Protein 9IAB (pdb70)

Sequence (532 aa):
SAPKIWEFASYNLLSLFSPGLEHLHCDMKRGFTKARRREPQVAELLQKDNIHQRIGILAQRGIYEFYQTSLIADGKDAIAQTAEILQLSQEVDSVRIIKVLQILENYHHNQFLASKKIIKLSRGDEGFPEPILIQQGNNTFKLYAAMDCVLQEEDGTLHIVDFKTGKSDFDRRQAYIYLLAASYIYPQQKAVASFYNLETCQQSERIIASSSSILKKSFQVEELSSLSQRHQKDLYRYRRNFDDFNRIFPPNPGVSCRYCAFNSICKFAMSAPKIWEFASYNLLSLFSPALEHLHCDMKRGFTKARRRREPQVAELLQKDNIHQRIGILAQRRGIYEFYQTSLIADGKDAIAQTAEILQLSQEVDSVRIKVLLQILENYHHNQFLASKKIIKLSRGDEGFPEPILIQQGNNTFKLYAAMDCVLQEEDGTLHIVDFKTGKSDFDRRQAYIYLLAASYIYPQQKAVASFYNLEETCQQSERIIASSSSILKKSFQVEELSSLSQRHQKDLYRYRRNFDDFNRIFPPNPGVSCRYCAFNSICKFAM

Nearest PDB structures (foldseek):
  6ppu-assembly1_A  TM=6.526E-01  e=4.571E-06  Mycolicibacterium smegmatis
  6ppr-assembly1_A  TM=6.084E-01  e=1.724E-05  Mycolicibacterium smegmatis
  4ic1-assembly1_D  TM=3.544E-01  e=9.680E-06  Saccharolobus solfataricus P2
  4ic1-assembly1_K  TM=3.548E-01  e=3.868E-05  Saccharolobus solfataricus P2
  6dkn-assembly2_B  TM=3.589E-01  e=1.107E-02  Arabidopsis thaliana

Solvent-accessible surface area: 30272 Å² total; per-residue (Å²): 170,98,116,134,46,160,48,44,0,15,49,85,0,27,34,34,32,48,53,82,115,106,115,27,41,20,29,5,50,2,0,10,31,37,17,53,116,211,50,105,67,0,40,104,34,70,151,140,98,85,58,66,102,64,12,25,62,0,1,15,47,0,0,54,25,1,22,70,38,39,102,152,92,80,83,137,90,19,21,56,44,1,18,133,83,4,118,3,94,147,35,104,90,64,8,76,104,84,0,49,88,1,0,71,20,6,84,132,77,66,48,0,59,105,94,127,46,68,91,21,16,67,27,88,101,68,188,40,151,38,22,85,3,108,29,61,162,13,44,0,41,0,55,12,60,7,30,0,0,12,42,39,177,120,29,20,2,26,1,9,5,20,38,28,32,207,48,106,43,37,99,59,19,1,24,1,13,7,5,0,2,54,89,84,28,74,180,75,169,26,3,1,12,1,34,4,5,39,68,43,116,138,12,90,130,6,127,24,58,93,78,68,21,106,25,17,14,12,28,2,6,17,15,0,74,110,2,33,120,1,14,147,72,14,146,173,72,129,135,36,15,75,163,6,0,59,42,68,58,27,98,2,17,97,85,24,52,3,75,83,45,26,189,78,39,166,169,92,112,140,42,164,47,46,0,15,48,88,1,25,32,35,26,51,28,66,73,126,124,61,39,19,29,5,42,0,0,9,32,51,17,54,134,209,51,108,67,0,37,108,17,67,154,156,83,62,69,117,111,85,5,27,83,0,1,17,61,0,0,45,40,3,30,66,22,42,111,119,90,104,79,136,87,19,25,57,52,0,19,137,76,3,118,4,98,151,36,104,92,42,5,85,99,73,0,72,89,1,0,66,18,7,87,123,70,68,42,0,69,101,92,127,45,68,84,22,6,112,17,97,72,67,191,41,151,42,19,86,2,112,51,60,164,14,40,0,42,0,59,19,47,12,54,0,0,7,38,47,176,120,27,20,2,27,2,12,20,31,37,28,27,201,65,126,42,15,94,64,19,1,62,2,18,7,5,1,2,55,87,92,29,74,186,82,163,27,3,2,12,1,32,5,4,40,71,40,116,138,11,89,130,8,126,21,60,80,73,96,19,140,63,16,20,77,110,2,6,67,16,0,91,112,3,33,129,1,12,130,82,13,138,181,60,132,117,36,15,48,114,6,0,30,7,64,24,27,66,3,13,95,70,23,52,3,61,93,48,26,183,23,39,135

Foldseek 3Di:
DDDDAQFAFEPVLVCQVPHVPVQQRFLLLVCLVPQVCPPVVSVVLVPDDDLQNVLVLLLLLLLVQLQVCPQDPPPDDSLVVSCVVSVLVPPDVVSSVQSSLLNVLCVVVVVCNVFAWPDADNSPDDWDDWDWDDDPPGIYTYTADFRTWTADPVREIEGEAEAEDDDDDDCLNVLSVVLVCCVVVPPHHYWYKYAYSRVRDIDDTHHDDPVRSSVSVVVRRVSSVLVVVLNVVCVVPVVCSCVSGPGDEDPNLVPRSCLVPDPPHD/DDDDAQFAFEPVLVCQVPNLCPLQHFLLLVCLVPQVCPPVVSVVLVPDDDLQVVLVLLLLLLLVQLVVVVVVPPVDDSLVVSCVVSVLVPDDVVSSVQSSLLNVLCVVVVVPPVWAWPAADNSPDDWDDWDWDDDPPHIYTYTADQRTWTADPVREIEGEAEAEDDDDDRCLNVLSVQLVCCVVVPPHHYWYKYAYSRPRDIDDTHHDDPVRSSVSVVVRRVSSVLVVVLNVVCVVPVVCSCVSGPGDEDPNQVPGSCLVPDPRHD

Structure (mmCIF, N/CA/C/O backbone):
data_9IAB
#
_entry.id   9IAB
#
_cell.length_a   44.910
_cell.length_b   44.950
_cell.length_c   74.060
_cell.angle_alpha   100.170
_cell.angle_beta   92.220
_cell.angle_gamma   105.870
#
_symmetry.space_group_name_H-M   'P 1'
#
loop_
_entity.id
_entity.type
_entity.pdbx_description
1 polymer 'PD-(D/E)XK endonuclease-like domain-containing protein'
2 non-polymer 'IRON/SULFUR CLUSTER'
3 non-polymer '2-(N-MORPHOLINO)-ETHANESULFONIC ACID'
4 non-polymer 'SULFATE ION'
5 water water
#
loop_
_atom_site.group_PDB
_atom_site.id
_atom_site.type_symbol
_atom_site.label_atom_id
_atom_site.label_alt_id
_atom_site.label_comp_id
_atom_site.label_asym_id
_atom_site.label_entity_id
_atom_site.label_seq_id
_atom_site.pdbx_PDB_ins_code
_atom_site.Cartn_x
_atom_site.Cartn_y
_atom_site.Cartn_z
_atom_site.occupancy
_atom_site.B_iso_or_equiv
_atom_site.auth_seq_id
_atom_site.auth_comp_id
_atom_site.auth_asym_id
_atom_site.auth_atom_id
_atom_site.pdbx_PDB_model_num
ATOM 1 N N . SER A 1 1 ? -28.53900 12.81400 -98.81400 1.000 76.64000 0 SER A N 1
ATOM 2 C CA . SER A 1 1 ? -28.33900 13.68100 -97.61800 1.000 70.25000 0 SER A CA 1
ATOM 3 C C . SER A 1 1 ? -27.93900 12.84700 -96.40300 1.000 70.84000 0 SER A C 1
ATOM 4 O O . SER A 1 1 ? -28.66400 12.80100 -95.40700 1.000 74.58000 0 SER A O 1
ATOM 14 N N . ALA A 1 2 ? -26.78200 12.19400 -96.48600 1.000 70.15315 1 ALA A N 1
ATOM 15 C CA . ALA A 1 2 ? -26.29800 11.36100 -95.39000 1.000 80.73600 1 ALA A CA 1
ATOM 16 C C . ALA A 1 2 ? -25.37300 12.16700 -94.48500 1.000 76.02754 1 ALA A C 1
ATOM 17 O O . ALA A 1 2 ? -24.33800 12.65800 -94.95900 1.000 72.59028 1 ALA A O 1
ATOM 24 N N . PRO A 1 3 ? -25.68700 12.32500 -93.19500 1.000 78.02251 2 PRO A N 1
ATOM 25 C CA . PRO A 1 3 ? -24.78800 13.08300 -92.31100 1.000 70.38475 2 PRO A CA 1
ATOM 26 C C . PRO A 1 3 ? -23.44300 12.38800 -92.17800 1.000 65.46574 2 PRO A C 1
ATOM 27 O O . PRO A 1 3 ? -23.35900 11.15800 -92.16000 1.000 63.48919 2 PRO A O 1
ATOM 38 N N . LYS A 1 4 ? -22.38100 13.18300 -92.09400 1.000 61.02837 3 LYS A N 1
ATOM 39 C CA . LYS A 1 4 ? -21.06700 12.60200 -91.87300 1.000 61.17312 3 LYS A CA 1
ATOM 40 C C . LYS A 1 4 ? -21.04200 11.93000 -90.50600 1.000 57.27266 3 LYS A C 1
ATOM 41 O O . LYS A 1 4 ? -21.61100 12.44100 -89.53700 1.000 59.73348 3 LYS A O 1
ATOM 60 N N . ILE A 1 5 ? -20.41700 10.75800 -90.44400 1.000 43.57891 4 ILE A N 1
ATOM 61 C CA . ILE A 1 5 ? -20.23200 10.02500 -89.19600 1.000 40.75752 4 ILE A CA 1
ATOM 62 C C . ILE A 1 5 ? -18.79700 10.25200 -88.75800 1.000 33.72773 4 ILE A C 1
ATOM 63 O O . ILE A 1 5 ? -17.85600 9.84300 -89.44400 1.000 36.66755 4 ILE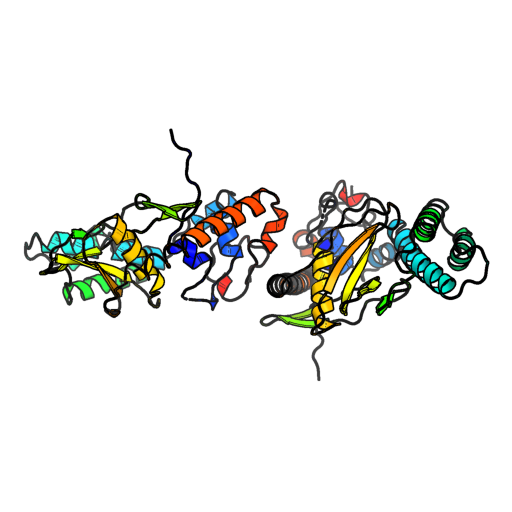 A O 1
ATOM 79 N N . TRP A 1 6 ? -18.62500 10.92600 -87.62400 1.000 33.71194 5 TRP A N 1
ATOM 80 C CA . TRP A 1 6 ? -17.29800 11.17200 -87.09100 1.000 36.78073 5 TRP A CA 1
ATOM 81 C C . TRP A 1 6 ? -16.82900 10.04200 -86.18300 1.000 25.61623 5 TRP A C 1
ATOM 82 O O . TRP A 1 6 ? -15.62900 9.72900 -86.16200 1.000 27.55857 5 TRP A O 1
ATOM 103 N N . GLU A 1 7 ? -17.74700 9.36400 -85.49400 1.000 25.42673 6 GLU A N 1
ATOM 104 C CA . GLU A 1 7 ? -17.34800 8.30800 -84.56000 1.000 24.59505 6 GLU A CA 1
ATOM 105 C C . GLU A 1 7 ? -16.65900 7.16900 -85.29700 1.000 21.07358 6 GLU A C 1
ATOM 106 O O . GLU A 1 7 ? -17.17300 6.67400 -86.30400 1.000 23.25805 6 GLU A O 1
ATOM 118 N N . PHE A 1 8 ? -15.50800 6.73300 -84.78700 1.000 23.36596 7 PHE A N 1
ATOM 119 C CA . PHE A 1 8 ? -14.81500 5.60600 -85.39300 1.000 21.34466 7 PHE A CA 1
ATOM 120 C C . PHE A 1 8 ? -14.07000 4.82600 -84.31700 1.000 22.45269 7 PHE A C 1
ATOM 121 O O . PHE A 1 8 ? -13.78900 5.33200 -83.22800 1.000 20.51035 7 PHE A O 1
ATOM 138 N N . ALA A 1 9 ? -13.76100 3.58600 -84.65800 1.000 19.86817 8 ALA A N 1
ATOM 139 C CA . ALA A 1 9 ? -12.97500 2.70400 -83.81200 1.000 18.92859 8 ALA A CA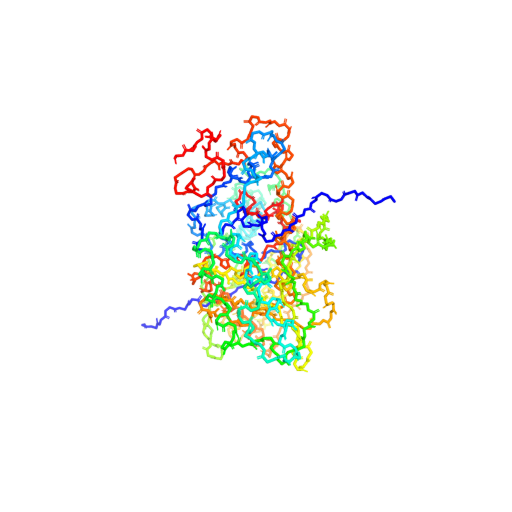 1
ATOM 140 C C . ALA A 1 9 ? -12.05900 1.85700 -84.67700 1.000 21.34203 8 ALA A C 1
ATOM 141 O O . ALA A 1 9 ? -12.31900 1.61700 -85.85900 1.000 21.09463 8 ALA A O 1
ATOM 148 N N . SER A 1 10 ? -10.99600 1.38000 -84.05200 1.000 19.69710 9 SER A N 1
ATOM 149 C CA . SER A 1 10 ? -10.01500 0.53300 -84.70600 1.000 22.22372 9 SER A CA 1
ATOM 150 C C . SER A 1 10 ? -9.14900 -0.06900 -83.61800 1.000 24.43451 9 SER A C 1
ATOM 151 O O . SER A 1 10 ? -9.09800 0.44300 -82.49600 1.000 23.93708 9 SER A O 1
ATOM 159 N N . TYR A 1 11 ? -8.40200 -1.11100 -83.98300 1.000 29.41668 10 TYR A N 1
ATOM 160 C CA . TYR A 1 11 ? -7.43500 -1.62100 -83.02500 1.000 29.05085 10 TYR A CA 1
ATOM 161 C C . TYR A 1 11 ? -6.43500 -0.53600 -82.65700 1.000 27.69543 10 TYR A C 1
ATOM 162 O O . TYR A 1 11 ? -6.15400 -0.32800 -81.47700 1.000 26.69267 10 TYR A O 1
ATOM 180 N N . ASN A 1 12 ? -5.92200 0.20000 -83.64500 1.000 27.56646 11 ASN A N 1
ATOM 181 C CA . ASN A 1 12 ? -4.93100 1.22600 -83.34400 1.000 30.93792 11 ASN A CA 1
ATOM 182 C C . ASN A 1 12 ? -5.47800 2.22500 -82.32600 1.000 27.34802 11 ASN A C 1
ATOM 183 O O . ASN A 1 12 ? -4.80600 2.57700 -81.33800 1.000 27.07167 11 ASN A O 1
ATOM 194 N N . LEU A 1 13 ? -6.70400 2.70000 -82.54100 1.000 23.10803 12 LEU A N 1
ATOM 195 C CA . LEU A 1 13 ? -7.26700 3.65200 -81.58300 1.000 21.29203 12 LEU A CA 1
ATOM 196 C C . LEU A 1 13 ? -7.39800 3.02200 -80.19400 1.000 21.47363 12 LEU A C 1
ATOM 197 O O . LEU A 1 13 ? -6.99000 3.61200 -79.16500 1.000 22.32110 12 LEU A O 1
ATOM 213 N N . LEU A 1 14 ? -7.95800 1.81500 -80.14500 1.000 22.38689 13 LEU A N 1
ATOM 214 C CA . LEU A 1 14 ? -8.09300 1.12300 -78.86700 1.000 21.98158 13 LEU A CA 1
ATOM 215 C C . LEU A 1 14 ? -6.75000 1.04800 -78.14000 1.000 24.09236 13 LEU A C 1
ATOM 216 O O . LEU A 1 14 ? -6.65700 1.34700 -76.94500 1.000 24.83456 13 LEU A O 1
ATOM 232 N N . SER A 1 15 ? -5.68700 0.69800 -78.86100 1.000 24.36608 14 SER A N 1
ATOM 233 C CA . SER A 1 15 ? -4.38100 0.52000 -78.22800 1.000 24.15290 14 SER A CA 1
ATOM 234 C C . SER A 1 15 ? -3.82600 1.82000 -77.65400 1.000 25.19513 14 SER A C 1
ATOM 235 O O . SER A 1 15 ? -2.96800 1.78400 -76.75800 1.000 28.62712 14 SER A O 1
ATOM 243 N N . LEU A 1 16 ? -4.21600 2.96600 -78.23300 1.000 24.70296 15 LEU A N 1
ATOM 244 C CA . LEU A 1 16 ? -3.81400 4.26900 -77.68700 1.000 23.91076 15 LEU A CA 1
ATOM 245 C C . LEU A 1 16 ? -4.53100 4.63700 -76.38800 1.000 22.21319 15 LEU A C 1
ATOM 246 O O . LEU A 1 16 ? -4.10100 5.58200 -75.69600 1.000 25.02142 15 LEU A O 1
ATOM 262 N N . PHE A 1 17 ? -5.64400 3.96000 -76.08900 1.000 24.35292 16 PHE A N 1
ATOM 263 C CA . PHE A 1 17 ? -6.32500 4.08800 -74.78900 1.000 23.86602 16 PHE A CA 1
ATOM 264 C C . PHE A 1 17 ? -5.92900 3.01300 -73.77000 1.000 31.25901 16 PHE A C 1
ATOM 265 O O . PHE A 1 17 ? -5.71300 3.29200 -72.57900 1.000 28.98769 16 PHE A O 1
ATOM 282 N N . SER A 1 18 ? -5.95700 1.76300 -74.20000 1.000 27.31906 17 SER A N 1
ATOM 283 C CA . SER A 1 18 ? -5.74500 0.59500 -73.32300 1.000 26.52686 17 SER A CA 1
ATOM 284 C C . SER A 1 18 ? -4.60400 -0.20600 -73.93700 1.000 29.37721 17 SER A C 1
ATOM 285 O O . SER A 1 18 ? -4.80200 -0.70300 -75.01100 1.000 30.97477 17 SER A O 1
ATOM 293 N N . PRO A 1 19 ? -3.38800 -0.20900 -73.37100 1.000 34.05671 18 PRO A N 1
ATOM 294 C CA . PRO A 1 19 ? -2.26900 -0.88800 -74.01200 1.000 39.55737 18 PRO A CA 1
ATOM 295 C C . PRO A 1 19 ? -2.37800 -2.41500 -73.96600 1.000 45.74759 18 PRO A C 1
ATOM 296 O O . PRO A 1 19 ? -3.09200 -2.91400 -73.14100 1.000 42.64195 18 PRO A O 1
ATOM 307 N N . GLY A 1 22 ? 1.28800 -6.55900 -72.63800 1.000 67.89761 21 GLY A N 1
ATOM 308 C CA . GLY A 1 22 ? 2.73500 -6.56400 -72.58700 1.000 68.06079 21 GLY A CA 1
ATOM 309 C C . GLY A 1 22 ? 3.39400 -5.21800 -72.81800 1.000 68.89773 21 GLY A C 1
ATOM 310 O O . GLY A 1 22 ? 4.59500 -5.08200 -72.56700 1.000 72.52449 21 GLY A O 1
ATOM 314 N N . LEU A 1 23 ? 2.65000 -4.20800 -73.26300 1.000 64.97095 22 LEU A N 1
ATOM 315 C CA . LEU A 1 23 ? 3.24200 -2.92200 -73.61000 1.000 72.10865 22 LEU A CA 1
ATOM 316 C C . LEU A 1 23 ? 2.65000 -1.81100 -72.74900 1.000 72.34815 22 LEU A C 1
ATOM 317 O O . LEU A 1 23 ? 2.56200 -0.65700 -73.17100 1.000 69.32147 22 LEU A O 1
ATOM 333 N N . GLU A 1 24 ? 2.23500 -2.15200 -71.53000 1.000 66.32901 23 GLU A N 1
ATOM 334 C CA . GLU A 1 24 ? 1.55500 -1.18300 -70.68100 1.000 65.88158 23 GLU A CA 1
ATOM 335 C C . GLU A 1 24 ? 2.51000 -0.14400 -70.10900 1.000 59.12288 23 GLU A C 1
ATOM 336 O O . GLU A 1 24 ? 2.06400 0.93100 -69.69500 1.000 55.05397 23 GLU A O 1
ATOM 348 N N . HIS A 1 25 ? 3.81600 -0.43300 -70.08300 1.000 66.15267 24 HIS A N 1
ATOM 349 C CA . HIS A 1 25 ? 4.75400 0.43900 -69.38400 1.000 63.02071 24 HIS A CA 1
ATOM 350 C C . HIS A 1 25 ? 4.98800 1.74700 -70.12800 1.000 58.99918 24 HIS A C 1
ATOM 351 O O . HIS A 1 25 ? 5.38100 2.73300 -69.49700 1.000 58.44648 24 HIS A O 1
ATOM 365 N N . LEU A 1 26 ? 4.72900 1.78700 -71.43700 1.000 50.29024 25 LEU A N 1
ATOM 366 C CA . LEU A 1 26 ? 4.93700 2.97300 -72.25600 1.000 57.73061 25 LEU A CA 1
ATOM 367 C C . LEU A 1 26 ? 3.63700 3.69700 -72.57400 1.000 45.82392 25 LEU A C 1
ATOM 368 O O . LEU A 1 26 ? 3.63900 4.63500 -73.38700 1.000 48.40054 25 LEU A O 1
ATOM 372 N N . HIS A 1 27 ? 2.52700 3.27900 -71.97400 1.000 42.04188 26 HIS A N 1
ATOM 373 C CA . HIS A 1 27 ? 1.26000 3.93100 -72.26500 1.000 37.78611 26 HIS A CA 1
ATOM 374 C C . HIS A 1 27 ? 1.30700 5.36500 -71.76100 1.000 36.97549 26 HIS A C 1
ATOM 375 O O . HIS A 1 27 ? 1.72500 5.63000 -70.63100 1.000 39.36788 26 HIS A O 1
ATOM 389 N N . CYS A 1 28 ? 0.85000 6.29100 -72.59300 1.000 33.29347 27 CYS A N 1
ATOM 390 C CA . CYS A 1 28 ? 0.74200 7.68600 -72.18200 1.000 33.33294 27 CYS A CA 1
ATOM 391 C C . CYS A 1 28 ? -0.46400 8.28700 -72.87500 1.000 28.87451 27 CYS A C 1
ATOM 392 O O . CYS A 1 28 ? -0.50700 8.31600 -74.10600 1.000 27.69016 27 CYS A O 1
ATOM 399 N N . ASP A 1 29 ? -1.43500 8.78600 -72.10700 1.000 28.12969 28 ASP A N 1
ATOM 400 C CA . ASP A 1 29 ? -2.59700 9.40000 -72.75700 1.000 25.75572 28 ASP A CA 1
ATOM 401 C C . ASP A 1 29 ? -2.23800 10.70300 -73.45500 1.000 24.22659 28 ASP A C 1
ATOM 402 O O . ASP A 1 29 ? -2.89400 11.07800 -74.44400 1.000 22.93696 28 ASP A O 1
ATOM 411 N N . MET A 1 30 ? -1.27000 11.44800 -72.92400 1.000 25.06880 29 MET A N 1
ATOM 412 C CA . MET A 1 30 ? -0.86000 12.67900 -73.58800 1.000 24.07394 29 MET A CA 1
ATOM 413 C C . MET A 1 30 ? -0.31400 12.38600 -74.98000 1.000 25.23987 29 MET A C 1
ATOM 414 O O . MET A 1 30 ? -0.48100 13.19400 -75.89900 1.000 25.26619 29 MET A O 1
ATOM 428 N N . LYS A 1 31 ? 0.32800 11.22700 -75.16100 1.000 28.14285 30 LYS A N 1
ATOM 429 C CA . LYS A 1 31 ? 0.78700 10.85700 -76.49900 1.000 25.87152 30 LYS A CA 1
ATOM 430 C C . LYS A 1 31 ? -0.38000 10.81200 -77.47700 1.000 28.29287 30 LYS A C 1
ATOM 431 O O . LYS A 1 31 ? -0.26800 11.28200 -78.61400 1.000 27.39539 30 LYS A O 1
ATOM 450 N N . ARG A 1 32 ? -1.51100 10.25300 -77.03300 1.000 23.88707 31 ARG A N 1
ATOM 451 C CA . ARG A 1 32 ? -2.71500 10.20700 -77.86300 1.000 23.60283 31 ARG A CA 1
ATOM 452 C C . ARG A 1 32 ? -3.26900 11.59900 -78.09900 1.000 22.68693 31 ARG A C 1
ATOM 453 O O . ARG A 1 32 ? -3.81300 11.88600 -79.17800 1.000 22.66588 31 ARG A O 1
ATOM 474 N N . GLY A 1 33 ? -3.18300 12.46300 -77.09300 1.000 21.62628 32 GLY A N 1
ATOM 475 C CA . GLY A 1 33 ? -3.59800 13.84600 -77.28800 1.000 20.89987 32 GLY A CA 1
ATOM 476 C C . GLY A 1 33 ? -2.85400 14.52900 -78.42100 1.000 22.84221 32 GLY A C 1
ATOM 477 O O . GLY A 1 33 ? -3.45100 15.20300 -79.25800 1.000 21.15254 32 GLY A O 1
ATOM 481 N N . PHE A 1 34 ? -1.53300 14.36600 -78.46300 1.000 23.12646 33 PHE A N 1
ATOM 482 C CA . PHE A 1 34 ? -0.77300 14.92800 -79.57800 1.000 21.76840 33 PHE A CA 1
ATOM 483 C C . PHE A 1 34 ? -1.13000 14.24300 -80.89500 1.000 24.12395 33 PHE A C 1
ATOM 484 O O . PHE A 1 34 ? -1.28800 14.90500 -81.93100 1.000 25.34778 33 PHE A O 1
ATOM 501 N N . THR A 1 35 ? -1.23600 12.91100 -80.87700 1.000 24.01867 34 THR A N 1
ATOM 502 C CA . THR A 1 35 ? -1.38300 12.14600 -82.11000 1.000 25.80309 34 THR A CA 1
ATOM 503 C C . THR A 1 35 ? -2.70400 12.44000 -82.79800 1.000 24.25817 34 THR A C 1
ATOM 504 O O . THR A 1 35 ? -2.77400 12.48100 -84.03700 1.000 27.38223 34 THR A O 1
ATOM 515 N N . LYS A 1 36 ? -3.76000 12.63800 -82.00900 1.000 25.49516 35 LYS A N 1
ATOM 516 C CA . LYS A 1 36 ? -5.11100 12.77900 -82.52800 1.000 24.14237 35 LYS A CA 1
ATOM 517 C C . LYS A 1 36 ? -5.67200 14.18500 -82.38300 1.000 23.06329 35 LYS A C 1
ATOM 518 O O . LYS A 1 36 ? -6.23700 14.71700 -83.34000 1.000 28.87715 35 LYS A O 1
ATOM 537 N N . ALA A 1 37 ? -5.54900 14.80200 -81.21300 1.000 21.16833 36 ALA A N 1
ATOM 538 C CA . ALA A 1 37 ? -6.18400 16.09600 -81.00000 1.000 24.48978 36 ALA A CA 1
ATOM 539 C C . ALA A 1 37 ? -5.33500 17.26400 -81.49400 1.000 28.18759 36 ALA A C 1
ATOM 540 O O . ALA A 1 37 ? -5.89000 18.29500 -81.89300 1.000 32.07753 36 ALA A O 1
ATOM 547 N N . ARG A 1 38 ? -4.00800 17.14400 -81.50000 1.000 23.84233 37 ARG A N 1
ATOM 548 C CA . ARG A 1 38 ? -3.17500 18.28200 -81.86700 1.000 25.56622 37 ARG A CA 1
ATOM 549 C C . ARG A 1 38 ? -2.39100 18.02800 -83.14400 1.000 22.52902 37 ARG A C 1
ATOM 550 O O . ARG A 1 38 ? -1.48300 18.79600 -83.46300 1.000 26.74794 37 ARG A O 1
ATOM 571 N N . ARG A 1 39 ? -2.78500 17.02300 -83.92800 1.000 24.84508 38 ARG A N 1
ATOM 572 C CA . ARG A 1 39 ? -1.95100 16.57600 -85.04300 1.000 26.33210 38 ARG A CA 1
ATOM 573 C C . ARG A 1 39 ? -1.78400 17.63100 -86.13600 1.000 26.87954 38 ARG A C 1
ATOM 574 O O . ARG A 1 39 ? -0.81300 17.56800 -86.89700 1.000 31.09583 38 ARG A O 1
ATOM 595 N N . ARG A 1 40 ? -2.72100 18.58100 -86.27100 1.000 25.54780 39 ARG A N 1
ATOM 596 C CA . ARG A 1 40 ? -2.59600 19.60400 -87.30400 1.000 27.55857 39 ARG A CA 1
ATOM 597 C C . ARG A 1 40 ? -1.69100 20.76500 -86.89300 1.000 27.89019 39 ARG A C 1
ATOM 598 O O . ARG A 1 40 ? -1.26000 21.53200 -87.76700 1.000 30.13519 39 ARG A O 1
ATOM 619 N N . GLU A 1 41 ? -1.38100 20.90500 -85.60400 1.000 26.19525 40 GLU A N 1
ATOM 620 C CA . GLU A 1 41 ? -0.49400 21.98000 -85.18200 1.000 29.01664 40 GLU A CA 1
ATOM 621 C C . GLU A 1 41 ? 0.86100 21.79100 -85.84900 1.000 31.99857 40 GLU A C 1
ATOM 622 O O . GLU A 1 41 ? 1.41700 20.68500 -85.80400 1.000 31.32218 40 GLU A O 1
ATOM 634 N N . PRO A 1 42 ? 1.42500 22.82400 -86.47500 1.000 31.57747 41 PRO A N 1
ATOM 635 C CA . PRO A 1 42 ? 2.63400 22.60300 -87.29600 1.000 34.50151 41 PRO A CA 1
ATOM 636 C C . PRO A 1 42 ? 3.75700 21.86600 -86.57200 1.000 35.87009 41 PRO A C 1
ATOM 637 O O . PRO A 1 42 ? 4.40600 20.98700 -87.16000 1.000 36.38857 41 PRO A O 1
ATOM 648 N N . GLN A 1 43 ? 4.02900 22.23600 -85.32200 1.000 34.70679 42 GLN A N 1
ATOM 649 C CA . GLN A 1 43 ? 5.12600 21.63300 -84.57000 1.000 38.49146 42 GLN A CA 1
ATOM 650 C C . GLN A 1 43 ? 4.85800 20.17600 -84.21200 1.000 37.87559 42 GLN A C 1
ATOM 651 O O . GLN A 1 43 ? 5.81000 19.44100 -83.91600 1.000 41.43918 42 GLN A O 1
ATOM 665 N N . VAL A 1 44 ? 3.59400 19.76500 -84.19300 1.000 30.40365 43 VAL A N 1
ATOM 666 C CA . VAL A 1 44 ? 3.21000 18.36800 -83.99500 1.000 29.86674 43 VAL A CA 1
ATOM 667 C C . VAL A 1 44 ? 3.20700 17.61200 -85.31600 1.000 37.24657 43 VAL A C 1
ATOM 668 O O . VAL A 1 44 ? 3.71600 16.48700 -85.42200 1.000 32.10122 43 VAL A O 1
ATOM 681 N N . ALA A 1 45 ? 2.64400 18.21900 -86.35400 1.000 31.39061 44 ALA A N 1
ATOM 682 C CA . ALA A 1 45 ? 2.56000 17.58400 -87.68400 1.000 33.56718 44 ALA A CA 1
ATOM 683 C C . ALA A 1 45 ? 3.96400 17.20800 -88.16700 1.000 37.56503 44 ALA A C 1
ATOM 684 O O . ALA A 1 45 ? 4.10600 16.12900 -88.73800 1.000 42.73933 44 ALA A O 1
ATOM 691 N N . GLU A 1 46 ? 4.95500 18.05000 -87.89800 1.000 38.03351 45 GLU A N 1
ATOM 692 C CA . GLU A 1 46 ? 6.32700 17.83200 -88.43500 1.000 41.72342 45 GLU A CA 1
ATOM 693 C C . GLU A 1 46 ? 7.00000 16.66600 -87.70700 1.000 45.37386 45 GLU A C 1
ATOM 694 O O . GLU A 1 46 ? 7.88900 16.05800 -88.29900 1.000 50.45079 45 GLU A O 1
ATOM 706 N N . LEU A 1 47 ? 6.57000 16.34000 -86.49300 1.000 39.35209 46 LEU A N 1
ATOM 707 C CA . LEU A 1 47 ? 7.14500 15.21500 -85.71200 1.000 44.45533 46 LEU A CA 1
ATOM 708 C C . LEU A 1 47 ? 6.42800 13.92200 -86.09500 1.000 47.38726 46 LEU A C 1
ATOM 709 O O . LEU A 1 47 ? 6.99500 12.85500 -85.86100 1.000 49.83492 46 LEU A O 1
ATOM 725 N N . LEU A 1 48 ? 5.23400 14.01800 -86.67600 1.000 44.80800 47 LEU A N 1
ATOM 726 C CA . LEU A 1 48 ? 4.42900 12.83900 -87.08000 1.000 45.21595 47 LEU A CA 1
ATOM 727 C C . LEU A 1 48 ? 4.84200 12.39900 -88.48200 1.000 53.88541 47 LEU A C 1
ATOM 728 O O . LEU A 1 48 ? 4.56000 11.24700 -88.82100 1.000 60.20722 47 LEU A O 1
ATOM 744 N N . GLN A 1 49 ? 5.50100 13.27200 -89.24500 1.000 54.21966 48 GLN A N 1
ATOM 745 C CA . GLN A 1 49 ? 5.87100 12.98200 -90.65800 1.000 61.78636 48 GLN A CA 1
ATOM 746 C C . GLN A 1 49 ? 7.20100 12.22400 -90.71400 1.000 70.90587 48 GLN A C 1
ATOM 747 O O . GLN A 1 49 ? 7.75800 12.14600 -91.81600 1.000 74.31154 48 GLN A O 1
ATOM 761 N N . LYS A 1 50 ? 7.68600 11.68400 -89.59500 1.000 81.47556 49 LYS A N 1
ATOM 762 C CA . LYS A 1 50 ? 8.92400 10.85700 -89.53800 1.000 84.44170 49 LYS A CA 1
ATOM 763 C C . LYS A 1 50 ? 8.49400 9.39800 -89.33900 1.000 88.57378 49 LYS A C 1
ATOM 764 O O . LYS A 1 50 ? 7.58900 9.20100 -88.51300 1.000 94.49817 49 LYS A O 1
ATOM 783 N N . ASP A 1 51 ? 9.08200 8.41500 -90.04600 1.000 82.27829 50 ASP A N 1
ATOM 784 C CA . ASP A 1 51 ? 8.63600 6.98500 -90.00100 1.000 84.81017 50 ASP A CA 1
ATOM 785 C C . ASP A 1 51 ? 9.52800 6.13200 -89.09300 1.000 82.27565 50 ASP A C 1
ATOM 786 O O . ASP A 1 51 ? 10.71200 6.47600 -88.99400 1.000 81.54399 50 ASP A O 1
ATOM 795 N N . ASN A 1 52 ? 9.02300 5.03600 -88.50100 1.000 83.38368 51 ASN A N 1
ATOM 796 C CA . ASN A 1 52 ? 9.78600 4.27500 -87.52100 1.000 79.52532 51 ASN A CA 1
ATOM 797 C C . ASN A 1 52 ? 10.40800 3.02400 -88.13200 1.000 79.14633 51 ASN A C 1
ATOM 798 O O . ASN A 1 52 ? 9.88700 2.45300 -89.09400 1.000 78.52520 51 ASN A O 1
ATOM 809 N N . ILE A 1 53 ? 11.52600 2.58700 -87.54100 1.000 62.74173 52 ILE A N 1
ATOM 810 C CA . ILE A 1 53 ? 12.21100 1.38700 -88.01800 1.000 57.24371 52 ILE A CA 1
ATOM 811 C C . ILE A 1 53 ? 11.31800 0.15000 -87.91900 1.000 65.26309 52 ILE A C 1
ATOM 812 O O . ILE A 1 53 ? 11.28700 -0.67600 -88.84100 1.000 54.09596 52 ILE A O 1
ATOM 816 N N . HIS A 1 54 ? 10.60600 -0.02400 -86.79800 1.000 76.86974 53 HIS A N 1
ATOM 817 C CA . HIS A 1 54 ? 9.72200 -1.18500 -86.67000 1.000 76.71972 53 HIS A CA 1
ATOM 818 C C . HIS A 1 54 ? 8.59400 -1.11000 -87.68400 1.000 73.93518 53 HIS A C 1
ATOM 819 O O . HIS A 1 54 ? 8.23700 -2.11800 -88.31100 1.000 58.71493 53 HIS A O 1
ATOM 823 N N . GLN A 1 55 ? 8.05200 0.09200 -87.88700 1.000 62.47591 54 GLN A N 1
ATOM 824 C CA . GLN A 1 55 ? 7.10100 0.28500 -88.97100 1.000 59.27290 54 GLN A CA 1
ATOM 825 C C . GLN A 1 55 ? 7.73100 -0.05500 -90.30700 1.000 45.92656 54 GLN A C 1
ATOM 826 O O . GLN A 1 55 ? 7.09200 -0.68300 -91.15900 1.000 45.15015 54 GLN A O 1
ATOM 840 N N . ARG A 1 56 ? 8.98400 0.36000 -90.50700 1.000 48.06892 55 ARG A N 1
ATOM 841 C CA . ARG A 1 56 ? 9.67600 0.05800 -91.75200 1.000 45.04224 55 ARG A CA 1
ATOM 842 C C . ARG A 1 56 ? 9.81300 -1.44700 -91.94800 1.000 38.12826 55 ARG A C 1
ATOM 843 O O . ARG A 1 56 ? 9.46800 -1.97800 -93.01000 1.000 37.52029 55 ARG A O 1
ATOM 864 N N . ILE A 1 57 ? 10.34700 -2.14700 -90.94200 1.000 37.96245 56 ILE A N 1
ATOM 865 C CA . ILE A 1 57 ? 10.50300 -3.59400 -91.06300 1.000 35.20948 56 ILE A CA 1
ATOM 866 C C . ILE A 1 57 ? 9.14800 -4.23400 -91.34500 1.000 32.35914 56 ILE A C 1
ATOM 867 O O . ILE A 1 57 ? 9.04200 -5.11200 -92.20000 1.000 30.49839 56 ILE A O 1
ATOM 883 N N . GLY A 1 58 ? 8.08400 -3.74900 -90.69700 1.000 36.32541 57 GLY A N 1
ATOM 884 C CA . GLY A 1 58 ? 6.75600 -4.32600 -90.91000 1.000 35.98589 57 GLY A CA 1
ATOM 885 C C . GLY A 1 58 ? 6.21100 -4.11100 -92.31300 1.000 33.03291 57 GLY A C 1
ATOM 886 O O . GLY A 1 58 ? 5.65800 -5.03300 -92.92900 1.000 30.97740 57 GLY A O 1
ATOM 890 N N . ILE A 1 59 ? 6.30700 -2.87200 -92.81400 1.000 32.48547 58 ILE A N 1
ATOM 891 C CA . ILE A 1 59 ? 5.86800 -2.56800 -94.17400 1.000 33.50402 58 ILE A CA 1
ATOM 892 C C . ILE A 1 59 ? 6.63700 -3.41400 -95.18100 1.000 26.81111 58 ILE A C 1
ATOM 893 O O . ILE A 1 59 ? 6.05700 -4.04300 -96.08100 1.000 27.75070 58 ILE A O 1
ATOM 909 N N . LEU A 1 60 ? 7.96400 -3.43500 -95.05500 1.000 29.86674 59 LEU A N 1
ATOM 910 C CA . LEU A 1 60 ? 8.74800 -4.20600 -96.00200 1.000 24.31344 59 LEU A CA 1
ATOM 911 C C . LEU A 1 60 ? 8.49200 -5.69300 -95.84300 1.000 22.45269 59 LEU A C 1
ATOM 912 O O . LEU A 1 60 ? 8.52900 -6.42300 -96.82600 1.000 26.96639 59 LEU A O 1
ATOM 928 N N . ALA A 1 61 ? 8.21300 -6.16500 -94.62700 1.000 24.83719 60 ALA A N 1
ATOM 929 C CA . ALA A 1 61 ? 7.97400 -7.59200 -94.44100 1.000 26.52686 60 ALA A CA 1
ATOM 930 C C . ALA A 1 61 ? 6.70600 -8.01900 -95.15900 1.000 23.08698 60 ALA A C 1
ATOM 931 O O . ALA A 1 61 ? 6.68600 -9.05300 -95.84200 1.000 23.45808 60 ALA A O 1
ATOM 938 N N . GLN A 1 62 ? 5.64000 -7.23000 -95.01400 1.000 25.22408 61 GLN A N 1
ATOM 939 C CA . GLN A 1 62 ? 4.39200 -7.52900 -95.71100 1.000 22.97381 61 GLN A CA 1
ATOM 940 C C . GLN A 1 62 ? 4.59200 -7.49900 -97.22300 1.000 24.55821 61 GLN A C 1
ATOM 941 O O . GLN A 1 62 ? 4.16700 -8.42000 -97.93900 1.000 24.88983 61 GLN A O 1
ATOM 955 N N . ARG A 1 63 ? 5.26200 -6.45000 -97.72900 1.000 24.23185 62 ARG A N 1
ATOM 956 C CA . ARG A 1 63 ? 5.56000 -6.37500 -99.15900 1.000 25.41621 62 ARG A CA 1
ATOM 957 C C . ARG A 1 63 ? 6.39500 -7.56200 -99.61100 1.000 24.01604 62 ARG A C 1
ATOM 958 O O . ARG A 1 63 ? 6.19200 -8.10000 -100.70800 1.000 24.37398 62 ARG A O 1
ATOM 979 N N . GLY A 1 64 ? 7.34100 -7.97600 -98.76800 1.000 24.28712 63 GLY A N 1
ATOM 980 C CA . GLY A 1 64 ? 8.23300 -9.07000 -99.10500 1.000 21.34203 63 GLY A CA 1
ATOM 981 C C . GLY A 1 64 ? 7.51300 -10.39200 -99.21000 1.000 19.91555 63 GLY A C 1
ATOM 982 O O . GLY A 1 64 ? 7.76700 -11.17000 -100.12800 1.000 21.96316 63 GLY A O 1
ATOM 986 N N . ILE A 1 65 ? 6.61500 -10.67100 -98.27200 1.000 19.97871 64 ILE A N 1
ATOM 987 C CA . ILE A 1 65 ? 5.81100 -11.88000 -98.39000 1.000 20.35244 64 ILE A CA 1
ATOM 988 C C . ILE A 1 65 ? 4.95800 -11.81800 -99.65400 1.000 19.23125 64 ILE A C 1
ATOM 989 O O . ILE A 1 65 ? 4.87100 -12.79500 -100.40800 1.000 20.61037 64 ILE A O 1
ATOM 1005 N N . TYR A 1 66 ? 4.32100 -10.67400 -99.91700 1.000 21.34730 65 TYR A N 1
ATOM 1006 C CA . TYR A 1 66 ? 3.49600 -10.56600 -101.11300 1.000 22.77642 65 TYR A CA 1
ATOM 1007 C C . TYR A 1 66 ? 4.31500 -10.83200 -102.37600 1.000 21.65523 65 TYR A C 1
ATOM 1008 O O . TYR A 1 66 ? 3.88600 -11.57300 -103.26400 1.000 24.13974 65 TYR A O 1
ATOM 1026 N N . GLU A 1 67 ? 5.49000 -10.22000 -102.47700 1.000 22.15792 66 GLU A N 1
ATOM 1027 C CA . GLU A 1 67 ? 6.28200 -10.38200 -103.69400 1.000 23.59230 66 GLU A CA 1
ATOM 1028 C C . GLU A 1 67 ? 6.86300 -11.78700 -103.81100 1.000 21.24202 66 GLU A C 1
ATOM 1029 O O . GLU A 1 67 ? 6.91200 -12.35100 -104.92100 1.000 26.27947 66 GLU A O 1
ATOM 1041 N N . PHE A 1 68 ? 7.32700 -12.36500 -102.69000 1.000 23.97393 67 PHE A N 1
ATOM 1042 C CA . PHE A 1 68 ? 7.82500 -13.73500 -102.72400 1.000 23.42386 67 PHE A CA 1
ATOM 1043 C C . PHE A 1 68 ? 6.73400 -14.67700 -103.22100 1.000 24.18185 67 PHE A C 1
ATOM 1044 O O . PHE A 1 68 ? 6.93900 -15.46900 -104.14300 1.000 23.46334 67 PHE A O 1
ATOM 1061 N N . TYR A 1 69 ? 5.54100 -14.57900 -102.63800 1.000 22.12371 68 TYR A N 1
ATOM 1062 C CA . TYR A 1 69 ? 4.42700 -15.41700 -103.05500 1.000 21.36572 68 TYR A CA 1
ATOM 1063 C C . TYR A 1 69 ? 4.11100 -15.26100 -104.53600 1.000 26.59003 68 TYR A C 1
ATOM 1064 O O . TYR A 1 69 ? 3.83600 -16.25000 -105.23200 1.000 25.87415 68 TYR A O 1
ATOM 1082 N N . GLN A 1 70 ? 4.03700 -14.01100 -104.99900 1.000 23.12119 69 GLN A N 1
ATOM 1083 C CA . GLN A 1 70 ? 3.66900 -13.75000 -106.39000 1.000 28.75345 69 GLN A CA 1
ATOM 1084 C C . GLN A 1 70 ? 4.65100 -14.40900 -107.34300 1.000 28.61922 69 GLN A C 1
ATOM 1085 O O . GLN A 1 70 ? 4.25200 -15.06400 -108.31600 1.000 29.77725 69 GLN A O 1
ATOM 1099 N N . THR A 1 71 ? 5.94200 -14.24800 -107.07500 1.000 29.60092 70 THR A N 1
ATOM 1100 C CA . THR A 1 71 ? 6.92100 -14.80000 -108.00300 1.000 37.09918 70 THR A CA 1
ATOM 1101 C C . THR A 1 71 ? 6.97000 -16.32600 -107.93800 1.000 33.86722 70 THR A C 1
ATOM 1102 O O . THR A 1 71 ? 7.35600 -16.97300 -108.91400 1.000 34.59889 70 THR A O 1
ATOM 1113 N N . SER A 1 72 ? 6.58600 -16.91600 -106.80900 1.000 29.02716 71 SER A N 1
ATOM 1114 C CA . SER A 1 72 ? 6.58000 -18.36500 -106.62900 1.000 29.12718 71 SER A CA 1
ATOM 1115 C C . SER A 1 72 ? 5.42300 -19.09600 -107.30200 1.000 35.54110 71 SER A C 1
ATOM 1116 O O . SER A 1 72 ? 5.43100 -20.33400 -107.33900 1.000 32.64339 71 SER A O 1
ATOM 1124 N N . LEU A 1 73 ? 4.41700 -18.39200 -107.81000 1.000 32.23018 72 LEU A N 1
ATOM 1125 C CA . LEU A 1 73 ? 3.24400 -19.08200 -108.33700 1.000 33.39085 72 LEU A CA 1
ATOM 1126 C C . LEU A 1 73 ? 3.59500 -19.94200 -109.54100 1.000 36.09380 72 LEU A C 1
ATOM 1127 O O . LEU A 1 73 ? 3.16200 -21.09900 -109.64400 1.000 35.53058 72 LEU A O 1
ATOM 1143 N N . ILE A 1 74 ? 4.35600 -19.38700 -110.47100 1.000 32.01963 73 ILE A N 1
ATOM 1144 C CA . ILE A 1 74 ? 4.89700 -20.12900 -111.59900 1.000 32.12227 73 ILE A CA 1
ATOM 1145 C C . ILE A 1 74 ? 6.40900 -19.99100 -111.49400 1.000 36.85179 73 ILE A C 1
ATOM 1146 O O . ILE A 1 74 ? 6.96400 -18.91800 -111.76400 1.000 38.11246 73 ILE A O 1
ATOM 1162 N N . ALA A 1 75 ? 7.07600 -21.06500 -111.06700 1.000 44.92907 74 ALA A N 1
ATOM 1163 C CA . ALA A 1 75 ? 8.50900 -21.00300 -110.80200 1.000 45.25279 74 ALA A CA 1
ATOM 1164 C C . ALA A 1 75 ? 9.25900 -20.60000 -112.06400 1.000 32.40389 74 ALA A C 1
ATOM 1165 O O . ALA A 1 75 ? 8.94600 -21.06500 -113.15900 1.000 35.75955 74 ALA A O 1
ATOM 1172 N N . ASP A 1 76 ? 10.22400 -19.69100 -111.90500 1.000 36.58860 75 ASP A N 1
ATOM 1173 C CA . ASP A 1 76 ? 11.05000 -19.23900 -113.01300 1.000 35.66480 75 ASP A CA 1
ATOM 1174 C C . ASP A 1 76 ? 12.49900 -19.70200 -112.89000 1.000 34.19621 75 ASP A C 1
ATOM 1175 O O . ASP A 1 76 ? 13.33400 -19.31200 -113.70500 1.000 37.88612 75 ASP A O 1
ATOM 1184 N N . GLY A 1 77 ? 12.82200 -20.51800 -111.89100 1.000 33.97249 76 GLY A N 1
ATOM 1185 C CA . GLY A 1 77 ? 14.17200 -21.02400 -111.77200 1.000 33.49349 76 GLY A CA 1
ATOM 1186 C C . GLY A 1 77 ? 15.15200 -20.08100 -111.10300 1.000 34.90682 76 GLY A C 1
ATOM 1187 O O . GLY A 1 77 ? 16.31800 -20.44800 -110.92600 1.000 37.16498 76 GLY A O 1
ATOM 1191 N N . LYS A 1 78 ? 14.74100 -18.87100 -110.76700 1.000 30.84844 77 LYS A N 1
ATOM 1192 C CA . LYS A 1 78 ? 15.63300 -17.89100 -110.16300 1.000 34.73574 77 LYS A CA 1
ATOM 1193 C C . LYS A 1 78 ? 15.57800 -17.94700 -108.63900 1.000 30.05887 77 LYS A C 1
ATOM 1194 O O . LYS A 1 78 ? 14.70400 -18.57800 -108.04500 1.000 34.36728 77 LYS A O 1
ATOM 1213 N N . ASP A 1 79 ? 16.53200 -17.26500 -107.99800 1.000 35.62796 78 ASP A N 1
ATOM 1214 C CA . ASP A 1 79 ? 16.59600 -17.14900 -106.53600 1.000 32.33546 78 ASP A CA 1
ATOM 1215 C C . ASP A 1 79 ? 15.52300 -16.17300 -106.05600 1.000 31.00372 78 ASP A C 1
ATOM 1216 O O . ASP A 1 79 ? 15.67700 -14.95600 -106.16800 1.000 30.16151 78 ASP A O 1
ATOM 1225 N N . ALA A 1 80 ? 14.43200 -16.70800 -105.49700 1.000 29.27456 79 ALA A N 1
ATOM 1226 C CA . ALA A 1 80 ? 13.30400 -15.87700 -105.08700 1.000 27.98757 79 ALA A CA 1
ATOM 1227 C C . ALA A 1 80 ? 13.66700 -14.91900 -103.95700 1.000 25.45305 79 ALA A C 1
ATOM 1228 O O . ALA A 1 80 ? 13.09600 -13.82100 -103.87700 1.000 25.58728 79 ALA A O 1
ATOM 1235 N N . ILE A 1 81 ? 14.57600 -15.31200 -103.05700 1.000 25.61623 80 ILE A N 1
ATOM 1236 C CA . ILE A 1 81 ? 14.97100 -14.39400 -101.99400 1.000 27.19537 80 ILE A CA 1
ATOM 1237 C C . ILE A 1 81 ? 15.70500 -13.20100 -102.59200 1.000 24.34502 80 ILE A C 1
ATOM 1238 O O . ILE A 1 81 ? 15.33300 -12.04600 -102.35100 1.000 26.42948 80 ILE A O 1
ATOM 1254 N N . ALA A 1 82 ? 16.68800 -13.45800 -103.45600 1.000 27.17168 81 ALA A N 1
ATOM 1255 C CA . ALA A 1 82 ? 17.43000 -12.35100 -104.05500 1.000 29.22982 81 ALA A CA 1
ATOM 1256 C C . ALA A 1 82 ? 16.52500 -11.49200 -104.93500 1.000 27.15326 81 ALA A C 1
ATOM 1257 O O . ALA A 1 82 ? 16.65200 -10.26200 -104.94500 1.000 28.93242 81 ALA A O 1
ATOM 1264 N N . GLN A 1 83 ? 15.60700 -12.12100 -105.68300 1.000 29.70093 82 GLN A N 1
ATOM 1265 C CA . GLN A 1 83 ? 14.65700 -11.37200 -106.51500 1.000 26.42159 82 GLN A CA 1
ATOM 1266 C C . GLN A 1 83 ? 13.79100 -10.43900 -105.68000 1.000 25.24250 82 GLN A C 1
ATOM 1267 O O . GLN A 1 83 ? 13.54100 -9.28200 -106.06300 1.000 26.70583 82 GLN A O 1
ATOM 1281 N N . THR A 1 84 ? 13.25900 -10.95800 -104.57300 1.000 23.69758 83 THR A N 1
ATOM 1282 C CA . THR A 1 84 ? 12.40400 -10.15300 -103.70800 1.000 23.80549 83 THR A CA 1
ATOM 1283 C C . THR A 1 84 ? 13.19800 -9.02500 -103.05100 1.000 23.20805 83 THR A C 1
ATOM 1284 O O . THR A 1 84 ? 12.72400 -7.88400 -102.97700 1.000 24.32397 83 THR A O 1
ATOM 1295 N N . ALA A 1 85 ? 14.41900 -9.31700 -102.58700 1.000 24.36345 84 ALA A N 1
ATOM 1296 C CA . ALA A 1 85 ? 15.25500 -8.26900 -102.00200 1.000 24.35818 84 ALA A CA 1
ATOM 1297 C C . ALA A 1 85 ? 15.52600 -7.16400 -103.01000 1.000 25.38725 84 ALA A C 1
ATOM 1298 O O . ALA A 1 85 ? 15.62500 -5.98400 -102.64800 1.000 26.69531 84 ALA A O 1
ATOM 1305 N N . GLU A 1 86 ? 15.69000 -7.52900 -104.28200 1.000 25.48200 85 GLU A N 1
ATOM 1306 C CA . GLU A 1 86 ? 15.89900 -6.51700 -105.31100 1.000 29.26404 85 GLU A CA 1
ATOM 1307 C C . GLU A 1 86 ? 14.64500 -5.67900 -105.51900 1.000 29.87727 85 GLU A C 1
ATOM 1308 O O . GLU A 1 86 ? 14.73100 -4.45200 -105.67000 1.000 30.74842 85 GLU A O 1
ATOM 1320 N N . ILE A 1 87 ? 13.47100 -6.32000 -105.53100 1.000 27.63752 86 ILE A N 1
ATOM 1321 C CA . ILE A 1 87 ? 12.23100 -5.56100 -105.68800 1.000 28.89557 86 ILE A CA 1
ATOM 1322 C C . ILE A 1 87 ? 12.06500 -4.56100 -104.55200 1.000 24.65296 86 ILE A C 1
ATOM 1323 O O . ILE A 1 87 ? 11.69000 -3.40200 -104.77300 1.000 30.06150 86 ILE A O 1
ATOM 1339 N N . LE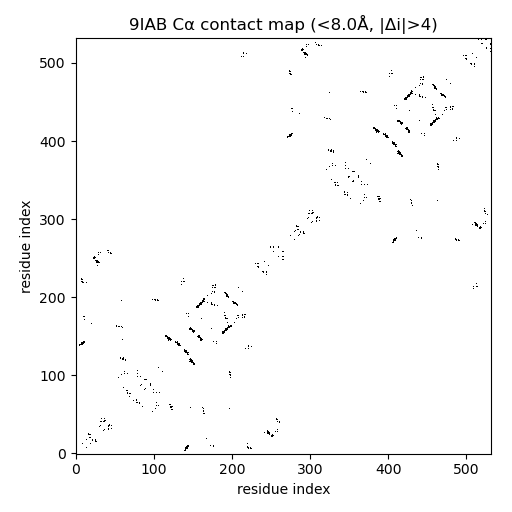U A 1 88 ? 12.33800 -4.99600 -103.32300 1.000 26.36106 87 LEU A N 1
ATOM 1340 C CA . LEU A 1 88 ? 12.21500 -4.16200 -102.13500 1.000 28.59027 87 LEU A CA 1
ATOM 1341 C C . LEU A 1 88 ? 13.33800 -3.14100 -102.00100 1.000 28.42709 87 LEU A C 1
ATOM 1342 O O . LEU A 1 88 ? 13.30700 -2.32900 -101.06700 1.000 28.84820 87 LEU A O 1
ATOM 1358 N N . GLN A 1 89 ? 14.36100 -3.20400 -102.85000 1.000 26.44791 88 GLN A N 1
ATOM 1359 C CA . GLN A 1 89 ? 15.49500 -2.28400 -102.78600 1.000 29.46932 88 GLN A CA 1
ATOM 1360 C C . GLN A 1 89 ? 16.12100 -2.25900 -101.39500 1.000 25.75309 88 GLN A C 1
ATOM 1361 O O . GLN A 1 89 ? 16.49600 -1.20700 -100.87600 1.000 27.57699 88 GLN A O 1
ATOM 1375 N N . LEU A 1 90 ? 16.30500 -3.44700 -100.82600 1.000 24.84508 89 LEU A N 1
ATOM 1376 C CA . LEU A 1 90 ? 16.85500 -3.54600 -99.48000 1.000 25.02932 89 LEU A CA 1
ATOM 1377 C C . LEU A 1 90 ? 18.24700 -2.93900 -99.35800 1.000 25.10038 89 LEU A C 1
ATOM 1378 O O . LEU A 1 90 ? 18.61300 -2.49400 -98.26800 1.000 25.47148 89 LEU A O 1
ATOM 1394 N N . SER A 1 91 ? 19.01500 -2.86200 -100.44400 1.000 26.53213 90 SER A N 1
ATOM 1395 C CA . SER A 1 91 ? 20.34400 -2.25500 -100.36300 1.000 29.39037 90 SER A CA 1
ATOM 1396 C C . SER A 1 91 ? 20.28100 -0.78000 -99.97000 1.000 31.15637 90 SER A C 1
ATOM 1397 O O . SER A 1 91 ? 21.27800 -0.22700 -99.48900 1.000 35.14369 90 SER A O 1
ATOM 1405 N N . GLN A 1 92 ? 19.13700 -0.12900 -100.18800 1.000 30.03255 91 GLN A N 1
ATOM 1406 C CA . GLN A 1 92 ? 18.94500 1.28000 -99.89000 1.000 33.41190 91 GLN A CA 1
ATOM 1407 C C . GLN A 1 92 ? 18.45200 1.50700 -98.47000 1.000 29.85358 91 GLN A C 1
ATOM 1408 O O . GLN A 1 92 ? 18.40100 2.66400 -98.02600 1.000 36.58333 91 GLN A O 1
ATOM 1422 N N . GLU A 1 93 ? 18.10900 0.43700 -97.76100 1.000 28.16127 92 GLU A N 1
ATOM 1423 C CA . GLU A 1 93 ? 17.65200 0.49500 -96.37900 1.000 25.96890 92 GLU A CA 1
ATOM 1424 C C . GLU A 1 93 ? 18.85300 0.48500 -95.43100 1.000 27.80070 92 GLU A C 1
ATOM 1425 O O . GLU A 1 93 ? 19.98000 0.14600 -95.80700 1.000 28.49026 92 GLU A O 1
ATOM 1437 N N . VAL A 1 94 ? 18.60200 0.92300 -94.19800 1.000 27.98493 93 VAL A N 1
ATOM 1438 C CA . VAL A 1 94 ? 19.57300 0.72800 -93.12900 1.000 28.03494 93 VAL A CA 1
ATOM 1439 C C . VAL A 1 94 ? 19.87900 -0.76200 -93.04400 1.000 26.22156 93 VAL A C 1
ATOM 1440 O O . VAL A 1 94 ? 18.99600 -1.60000 -93.24800 1.000 24.63980 93 VAL A O 1
ATOM 1453 N N . ASP A 1 95 ? 21.13900 -1.11300 -92.75900 1.000 24.81877 94 ASP A N 1
ATOM 1454 C CA . ASP A 1 95 ? 21.53100 -2.52600 -92.82100 1.000 25.66624 94 ASP A CA 1
ATOM 1455 C C . ASP A 1 95 ? 20.78900 -3.39800 -91.80600 1.000 20.78407 94 ASP A C 1
ATOM 1456 O O . ASP A 1 95 ? 20.50300 -4.57200 -92.09100 1.000 24.14763 94 ASP A O 1
ATOM 1465 N N . SER A 1 96 ? 20.46300 -2.84800 -90.63100 1.000 24.96615 95 SER A N 1
ATOM 1466 C CA . SER A 1 96 ? 19.65400 -3.55100 -89.63200 1.000 24.33450 95 SER A CA 1
ATOM 1467 C C . SER A 1 96 ? 18.31600 -3.98300 -90.21500 1.000 27.96388 95 SER A C 1
ATOM 1468 O O . SER A 1 96 ? 17.84900 -5.12500 -90.01900 1.000 30.07729 95 SER A O 1
ATOM 1476 N N . VAL A 1 97 ? 17.69700 -3.06900 -90.96100 1.000 23.16330 96 VAL A N 1
ATOM 1477 C CA . VAL A 1 97 ? 16.42900 -3.36000 -91.60800 1.000 24.83719 96 VAL A CA 1
ATOM 1478 C C . VAL A 1 97 ? 16.61000 -4.44100 -92.66000 1.000 23.88971 96 VAL A C 1
ATOM 1479 O O . VAL A 1 97 ? 15.86900 -5.43400 -92.68500 1.000 23.40807 96 VAL A O 1
ATOM 1492 N N . ARG A 1 98 ? 17.61600 -4.28000 -93.52400 1.000 21.33414 97 ARG A N 1
ATOM 1493 C CA . ARG A 1 98 ? 17.87600 -5.27800 -94.54700 1.000 20.88935 97 ARG A CA 1
ATOM 1494 C C . ARG A 1 98 ? 18.01600 -6.66800 -93.95300 1.000 21.96842 97 ARG A C 1
ATOM 1495 O O . ARG A 1 98 ? 17.40400 -7.61400 -94.44500 1.000 20.71038 97 ARG A O 1
ATOM 1516 N N . ILE A 1 99 ? 18.85800 -6.83700 -92.92800 1.000 21.23412 98 ILE A N 1
ATOM 1517 C CA A ILE A 1 99 ? 19.09000 -8.21300 -92.51100 0.670 22.55007 98 ILE A CA 1
ATOM 1518 C CA B ILE A 1 99 ? 19.12500 -8.17700 -92.40900 0.330 22.58692 98 ILE A CA 1
ATOM 1519 C C . ILE A 1 99 ? 17.85000 -8.80400 -91.85500 1.000 21.64996 98 ILE A C 1
ATOM 1520 O O . ILE A 1 99 ? 17.62000 -10.02000 -91.97100 1.000 19.82869 98 ILE A O 1
ATOM 1551 N N . LYS A 1 100 ? 17.00900 -7.98800 -91.20000 1.000 21.09463 99 LYS A N 1
ATOM 1552 C CA . LYS A 1 100 ? 15.77000 -8.53200 -90.64000 1.000 21.78156 99 LYS A CA 1
ATOM 1553 C C . LYS A 1 100 ? 14.79300 -8.95600 -91.73900 1.000 21.62628 99 LYS A C 1
ATOM 1554 O O . LYS A 1 100 ? 14.17500 -10.03400 -91.65500 1.000 19.97345 99 LYS A O 1
ATOM 1573 N N . VAL A 1 101 ? 14.66100 -8.13900 -92.79400 1.000 19.15230 100 VAL A N 1
ATOM 1574 C CA . VAL A 1 101 ? 13.78600 -8.54900 -93.89700 1.000 19.38653 100 VAL A CA 1
ATOM 1575 C C . VAL A 1 101 ? 14.35000 -9.79100 -94.58600 1.000 19.15493 100 VAL A C 1
ATOM 1576 O O . VAL A 1 101 ? 13.59700 -10.70100 -94.94800 1.000 20.47088 100 VAL A O 1
ATOM 1589 N N . LEU A 1 102 ? 15.67900 -9.88000 -94.75700 1.000 20.86566 101 LEU A N 1
ATOM 1590 C CA . LEU A 1 102 ? 16.24800 -11.08400 -95.35800 1.000 17.96531 101 LEU A CA 1
ATOM 1591 C C . LEU A 1 102 ? 15.99400 -12.31800 -94.49700 1.000 18.47064 101 LEU A C 1
ATOM 1592 O O . LEU A 1 102 ? 15.74700 -13.40400 -95.02700 1.000 20.41824 101 LEU A O 1
ATOM 1608 N N . GLN A 1 103 ? 16.04700 -12.17500 -93.17100 1.000 19.08124 102 GLN A N 1
ATOM 1609 C CA . GLN A 1 103 ? 15.69900 -13.29700 -92.31000 1.000 20.02609 102 GLN A CA 1
ATOM 1610 C C . GLN A 1 103 ? 14.25400 -13.71600 -92.52900 1.000 20.06030 102 GLN A C 1
ATOM 1611 O O . GLN A 1 103 ? 13.93900 -14.90800 -92.54500 1.000 21.07621 102 GLN A O 1
ATOM 1625 N N . ILE A 1 104 ? 13.35900 -12.73300 -92.67600 1.000 18.99965 103 ILE A N 1
ATOM 1626 C CA . ILE A 1 104 ? 11.94300 -13.02400 -92.90100 1.000 19.37338 103 ILE A CA 1
ATOM 1627 C C . ILE A 1 104 ? 11.75800 -13.77400 -94.20900 1.000 17.65212 103 ILE A C 1
ATOM 1628 O O . ILE A 1 104 ? 10.96200 -14.72400 -94.29900 1.000 19.12071 103 ILE A O 1
ATOM 1644 N N . LEU A 1 105 ? 12.50100 -13.36500 -95.24400 1.000 18.35483 104 LEU A N 1
ATOM 1645 C CA . LEU A 1 105 ? 12.41300 -14.04000 -96.54200 1.000 19.00754 104 LEU A CA 1
ATOM 1646 C C . LEU A 1 105 ? 12.99100 -15.44400 -96.47700 1.000 19.69710 104 LEU A C 1
ATOM 1647 O O . LEU A 1 105 ? 12.44000 -16.36500 -97.08200 1.000 21.40257 104 LEU A O 1
ATOM 1663 N N . GLU A 1 106 ? 14.10600 -15.63400 -95.75800 1.000 21.26308 105 GLU A N 1
ATOM 1664 C CA . GLU A 1 106 ? 14.65300 -16.97400 -95.56300 1.000 21.76050 105 GLU A CA 1
ATOM 1665 C C . GLU A 1 106 ? 13.65700 -17.87700 -94.84700 1.000 24.26607 105 GLU A C 1
ATOM 1666 O O . GLU A 1 106 ? 13.46600 -19.04000 -95.22700 1.000 23.69495 105 GLU A O 1
ATOM 1678 N N . ASN A 1 107 ? 13.01600 -17.35200 -93.79200 1.000 19.92344 106 ASN A N 1
ATOM 1679 C CA . ASN A 1 107 ? 12.01100 -18.13200 -93.08100 1.000 22.10002 106 ASN A CA 1
ATOM 1680 C C . ASN A 1 107 ? 10.87100 -18.53600 -94.01300 1.000 21.65260 106 ASN A C 1
ATOM 1681 O O . ASN A 1 107 ? 10.36300 -19.66500 -93.93200 1.000 26.02680 106 ASN A O 1
ATOM 1692 N N . TYR A 1 108 ? 10.40500 -17.59500 -94.85000 1.000 20.85776 107 TYR A N 1
ATOM 1693 C CA . TYR A 1 108 ? 9.28800 -17.89200 -95.75200 1.000 23.91603 107 TYR A CA 1
ATOM 1694 C C . TYR A 1 108 ? 9.70800 -18.94200 -96.78200 1.000 26.46107 107 TYR A C 1
ATOM 1695 O O . TYR A 1 108 ? 8.98200 -19.91500 -97.03600 1.000 25.22408 107 TYR A O 1
ATOM 1713 N N . HIS A 1 109 ? 10.90600 -18.78200 -97.34100 1.000 23.08961 108 HIS A N 1
ATOM 1714 C CA . HIS A 1 109 ? 11.44200 -19.75200 -98.28800 1.000 26.31631 108 HIS A CA 1
ATOM 1715 C C . HIS A 1 109 ? 11.40400 -21.15300 -97.71100 1.000 29.89306 108 HIS A C 1
ATOM 1716 O O . HIS A 1 109 ? 11.01200 -22.10600 -98.39500 1.000 30.07729 108 HIS A O 1
ATOM 1730 N N . HIS A 1 110 ? 11.75000 -21.28800 -96.43100 1.000 27.79281 109 HIS A N 1
ATOM 1731 C CA . HIS A 1 110 ? 11.74700 -22.61100 -95.82400 1.000 31.63011 109 HIS A CA 1
ATOM 1732 C C . HIS A 1 110 ? 10.36200 -23.08300 -95.39900 1.000 32.44863 109 HIS A C 1
ATOM 1733 O O . HIS A 1 110 ? 10.17300 -24.29400 -95.20200 1.000 37.61767 109 HIS A O 1
ATOM 1747 N N . ASN A 1 111 ? 9.40700 -22.15800 -95.19900 1.000 30.22731 110 ASN A N 1
ATOM 1748 C CA . ASN A 1 111 ? 8.05600 -22.45700 -94.71000 1.000 36.16749 110 ASN A CA 1
ATOM 1749 C C . ASN A 1 111 ? 7.06100 -21.63200 -95.53000 1.000 28.29287 110 ASN A C 1
ATOM 1750 O O . ASN A 1 111 ? 6.48600 -20.66000 -95.02500 1.000 32.75919 110 ASN A O 1
ATOM 1761 N N . GLN A 1 112 ? 6.85100 -22.00800 -96.78900 1.000 37.15709 111 GLN A N 1
ATOM 1762 C CA . GLN A 1 112 ? 6.00600 -21.20900 -97.68200 1.000 30.87739 111 GLN A CA 1
ATOM 1763 C C . GLN A 1 112 ? 4.54100 -21.48200 -97.35200 1.000 29.82989 111 GLN A C 1
ATOM 1764 O O . GLN A 1 112 ? 3.83300 -22.18400 -98.08800 1.000 33.57508 111 GLN A O 1
ATOM 1778 N N . PHE A 1 113 ? 4.06800 -20.84200 -96.26800 1.000 27.87703 112 PHE A N 1
ATOM 1779 C CA . PHE A 1 113 ? 2.75800 -21.13600 -95.67800 1.000 34.61468 112 PHE A CA 1
ATOM 1780 C C . PHE A 1 113 ? 1.59800 -20.65900 -96.54400 1.000 32.06700 112 PHE A C 1
ATOM 1781 O O . PHE A 1 113 ? 0.44800 -20.98100 -96.23200 1.000 37.14130 112 PHE A O 1
ATOM 1798 N N . LEU A 1 114 ? 1.86000 -19.94700 -97.63900 1.000 25.44252 113 LEU A N 1
ATOM 1799 C CA . LEU A 1 114 ? 0.79900 -19.55500 -98.55800 1.000 27.27169 113 LEU A CA 1
ATOM 1800 C C . LEU A 1 114 ? 0.76600 -20.38200 -99.83000 1.000 27.74017 113 LEU A C 1
ATOM 1801 O O . LEU A 1 114 ? -0.18300 -20.25000 -100.60900 1.000 29.57723 113 LEU A O 1
ATOM 1817 N N . ALA A 1 115 ? 1.73700 -21.26500 -100.03600 1.000 28.68239 114 ALA A N 1
ATOM 1818 C CA . ALA A 1 115 ? 1.98500 -21.78600 -101.37800 1.000 31.92488 114 ALA A CA 1
ATOM 1819 C C . ALA A 1 115 ? 0.78500 -22.53400 -101.94100 1.000 44.27110 114 ALA A C 1
ATOM 1820 O O . ALA A 1 115 ? 0.38100 -22.30800 -103.08900 1.000 44.13424 114 ALA A O 1
ATOM 1827 N N . SER A 1 116 ? 0.22400 -23.46200 -101.18400 1.000 39.38893 115 SER A N 1
ATOM 1828 C CA . SER A 1 116 ? -0.82800 -24.30200 -101.74400 1.000 48.07419 115 SER A CA 1
ATOM 1829 C C . SER A 1 116 ? -2.21800 -23.77800 -101.42700 1.000 43.49206 115 SER A C 1
ATOM 1830 O O . SER A 1 116 ? -3.20700 -24.46500 -101.68700 1.000 42.82619 115 SER A O 1
ATOM 1838 N N . LYS A 1 117 ? -2.31700 -22.57100 -100.89200 1.000 37.64662 116 LYS A N 1
ATOM 1839 C CA . LYS A 1 117 ? -3.54700 -22.12300 -100.27100 1.000 36.28330 116 LYS A CA 1
ATOM 1840 C C . LYS A 1 117 ? -4.41700 -21.31600 -101.22600 1.000 32.48021 116 LYS A C 1
ATOM 1841 O O . LYS A 1 117 ? -3.95000 -20.74300 -102.21300 1.000 35.18317 116 LYS A O 1
ATOM 1860 N N . LYS A 1 118 ? -5.71000 -21.26700 -100.91100 1.000 31.86435 117 LYS A N 1
ATOM 1861 C CA . LYS A 1 118 ? -6.63400 -20.41000 -101.63700 1.000 31.31691 117 LYS A CA 1
ATOM 1862 C C . LYS A 1 118 ? -6.60500 -19.03300 -100.99400 1.000 31.62748 117 LYS A C 1
ATOM 1863 O O . LYS A 1 118 ? -7.10500 -18.84200 -99.87900 1.000 29.44827 117 LYS A O 1
ATOM 1882 N N . ILE A 1 119 ? -6.03200 -18.06700 -101.70200 1.000 30.80896 118 ILE A N 1
ATOM 1883 C CA . ILE A 1 119 ? -5.86900 -16.71300 -101.19100 1.000 27.94282 118 ILE A CA 1
ATOM 1884 C C . ILE A 1 119 ? -7.13300 -15.92500 -101.49300 1.000 30.19573 118 ILE A C 1
ATOM 1885 O O . ILE A 1 119 ? -7.48300 -15.73100 -102.66200 1.000 32.67234 118 ILE A O 1
ATOM 1901 N N . ILE A 1 120 ? -7.82400 -15.48600 -100.44100 1.000 26.59793 119 ILE A N 1
ATOM 1902 C CA . ILE A 1 120 ? -8.92000 -14.53800 -100.59900 1.000 27.83228 119 ILE A CA 1
ATOM 1903 C C . ILE A 1 120 ? -8.38200 -13.11000 -100.63800 1.000 31.48009 119 ILE A C 1
ATOM 1904 O O . ILE A 1 120 ? -8.81800 -12.29500 -101.46400 1.000 33.77510 119 ILE A O 1
ATOM 1920 N N . LYS A 1 121 ? -7.41100 -12.79400 -99.77300 1.000 27.30327 120 LYS A N 1
ATOM 1921 C CA . LYS A 1 121 ? -6.81000 -11.46400 -99.70200 1.000 27.80860 120 LYS A CA 1
ATOM 1922 C C . LYS A 1 121 ? -5.34400 -11.60200 -99.29900 1.000 25.55043 120 LYS A C 1
ATOM 1923 O O . LYS A 1 121 ? -5.02900 -12.37600 -98.39200 1.000 26.47686 120 LYS A O 1
ATOM 1942 N N . LEU A 1 122 ? -4.45000 -10.87400 -99.97300 1.000 28.22180 121 LEU A N 1
ATOM 1943 C CA . LEU A 1 122 ? -3.05700 -10.75700 -99.53300 1.000 28.20075 121 LEU A CA 1
ATOM 1944 C C . LEU A 1 122 ? -2.62800 -9.33500 -99.86000 1.000 27.06114 121 LEU A C 1
ATOM 1945 O O . LEU A 1 122 ? -2.49700 -8.98300 -101.03200 1.000 31.83276 121 LEU A O 1
ATOM 1961 N N . SER A 1 123 ? -2.48800 -8.50500 -98.83900 1.000 32.16701 122 SER A N 1
ATOM 1962 C CA . SER A 1 123 ? -2.16400 -7.10500 -99.06300 1.000 42.75513 122 SER A CA 1
ATOM 1963 C C . SER A 1 123 ? -0.68000 -6.93500 -99.36100 1.000 37.15972 122 SER A C 1
ATOM 1964 O O . SER A 1 123 ? 0.16200 -7.68400 -98.85900 1.000 33.11976 122 SER A O 1
ATOM 1972 N N . ARG A 1 124 ? -0.36800 -5.98600 -100.23400 1.000 32.30124 123 ARG A N 1
ATOM 1973 C CA . ARG A 1 124 ? 1.02700 -5.66100 -100.50200 1.000 38.13089 123 ARG A CA 1
ATOM 1974 C C . ARG A 1 124 ? 1.64200 -4.79800 -99.41000 1.000 41.34443 123 ARG A C 1
ATOM 1975 O O . ARG A 1 124 ? 2.85700 -4.56500 -99.43600 1.000 44.84748 123 ARG A O 1
ATOM 1996 N N . GLY A 1 125 ? 0.82400 -4.25100 -98.51500 1.000 48.62162 124 GLY A N 1
ATOM 1997 C CA . GLY A 1 125 ? 1.28500 -3.34600 -97.49100 1.000 53.92752 124 GLY A CA 1
ATOM 1998 C C . GLY A 1 125 ? 1.29200 -1.88700 -97.89400 1.000 53.99858 124 GLY A C 1
ATOM 1999 O O . GLY A 1 125 ? 1.38700 -1.02000 -97.01700 1.000 61.06785 124 GLY A O 1
ATOM 2003 N N . ASP A 1 126 ? 1.19200 -1.58700 -99.19000 1.000 51.15350 125 ASP A N 1
ATOM 2004 C CA . ASP A 1 126 ? 1.26200 -0.21900 -99.69000 1.000 53.56695 125 ASP A CA 1
ATOM 2005 C C . ASP A 1 126 ? -0.07900 0.50600 -99.66500 1.000 56.18568 125 ASP A C 1
ATOM 2006 O O . ASP A 1 126 ? -0.12000 1.71300 -99.93200 1.000 55.71721 125 ASP A O 1
ATOM 2015 N N . GLU A 1 127 ? -1.16900 -0.18400 -99.35700 1.000 59.31501 126 GLU A N 1
ATOM 2016 C CA . GLU A 1 127 ? -2.47800 0.44400 -99.41300 1.000 57.65165 126 GLU A CA 1
ATOM 2017 C C . GLU A 1 127 ? -2.67400 1.38100 -98.22200 1.000 61.14944 126 GLU A C 1
ATOM 2018 O O . GLU A 1 127 ? -1.96700 1.30100 -97.21300 1.000 69.57150 126 GLU A O 1
ATOM 2030 N N . GLY A 1 128 ? -3.65500 2.27600 -98.35000 1.000 48.25579 127 GLY A N 1
ATOM 2031 C CA . GLY A 1 128 ? -4.00900 3.20300 -97.28900 1.000 47.58728 127 GLY A CA 1
ATOM 2032 C C . GLY A 1 128 ? -4.91700 2.56500 -96.25700 1.000 38.27827 127 GLY A C 1
ATOM 2033 O O . GLY A 1 128 ? -4.87400 1.35100 -96.03200 1.000 41.03913 127 GLY A O 1
ATOM 2037 N N . PHE A 1 129 ? -5.75200 3.38800 -95.61500 1.000 39.67581 128 PHE A N 1
ATOM 2038 C CA . PHE A 1 129 ? -6.71300 2.85400 -94.65400 1.000 35.42004 128 PHE A CA 1
ATOM 2039 C C . PHE A 1 129 ? -7.79500 2.05600 -95.38200 1.000 34.10672 128 PHE A C 1
ATOM 2040 O O . PHE A 1 129 ? -8.15600 2.37800 -96.51800 1.000 37.94139 128 PHE A O 1
ATOM 2057 N N . PRO A 1 130 ? -8.31800 1.00100 -94.76000 1.000 32.11438 129 PRO A N 1
ATOM 2058 C CA . PRO A 1 130 ? -9.39900 0.23900 -95.39800 1.000 33.13292 129 PRO A CA 1
ATOM 2059 C C . PRO A 1 130 ? -10.68100 1.05900 -95.49000 1.000 34.86997 129 PRO A C 1
ATOM 2060 O O . PRO A 1 130 ? -10.86400 2.06500 -94.80000 1.000 33.71457 129 PRO A O 1
ATOM 2071 N N . GLU A 1 131 ? -11.57400 0.62000 -96.37100 1.000 34.73048 130 GLU A N 1
ATOM 2072 C CA . GLU A 1 131 ? -12.90800 1.19700 -96.39900 1.000 33.94354 130 GLU A CA 1
ATOM 2073 C C . GLU A 1 131 ? -13.58900 0.94900 -95.05000 1.000 27.50330 130 GLU A C 1
ATOM 2074 O O . GLU A 1 131 ? -13.43600 -0.13300 -94.47200 1.000 27.92440 130 GLU A O 1
ATOM 2086 N N . PRO A 1 132 ? -14.31200 1.93200 -94.50400 1.000 28.37709 131 PRO A N 1
ATOM 2087 C CA . PRO A 1 132 ? -14.94000 1.72600 -93.19200 1.000 28.43499 131 PRO A CA 1
ATOM 2088 C C . PRO A 1 132 ? -16.15800 0.81500 -93.25300 1.000 25.69782 131 PRO A C 1
ATOM 2089 O O . PRO A 1 132 ? -16.87700 0.75900 -94.25300 1.000 28.18759 131 PRO A O 1
ATOM 2100 N N . ILE A 1 133 ? -16.37500 0.10600 -92.14700 1.000 25.22671 132 ILE A N 1
ATOM 2101 C CA . ILE A 1 133 ? -17.59100 -0.66300 -91.90300 1.000 22.57902 132 ILE A CA 1
ATOM 2102 C C . ILE A 1 133 ? -18.51000 0.17800 -91.02400 1.000 23.18436 132 ILE A C 1
ATOM 2103 O O . ILE A 1 133 ? -18.12100 0.60800 -89.93500 1.000 23.36070 132 ILE A O 1
ATOM 2119 N N . LEU A 1 134 ? -19.71500 0.44600 -91.50200 1.000 22.88959 133 LEU A N 1
ATOM 2120 C CA . LEU A 1 134 ? -20.63600 1.31900 -90.78900 1.000 23.76601 133 LEU A CA 1
ATOM 2121 C C . LEU A 1 134 ? -21.53400 0.47900 -89.89500 1.000 24.97931 133 LEU A C 1
ATOM 2122 O O . LEU A 1 134 ? -22.30100 -0.35500 -90.38700 1.000 23.66600 133 LEU A O 1
ATOM 2138 N N . ILE A 1 135 ? -21.45400 0.71800 -88.58700 1.000 22.36847 134 ILE A N 1
ATOM 2139 C CA . ILE A 1 135 ? -22.11500 -0.10100 -87.58400 1.000 20.78407 134 ILE A CA 1
ATOM 2140 C C . ILE A 1 135 ? -23.03100 0.76400 -86.73000 1.000 25.18460 134 ILE A C 1
ATOM 2141 O O . ILE A 1 135 ? -22.59000 1.76400 -86.15200 1.000 24.96615 134 ILE A O 1
ATOM 2157 N N . GLN A 1 136 ? -24.28200 0.34500 -86.59900 1.000 26.81374 135 GLN A N 1
ATOM 2158 C CA . GLN A 1 136 ? -25.20100 0.92600 -85.63400 1.000 27.01377 135 GLN A CA 1
ATOM 2159 C C . GLN A 1 136 ? -25.23200 0.02000 -84.40900 1.000 28.18759 135 GLN A C 1
ATOM 2160 O O . GLN A 1 136 ? -25.54300 -1.17100 -84.51800 1.000 30.46681 135 GLN A O 1
ATOM 2174 N N . GLN A 1 137 ? -24.88500 0.58400 -83.25600 1.000 25.73993 136 GLN A N 1
ATOM 2175 C CA . GLN A 1 137 ? -24.87400 -0.11300 -81.97700 1.000 26.32158 136 GLN A CA 1
ATOM 2176 C C . GLN A 1 137 ? -25.62600 0.76200 -80.98400 1.000 27.06904 136 GLN A C 1
ATOM 2177 O O . GLN A 1 137 ? -25.13400 1.82300 -80.58700 1.000 25.69782 136 GLN A O 1
ATOM 2191 N N . GLY A 1 138 ? -26.81000 0.31400 -80.58200 1.000 32.36704 137 GLY A N 1
ATOM 2192 C CA . GLY A 1 138 ? -27.65300 1.15200 -79.75200 1.000 35.24633 137 GLY A CA 1
ATOM 2193 C C . GLY A 1 138 ? -27.99100 2.41100 -80.52200 1.000 31.74591 137 GLY A C 1
ATOM 2194 O O . GLY A 1 138 ? -28.31200 2.36900 -81.71600 1.000 29.82726 137 GLY A O 1
ATOM 2198 N N . ASN A 1 139 ? -27.86000 3.55800 -79.86200 1.000 33.48033 138 ASN A N 1
ATOM 2199 C CA . ASN A 1 139 ? -28.11200 4.83800 -80.50500 1.000 27.68490 138 ASN A CA 1
ATOM 2200 C C . ASN A 1 139 ? -26.85200 5.44600 -81.11200 1.000 37.12024 138 ASN A C 1
ATOM 2201 O O . ASN A 1 139 ? -26.86500 6.61800 -81.49900 1.000 39.66528 138 ASN A O 1
ATOM 2212 N N . ASN A 1 140 ? -25.78000 4.67300 -81.24100 1.000 25.54517 139 ASN A N 1
ATOM 2213 C CA . ASN A 1 140 ? -24.53700 5.17400 -81.81300 1.000 24.52136 139 ASN A CA 1
ATOM 2214 C C . ASN A 1 140 ? -24.33900 4.55100 -83.18600 1.000 25.86626 139 ASN A C 1
ATOM 2215 O O . ASN A 1 140 ? -24.71300 3.40200 -83.40300 1.000 31.81697 139 ASN A O 1
ATOM 2226 N N . THR A 1 141 ? -23.81200 5.32800 -84.12400 1.000 26.49265 140 THR A N 1
ATOM 2227 C CA . THR A 1 141 ? -23.35400 4.83100 -85.41600 1.000 25.06090 140 THR A CA 1
ATOM 2228 C C . THR A 1 141 ? -21.86900 5.14900 -85.49500 1.000 23.16594 140 THR A C 1
ATOM 2229 O O . THR A 1 141 ? -21.46600 6.25600 -85.13300 1.000 24.72928 140 THR A O 1
ATOM 2240 N N . PHE A 1 142 ? -21.04900 4.16700 -85.87300 1.000 21.85262 141 PHE A N 1
ATOM 2241 C CA . PHE A 1 142 ? -19.61900 4.41100 -85.94600 1.000 21.47889 141 PHE A CA 1
ATOM 2242 C C . PHE A 1 142 ? -18.99400 3.62600 -87.08100 1.000 20.97620 141 PHE A C 1
ATOM 2243 O O . PHE A 1 142 ? -19.55200 2.63300 -87.56000 1.000 21.88947 141 PHE A O 1
ATOM 2260 N N . LYS A 1 143 ? -17.82800 4.11000 -87.50600 1.000 22.95275 142 LYS A N 1
ATOM 2261 C CA . LYS A 1 143 ? -17.01600 3.47800 -88.53800 1.000 20.59984 142 LYS A CA 1
ATOM 2262 C C . LYS A 1 143 ? -15.96400 2.59400 -87.88100 1.000 21.38941 142 LYS A C 1
ATOM 2263 O O . LYS A 1 143 ? -15.22200 3.05700 -87.00700 1.000 23.88181 142 LYS A O 1
ATOM 2282 N N . LEU A 1 144 ? -15.90100 1.34000 -88.30400 1.000 20.65248 143 LEU A N 1
ATOM 2283 C CA . LEU A 1 144 ? -14.88300 0.39200 -87.87600 1.000 19.35232 143 LEU A CA 1
ATOM 2284 C C . LEU A 1 144 ? -13.86200 0.23300 -88.99900 1.000 24.81350 143 LEU A C 1
ATOM 2285 O O . LEU A 1 144 ? -14.22800 -0.10800 -90.14200 1.000 22.97118 143 LEU A O 1
ATOM 2301 N N . TYR A 1 145 ? -12.59300 0.51300 -88.68600 1.000 21.69207 144 TYR A N 1
ATOM 2302 C CA . TYR A 1 145 ? -11.46700 0.32500 -89.60100 1.000 22.75799 144 TYR A CA 1
ATOM 2303 C C . TYR A 1 145 ? -10.69000 -0.91400 -89.17800 1.000 23.68968 144 TYR A C 1
ATOM 2304 O O . TYR A 1 145 ? -10.24700 -1.00700 -88.02800 1.000 27.49803 144 TYR A O 1
ATOM 2322 N N . ALA A 1 146 ? -10.50000 -1.85200 -90.10100 1.000 23.12383 145 ALA A N 1
ATOM 2323 C CA . ALA A 1 146 ? -9.76200 -3.06900 -89.78400 1.000 22.00527 145 ALA A CA 1
ATOM 2324 C C . ALA A 1 146 ? -9.04300 -3.56500 -91.02900 1.000 30.48787 145 ALA A C 1
ATOM 2325 O O . ALA A 1 146 ? -9.67700 -4.05000 -91.96900 1.000 34.25674 145 ALA A O 1
ATOM 2332 N N . ALA A 1 147 ? -7.73000 -3.48800 -91.02400 1.000 30.12730 146 ALA A N 1
ATOM 2333 C CA . ALA A 1 147 ? -6.92100 -3.89900 -92.17900 1.000 38.73622 146 ALA A CA 1
ATOM 2334 C C . ALA A 1 147 ? -6.49500 -5.34600 -91.97500 1.000 37.73347 146 ALA A C 1
ATOM 2335 O O . ALA A 1 147 ? -5.74000 -5.60300 -91.03800 1.000 45.68706 146 ALA A O 1
ATOM 2342 N N . MET A 1 148 ? -6.93600 -6.23100 -92.84900 1.000 37.67031 147 MET A N 1
ATOM 2343 C CA . MET A 1 148 ? -6.55300 -7.66100 -92.77700 1.000 40.26272 147 MET A CA 1
ATOM 2344 C C . MET A 1 148 ? -5.37900 -7.93900 -93.72600 1.000 37.18604 147 MET A C 1
ATOM 2345 O O . MET A 1 148 ? -5.54900 -7.79600 -94.92400 1.000 42.14453 147 MET A O 1
ATOM 2359 N N . ASP A 1 149 ? -4.23400 -8.33800 -93.18300 1.000 36.77546 148 ASP A N 1
ATOM 2360 C CA . ASP A 1 149 ? -3.00300 -8.60900 -93.97200 1.000 39.20733 148 ASP A CA 1
ATOM 2361 C C . ASP A 1 149 ? -3.17800 -9.80500 -94.90200 1.000 34.61204 148 ASP A C 1
ATOM 2362 O O . ASP A 1 149 ? -2.59600 -9.79100 -95.98300 1.000 30.92476 148 ASP A O 1
ATOM 2371 N N . CYS A 1 150 ? -3.93700 -10.80800 -94.49200 1.000 29.26140 149 CYS A N 1
ATOM 2372 C CA . CYS A 1 150 ? -3.99200 -12.08900 -95.21700 1.000 24.05288 149 CYS A CA 1
ATOM 2373 C C . CYS A 1 150 ? -5.29000 -12.81900 -94.87100 1.000 24.46346 149 CYS A C 1
ATOM 2374 O O . CYS A 1 150 ? -5.61200 -12.88700 -93.70700 1.000 24.02656 149 CYS A O 1
ATOM 2382 N N . VAL A 1 151 ? -6.02300 -13.27800 -95.87000 1.000 23.42649 150 VAL A N 1
ATOM 2383 C CA . VAL A 1 151 ? -7.25800 -14.07000 -95.65700 1.000 22.14213 150 VAL A CA 1
ATOM 2384 C C . VAL A 1 151 ? -7.14600 -15.28400 -96.56600 1.000 23.53177 150 VAL A C 1
ATOM 2385 O O . VAL A 1 151 ? -6.94900 -15.08100 -97.72300 1.000 25.26356 150 VAL A O 1
ATOM 2398 N N . LEU A 1 152 ? -7.15100 -16.46900 -96.00500 1.000 22.08686 151 LEU A N 1
ATOM 2399 C CA . LEU A 1 152 ? -7.09500 -17.73500 -96.71800 1.000 22.95275 151 LEU A CA 1
ATOM 2400 C C . LEU A 1 152 ? -8.43700 -18.43700 -96.59800 1.000 25.70571 151 LEU A C 1
ATOM 2401 O O . LEU A 1 152 ? -9.16000 -18.24200 -95.62400 1.000 25.81099 151 LEU A O 1
ATOM 2417 N N . GLN A 1 153 ? -8.76900 -19.26800 -97.57900 1.000 24.90035 152 GLN A N 1
ATOM 2418 C CA . GLN A 1 153 ? -9.97500 -20.06900 -97.50300 1.000 28.47183 152 GLN A CA 1
ATOM 2419 C C . GLN A 1 153 ? -9.56500 -21.52900 -97.40400 1.000 29.92464 152 GLN A C 1
ATOM 2420 O O . GLN A 1 153 ? -8.89900 -22.06400 -98.29900 1.000 32.79077 152 GLN A O 1
ATOM 2434 N N . GLU A 1 154 ? -9.99400 -22.16600 -96.32300 1.000 31.33007 153 GLU A N 1
ATOM 2435 C CA . GLU A 1 154 ? -9.64600 -23.53700 -96.03200 1.000 36.31225 153 GLU A CA 1
ATOM 2436 C C . GLU A 1 154 ? -10.57200 -24.49400 -96.76800 1.000 42.07347 153 GLU A C 1
ATOM 2437 O O . GLU A 1 154 ? -11.55500 -24.10600 -97.41000 1.000 38.88887 153 GLU A O 1
ATOM 2449 N N . GLU A 1 155 ? -10.25300 -25.77800 -96.62400 1.000 46.23449 154 GLU A N 1
ATOM 2450 C CA . GLU A 1 155 ? -10.86500 -26.81600 -97.43900 1.000 49.55594 154 GLU A CA 1
ATOM 2451 C C . GLU A 1 155 ? -12.38000 -26.83200 -97.27000 1.000 49.73754 154 GLU A C 1
ATOM 2452 O O . GLU A 1 155 ? -13.12400 -27.00200 -98.24500 1.000 51.66672 154 GLU A O 1
ATOM 2464 N N . ASP A 1 156 ? -12.85700 -26.66800 -96.03900 1.000 41.96819 155 ASP A N 1
ATOM 2465 C CA . ASP A 1 156 ? -14.28200 -26.70400 -95.73900 1.000 45.88708 155 ASP A CA 1
ATOM 2466 C C . ASP A 1 156 ? -14.96600 -25.36100 -95.92100 1.000 42.38403 155 ASP A C 1
ATOM 2467 O O . ASP A 1 156 ? -16.14200 -25.22800 -95.56700 1.000 45.58441 155 ASP A O 1
ATOM 2476 N N . GLY A 1 157 ? -14.27200 -24.37200 -96.48300 1.000 38.85203 156 GLY A N 1
ATOM 2477 C CA . GLY A 1 157 ? -14.83200 -23.05800 -96.68000 1.000 38.40460 156 GLY A CA 1
ATOM 2478 C C . GLY A 1 157 ? -14.51700 -22.06700 -95.58500 1.000 33.91722 156 GLY A C 1
ATOM 2479 O O . GLY A 1 157 ? -14.84700 -20.87900 -95.72600 1.000 34.68837 156 GLY A O 1
ATOM 2483 N N . THR A 1 158 ? -13.93100 -22.51000 -94.48100 1.000 33.63298 157 THR A N 1
ATOM 2484 C CA . THR A 1 158 ? -13.62700 -21.59300 -93.39200 1.000 32.96185 157 THR A CA 1
ATOM 2485 C C . THR A 1 158 ? -12.56000 -20.58800 -93.81100 1.000 28.87978 157 THR A C 1
ATOM 2486 O O . THR A 1 158 ? -11.54600 -20.94900 -94.41600 1.000 28.86136 157 THR A O 1
ATOM 2497 N N . LEU A 1 159 ? -12.79400 -19.32800 -93.47200 1.000 25.88731 158 LEU A N 1
ATOM 2498 C CA . LEU A 1 159 ? -11.84300 -18.25900 -93.72600 1.000 24.78455 158 LEU A CA 1
ATOM 2499 C C . LEU A 1 159 ? -10.87600 -18.16500 -92.56000 1.000 25.46884 158 LEU A C 1
ATOM 2500 O O . LEU A 1 159 ? -11.29200 -18.21400 -91.40000 1.000 27.79017 158 LEU A O 1
ATOM 2516 N N . HIS A 1 160 ? -9.59800 -18.03900 -92.87400 1.000 22.33162 159 HIS A N 1
ATOM 2517 C CA . HIS A 1 160 ? -8.53700 -17.91800 -91.88700 1.000 24.61348 159 HIS A CA 1
ATOM 2518 C C . HIS A 1 160 ? -7.85000 -16.57600 -92.08100 1.000 21.44204 159 HIS A C 1
ATOM 2519 O O . HIS A 1 160 ? -7.19100 -16.34800 -93.10100 1.000 22.20529 159 HIS A O 1
ATOM 2533 N N . ILE A 1 161 ? -8.03100 -15.68900 -91.11500 1.000 21.14464 160 ILE A N 1
ATOM 2534 C CA . ILE A 1 161 ? -7.40000 -14.37800 -91.11100 1.000 21.40520 160 ILE A CA 1
ATOM 2535 C C . ILE A 1 161 ? -6.06500 -14.53700 -90.40000 1.000 20.76038 160 ILE A C 1
ATOM 2536 O O . ILE A 1 161 ? -6.02200 -15.05300 -89.27800 1.000 22.04212 160 ILE A O 1
ATOM 2552 N N . VAL A 1 162 ? -4.97900 -14.15700 -91.06300 1.000 20.77618 161 VAL A N 1
ATOM 2553 C CA . VAL A 1 162 ? -3.63600 -14.28500 -90.50100 1.000 20.86040 161 VAL A CA 1
ATOM 2554 C C . VAL A 1 162 ? -3.06600 -12.89000 -90.33200 1.000 23.57125 161 VAL A C 1
ATOM 2555 O O . VAL A 1 162 ? -2.98600 -12.12600 -91.30300 1.000 23.49755 161 VAL A O 1
ATOM 2568 N N . ASP A 1 163 ? -2.69900 -12.54200 -89.10800 1.000 21.18412 162 ASP A N 1
ATOM 2569 C CA . ASP A 1 163 ? -2.06100 -11.27500 -88.81300 1.000 22.70535 162 ASP A CA 1
ATOM 2570 C C . ASP A 1 163 ? -0.55700 -11.49000 -88.67900 1.000 22.47901 162 ASP A C 1
ATOM 2571 O O . ASP A 1 163 ? -0.10900 -12.27000 -87.82800 1.000 23.10803 162 ASP A O 1
ATOM 2580 N N . PHE A 1 164 ? 0.20400 -10.80700 -89.52300 1.000 22.63956 163 PHE A N 1
ATOM 2581 C CA . PHE A 1 164 ? 1.65600 -10.92800 -89.54200 1.000 22.35531 163 PHE A CA 1
ATOM 2582 C C . PHE A 1 164 ? 2.31100 -9.98300 -88.54000 1.000 26.48212 163 PHE A C 1
ATOM 2583 O O . PHE A 1 164 ? 2.08500 -8.76500 -88.57400 1.000 27.15589 163 PHE A O 1
ATOM 2600 N N . LYS A 1 165 ? 3.19600 -10.53300 -87.71400 1.000 23.01592 164 LYS A N 1
ATOM 2601 C CA . LYS A 1 165 ? 3.94400 -9.77800 -86.72400 1.000 23.77917 164 LYS A CA 1
ATOM 2602 C C . LYS A 1 165 ? 5.42700 -9.85500 -87.04900 1.000 25.97680 164 LYS A C 1
ATOM 2603 O O . LYS A 1 165 ? 5.88200 -10.78600 -87.72300 1.000 24.51873 164 LYS A O 1
ATOM 2622 N N . THR A 1 166 ? 6.16900 -8.84600 -86.59500 1.000 27.25327 165 THR A N 1
ATOM 2623 C CA . THR A 1 166 ? 7.62400 -8.85500 -86.62500 1.000 26.03470 165 THR A CA 1
ATOM 2624 C C . THR A 1 166 ? 8.09300 -8.36000 -85.27000 1.000 32.35651 165 THR A C 1
ATOM 2625 O O . THR A 1 166 ? 7.31000 -7.80500 -84.49000 1.000 34.17778 165 THR A O 1
ATOM 2636 N N . GLY A 1 167 ? 9.35200 -8.61000 -84.97800 1.000 34.91998 166 GLY A N 1
ATOM 2637 C CA . GLY A 1 167 ? 9.91800 -8.08900 -83.76000 1.000 39.63633 166 GLY A CA 1
ATOM 2638 C C . GLY A 1 167 ? 9.59500 -8.94600 -82.54800 1.000 40.68909 166 GLY A C 1
ATOM 2639 O O . GLY A 1 167 ? 9.21900 -10.12500 -82.63700 1.000 39.28103 166 GLY A O 1
ATOM 2643 N N . LYS A 1 168 ? 9.73800 -8.31000 -81.38700 1.000 55.48034 167 LYS A N 1
ATOM 2644 C CA . LYS A 1 168 ? 9.59000 -8.95000 -80.08700 1.000 61.61791 167 LYS A CA 1
ATOM 2645 C C . LYS A 1 168 ? 8.19900 -8.76300 -79.50100 1.000 65.93422 167 LYS A C 1
ATOM 2646 O O . LYS A 1 168 ? 7.96200 -9.16400 -78.35900 1.000 66.42902 167 LYS A O 1
ATOM 2665 N N . SER A 1 169 ? 7.28100 -8.15900 -80.25300 1.000 66.53166 168 SER A N 1
ATOM 2666 C CA . SER A 1 169 ? 5.94200 -7.88300 -79.74900 1.000 71.89809 168 SER A CA 1
ATOM 2667 C C . SER A 1 169 ? 5.19500 -9.16700 -79.39300 1.000 73.63251 168 SER A C 1
ATOM 2668 O O . SER A 1 169 ? 5.31100 -10.19000 -80.07600 1.000 67.97131 168 SER A O 1
ATOM 2676 N N . ASP A 1 170 ? 4.43700 -9.10900 -78.29800 1.000 77.03818 169 ASP A N 1
ATOM 2677 C CA . ASP A 1 170 ? 3.50200 -10.16800 -77.94800 1.000 63.47866 169 ASP A CA 1
ATOM 2678 C C . ASP A 1 170 ? 2.19400 -9.96800 -78.70600 1.000 48.80322 169 ASP A C 1
ATOM 2679 O O . ASP A 1 170 ? 1.82200 -8.84600 -79.05700 1.000 55.43823 169 ASP A O 1
ATOM 2688 N N . PHE A 1 171 ? 1.49300 -11.07400 -78.94200 1.000 34.01197 170 PHE A N 1
ATOM 2689 C CA . PHE A 1 171 ? 0.20200 -11.03900 -79.61500 1.000 27.96651 170 PHE A CA 1
ATOM 2690 C C . PHE A 1 171 ? -0.86500 -10.44300 -78.69700 1.000 28.95874 170 PHE A C 1
ATOM 2691 O O . PHE A 1 171 ? -0.90100 -10.74800 -77.50200 1.000 33.18556 170 PHE A O 1
ATOM 2708 N N . ASP A 1 172 ? -1.69900 -9.55600 -79.23700 1.000 28.10863 171 ASP A N 1
ATOM 2709 C CA . ASP A 1 172 ? -2.82300 -8.96600 -78.50500 1.000 30.39312 171 ASP A CA 1
ATOM 2710 C C . ASP A 1 172 ? -4.11900 -9.51500 -79.08600 1.000 27.31906 171 ASP A C 1
ATOM 2711 O O . ASP A 1 172 ? -4.56200 -9.08900 -80.15700 1.000 24.30555 171 ASP A O 1
ATOM 2720 N N . ARG A 1 173 ? -4.76500 -10.43200 -78.36200 1.000 29.00085 172 ARG A N 1
ATOM 2721 C CA . ARG A 1 173 ? -5.89700 -11.14000 -78.95100 1.000 24.53978 172 ARG A CA 1
ATOM 2722 C C . ARG A 1 173 ? -7.10100 -10.23400 -79.19500 1.000 25.43726 172 ARG A C 1
ATOM 2723 O O . ARG A 1 173 ? -7.96800 -10.58200 -80.00600 1.000 23.87655 172 ARG A O 1
ATOM 2744 N N . ARG A 1 174 ? -7.14700 -9.05800 -78.57400 1.000 25.61623 173 ARG A N 1
ATOM 2745 C CA . ARG A 1 174 ? -8.19100 -8.11500 -78.95200 1.000 25.67676 173 ARG A CA 1
ATOM 2746 C C . ARG A 1 174 ? -8.13200 -7.79100 -80.43600 1.000 23.67126 173 ARG A C 1
ATOM 2747 O O . ARG A 1 174 ? -9.17200 -7.59700 -81.07700 1.000 23.88971 173 ARG A O 1
ATOM 2768 N N . GLN A 1 175 ? -6.93600 -7.73500 -81.00800 1.000 22.32899 174 GLN A N 1
ATOM 2769 C CA . GLN A 1 175 ? -6.84300 -7.47000 -82.43700 1.000 22.35268 174 GLN A CA 1
ATOM 2770 C C . GLN A 1 175 ? -7.47000 -8.60300 -83.24800 1.000 23.98445 174 GLN A C 1
ATOM 2771 O O . GLN A 1 175 ? -8.13600 -8.35900 -84.26900 1.000 22.36847 174 GLN A O 1
ATOM 2785 N N . ALA A 1 176 ? -7.27400 -9.85400 -82.81900 1.000 20.65511 175 ALA A N 1
ATOM 2786 C CA . ALA A 1 176 ? -7.90500 -10.97700 -83.50700 1.000 21.02621 175 ALA A CA 1
ATOM 2787 C C . ALA A 1 176 ? -9.42200 -10.87300 -83.44700 1.000 21.35519 175 ALA A C 1
ATOM 2788 O O . ALA A 1 176 ? -10.11400 -11.14800 -84.43300 1.000 21.63680 175 ALA A O 1
ATOM 2795 N N . TYR A 1 177 ? -9.95800 -10.47300 -82.29800 1.000 20.86303 176 TYR A N 1
ATOM 2796 C CA . TYR A 1 177 ? -11.40200 -10.35600 -82.20000 1.000 23.23700 176 TYR A CA 1
ATOM 2797 C C . TYR A 1 177 ? -11.91300 -9.20500 -83.05000 1.000 21.53153 176 TYR A C 1
ATOM 2798 O O . TYR A 1 177 ? -12.97700 -9.32700 -83.66500 1.000 22.81853 176 TYR A O 1
ATOM 2816 N N . ILE A 1 178 ? -11.14200 -8.11900 -83.16100 1.000 23.12383 177 ILE A N 1
ATOM 2817 C CA . ILE A 1 178 ? -11.50300 -7.04600 -84.09300 1.000 22.17634 177 ILE A CA 1
ATOM 2818 C C . ILE A 1 178 ? -11.57800 -7.58400 -85.51500 1.000 24.37661 177 ILE A C 1
ATOM 2819 O O . ILE A 1 178 ? -12.51300 -7.27800 -86.26200 1.000 22.05791 177 ILE A O 1
ATOM 2835 N N . TYR A 1 179 ? -10.58100 -8.36600 -85.92700 1.000 20.76038 178 TYR A N 1
ATOM 2836 C CA . TYR A 1 179 ? -10.62500 -8.92600 -87.27500 1.000 22.33952 178 TYR A CA 1
ATOM 2837 C C . TYR A 1 179 ? -11.83700 -9.84200 -87.44800 1.000 21.60785 178 TYR A C 1
ATOM 2838 O O . TYR A 1 179 ? -12.47700 -9.83100 -88.50600 1.000 22.05791 178 TYR A O 1
ATOM 2856 N N . LEU A 1 180 ? -12.16100 -10.65800 -86.43500 1.000 19.46286 179 LEU A N 1
ATOM 2857 C CA . LEU A 1 180 ? -13.30900 -11.56800 -86.55500 1.000 19.19967 179 LEU A CA 1
ATOM 2858 C C . LEU A 1 180 ? -14.61700 -10.78000 -86.63700 1.000 19.51023 179 LEU A C 1
ATOM 2859 O O . LEU A 1 180 ? -15.51900 -11.12200 -87.42600 1.000 20.59984 179 LEU A O 1
ATOM 2875 N N . LEU A 1 181 ? -14.71500 -9.69100 -85.87400 1.000 20.35770 180 LEU A N 1
ATOM 2876 C CA . LEU A 1 181 ? -15.88600 -8.83400 -85.98800 1.000 23.43439 180 LEU A CA 1
ATOM 2877 C C . LEU A 1 181 ? -15.96800 -8.23400 -87.38500 1.000 21.47889 180 LEU A C 1
ATOM 2878 O O . LEU A 1 181 ? -17.02400 -8.27100 -88.02700 1.000 21.50521 180 LEU A O 1
ATOM 2894 N N . ALA A 1 182 ? -14.85400 -7.69100 -87.87900 1.000 20.23927 181 ALA A N 1
ATOM 2895 C CA . ALA A 1 182 ? -14.85400 -7.11300 -89.21900 1.000 19.58919 181 ALA A CA 1
ATOM 2896 C C . ALA A 1 182 ? -15.24200 -8.15200 -90.26200 1.000 21.53153 181 ALA A C 1
ATOM 2897 O O . ALA A 1 182 ? -16.03700 -7.87100 -91.16300 1.000 21.81577 181 ALA A O 1
ATOM 2904 N N . ALA A 1 183 ? -14.73300 -9.37800 -90.13500 1.000 21.05779 182 ALA A N 1
ATOM 2905 C CA . ALA A 1 183 ? -15.05100 -10.42200 -91.09400 1.000 20.54194 182 ALA A CA 1
ATOM 2906 C C . ALA A 1 183 ? -16.53800 -10.76900 -91.11100 1.000 21.87631 182 ALA A C 1
ATOM 2907 O O . ALA A 1 183 ? -17.04500 -11.25500 -92.12800 1.000 21.93158 182 ALA A O 1
ATOM 2914 N N . SER A 1 184 ? -17.23100 -10.61400 -89.97100 1.000 20.33402 183 SER A N 1
ATOM 2915 C CA . SER A 1 184 ? -18.67300 -10.86300 -89.95300 1.000 21.27097 183 SER A CA 1
ATOM 2916 C C . SER A 1 184 ? -19.43800 -9.88700 -90.85700 1.000 21.91579 183 SER A C 1
ATOM 2917 O O . SER A 1 184 ? -20.53200 -10.22000 -91.33100 1.000 24.27923 183 SER A O 1
ATOM 2925 N N . TYR A 1 185 ? -18.84700 -8.72200 -91.15100 1.000 21.83156 184 TYR A N 1
ATOM 2926 C CA . TYR A 1 185 ? -19.38400 -7.72200 -92.07700 1.000 21.63154 184 TYR A CA 1
ATOM 2927 C C . TYR A 1 185 ? -18.81900 -7.86400 -93.48500 1.000 22.21319 184 TYR A C 1
ATOM 2928 O O . TYR A 1 185 ? -19.55500 -7.69400 -94.46100 1.000 24.77929 184 TYR A O 1
ATOM 2946 N N . ILE A 1 186 ? -17.52700 -8.18500 -93.61800 1.000 21.34993 185 ILE A N 1
ATOM 2947 C CA . ILE A 1 186 ? -16.91300 -8.28700 -94.94000 1.000 23.72127 185 ILE A CA 1
ATOM 2948 C C . ILE A 1 186 ? -17.27500 -9.59700 -95.61900 1.000 23.97130 185 ILE A C 1
ATOM 2949 O O . ILE A 1 186 ? -17.48300 -9.64500 -96.84400 1.000 25.78204 185 ILE A O 1
ATOM 2965 N N . TYR A 1 187 ? -17.30900 -10.67900 -94.83100 1.000 24.04236 186 TYR A N 1
ATOM 2966 C CA . TYR A 1 187 ? -17.61700 -12.04900 -95.31500 1.000 22.91591 186 TYR A CA 1
ATOM 2967 C C . TYR A 1 187 ? -18.87500 -12.54800 -94.59900 1.000 28.27444 186 TYR A C 1
ATOM 2968 O O . TYR A 1 187 ? -18.77400 -13.48000 -93.77900 1.000 25.85836 186 TYR A O 1
ATOM 2986 N N . PRO A 1 188 ? -20.06600 -11.96500 -94.85300 1.000 26.78742 187 PRO A N 1
ATOM 2987 C CA . PRO A 1 188 ? -21.27600 -12.34700 -94.11700 1.000 26.13998 187 PRO A CA 1
ATOM 2988 C C . PRO A 1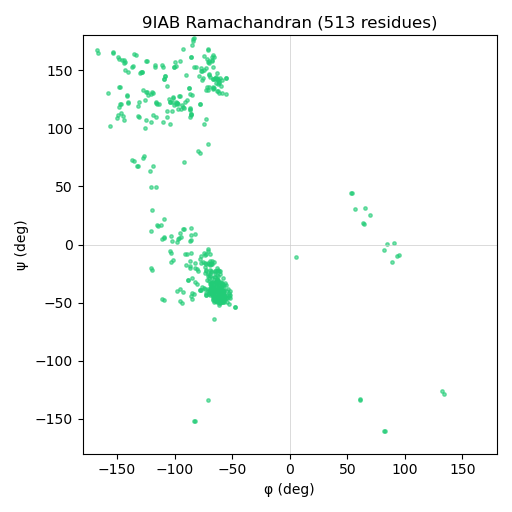 188 ? -21.65700 -13.81900 -94.31700 1.000 27.46645 187 PRO A C 1
ATOM 2989 O O . PRO A 1 188 ? -21.52800 -14.29200 -95.43000 1.000 28.99821 187 PRO A O 1
ATOM 3000 N N . GLN A 1 189 ? -22.10400 -14.50000 -93.25900 1.000 31.43272 188 GLN A N 1
ATOM 3001 C CA . GLN A 1 189 ? -22.56000 -15.91700 -93.33000 1.000 39.65475 188 GLN A CA 1
ATOM 3002 C C . GLN A 1 189 ? -21.38100 -16.82600 -93.69500 1.000 32.37230 188 GLN A C 1
ATOM 3003 O O . GLN A 1 189 ? -21.63000 -17.85400 -94.35700 1.000 39.05468 188 GLN A O 1
ATOM 3017 N N . GLN A 1 190 ? -20.15800 -16.47900 -93.28100 1.000 32.11438 189 GLN A N 1
ATOM 3018 C CA . GLN A 1 190 ? -18.94600 -17.30400 -93.54000 1.000 31.27743 189 GLN A CA 1
ATOM 3019 C C . GLN A 1 190 ? -18.22600 -17.59100 -92.22100 1.000 28.56132 189 GLN A C 1
ATOM 3020 O O . GLN A 1 190 ? -17.89900 -16.61700 -91.51900 1.000 32.51179 189 GLN A O 1
ATOM 3034 N N . LYS A 1 191 ? -17.98300 -18.86200 -91.88700 1.000 33.38032 190 LYS A N 1
ATOM 3035 C CA . LYS A 1 191 ? -17.22500 -19.21600 -90.69700 1.000 34.01460 190 LYS A CA 1
ATOM 3036 C C . LYS A 1 191 ? -15.81100 -18.67200 -90.83100 1.000 29.84832 190 LYS A C 1
ATOM 3037 O O . LYS A 1 191 ? -15.24400 -18.67300 -91.92700 1.000 28.46131 190 LYS A O 1
ATOM 3056 N N . ALA A 1 192 ? -15.24500 -18.19400 -89.71800 1.000 25.74782 191 ALA A N 1
ATOM 3057 C CA . ALA A 1 192 ? -13.91900 -17.57900 -89.72200 1.000 24.27659 191 ALA A CA 1
ATOM 3058 C C . ALA A 1 192 ? -13.12900 -17.92600 -88.46100 1.000 27.70859 191 ALA A C 1
ATOM 3059 O O . ALA A 1 192 ? -13.69200 -18.16000 -87.38800 1.000 26.69267 191 ALA A O 1
ATOM 3066 N N . VAL A 1 193 ? -11.81000 -17.96000 -88.62200 1.000 22.94749 192 VAL A N 1
ATOM 3067 C CA . VAL A 1 193 ? -10.85000 -18.15900 -87.54400 1.000 25.36620 192 VAL A CA 1
ATOM 3068 C C . VAL A 1 193 ? -9.71500 -17.17000 -87.75400 1.000 22.62377 192 VAL A C 1
ATOM 3069 O O . VAL A 1 193 ? -9.48600 -16.68300 -88.86700 1.000 23.67915 192 VAL A O 1
ATOM 3082 N N . ALA A 1 194 ? -9.04000 -16.80400 -86.67300 1.000 20.72617 193 ALA A N 1
ATOM 3083 C CA . ALA A 1 194 ? -7.97600 -15.82400 -86.75100 1.000 19.87344 193 ALA A CA 1
ATOM 3084 C C . ALA A 1 194 ? -6.73800 -16.35200 -86.06700 1.000 22.63956 193 ALA A C 1
ATOM 3085 O O . ALA A 1 194 ? -6.83200 -17.03800 -85.05200 1.000 23.99235 193 ALA A O 1
ATOM 3092 N N . SER A 1 195 ? -5.57800 -15.96300 -86.57200 1.000 21.77630 194 SER A N 1
ATOM 3093 C CA . SER A 1 195 ? -4.36800 -16.32000 -85.84700 1.000 22.69219 194 SER A CA 1
ATOM 3094 C C . SER A 1 195 ? -3.28200 -15.30700 -86.14900 1.000 18.93122 194 SER A C 1
ATOM 3095 O O . SER A 1 195 ? -3.38900 -14.49600 -87.08100 1.000 22.33426 194 SER A O 1
ATOM 3103 N N . PHE A 1 196 ? -2.24400 -15.34500 -85.31200 1.000 19.65499 195 PHE A N 1
ATOM 3104 C CA . PHE A 1 196 ? -1.06500 -14.51300 -85.45200 1.000 20.41034 195 PHE A CA 1
ATOM 3105 C C . PHE A 1 196 ? 0.11400 -15.36400 -85.89000 1.000 20.63405 195 PHE A C 1
ATOM 3106 O O . PHE A 1 196 ? 0.26200 -16.51200 -85.46300 1.000 21.12095 195 PHE A O 1
ATOM 3123 N N . TYR A 1 197 ? 0.97200 -14.77900 -86.71400 1.000 20.34191 196 TYR A N 1
ATOM 3124 C CA . TYR A 1 197 ? 2.20200 -15.44500 -87.11000 1.000 21.04463 196 TYR A CA 1
ATOM 3125 C C . TYR A 1 197 ? 3.32000 -14.43600 -87.16200 1.000 20.81565 196 TYR A C 1
ATOM 3126 O O . TYR A 1 197 ? 3.22200 -13.42900 -87.87200 1.000 21.12359 196 TYR A O 1
ATOM 3144 N N . ASN A 1 198 ? 4.37100 -14.69300 -86.39800 1.000 19.62604 197 ASN A N 1
ATOM 3145 C CA . ASN A 1 198 ? 5.53500 -13.83100 -86.40000 1.000 20.72617 197 ASN A CA 1
ATOM 3146 C C . ASN A 1 198 ? 6.44900 -14.28500 -87.53700 1.000 21.68681 197 ASN A C 1
ATOM 3147 O O . ASN A 1 198 ? 7.01100 -15.38700 -87.51000 1.000 20.91303 197 ASN A O 1
ATOM 3158 N N . LEU A 1 199 ? 6.57100 -13.42000 -88.54200 1.000 20.59721 198 LEU A N 1
ATOM 3159 C CA . LEU A 1 199 ? 7.34900 -13.69800 -89.73300 1.000 21.34203 198 LEU A CA 1
ATOM 3160 C C . LEU A 1 199 ? 8.82700 -13.83600 -89.44400 1.000 22.90538 198 LEU A C 1
ATOM 3161 O O . LEU A 1 199 ? 9.55900 -14.43300 -90.24600 1.000 22.69746 198 LEU A O 1
ATOM 3177 N N . GLU A 1 200 ? 9.28700 -13.26500 -88.33900 1.000 23.69495 199 GLU A N 1
ATOM 3178 C CA . GLU A 1 200 ? 10.70100 -13.19000 -88.01500 1.000 24.72139 199 GLU A CA 1
ATOM 3179 C C . GLU A 1 200 ? 11.14700 -14.36400 -87.15300 1.000 25.13459 199 GLU A C 1
ATOM 3180 O O . GLU A 1 200 ? 12.22500 -14.91900 -87.36200 1.000 26.03996 199 GLU A O 1
ATOM 3192 N N . THR A 1 201 ? 10.31800 -14.75100 -86.18900 1.000 26.72162 200 THR A N 1
ATOM 3193 C CA . THR A 1 201 ? 10.60900 -15.84400 -85.27300 1.000 28.87715 200 THR A CA 1
ATOM 3194 C C . THR A 1 201 ? 9.90100 -17.14100 -85.63400 1.000 27.23221 200 THR A C 1
ATOM 3195 O O . THR A 1 201 ? 10.20500 -18.18200 -85.03500 1.000 30.42996 200 THR A O 1
ATOM 3206 N N . CYS A 1 202 ? 8.91600 -17.07700 -86.53800 1.000 24.51083 201 CYS A N 1
ATOM 3207 C CA . CYS A 1 202 ? 8.04300 -18.17700 -86.95200 1.000 24.12131 201 CYS A CA 1
ATOM 3208 C C . CYS A 1 202 ? 7.17300 -18.70400 -85.80700 1.000 25.12670 201 CYS A C 1
ATOM 3209 O O . CYS A 1 202 ? 6.62200 -19.80600 -85.91100 1.000 29.82463 201 CYS A O 1
ATOM 3217 N N . GLN A 1 203 ? 7.01000 -17.92600 -84.74900 1.000 26.20051 202 GLN A N 1
ATOM 3218 C CA . GLN A 1 203 ? 6.07800 -18.27500 -83.68100 1.000 25.46621 202 GLN A CA 1
ATOM 3219 C C . GLN A 1 203 ? 4.64300 -18.00500 -84.11400 1.000 25.51885 202 GLN A C 1
ATOM 3220 O O . GLN A 1 203 ? 4.35300 -17.00200 -84.77300 1.000 25.28461 202 GLN A O 1
ATOM 3234 N N . GLN A 1 204 ? 3.73700 -18.89300 -83.71400 1.000 28.51658 203 GLN A N 1
ATOM 3235 C CA . GLN A 1 204 ? 2.34300 -18.78600 -84.10800 1.000 27.12167 203 GLN A CA 1
ATOM 3236 C C . GLN A 1 204 ? 1.45400 -18.85000 -82.87700 1.000 23.16594 203 GLN A C 1
ATOM 3237 O O . GLN A 1 204 ? 1.78700 -19.49400 -81.87600 1.000 25.68992 203 GLN A O 1
ATOM 3251 N N . SER A 1 205 ? 0.32500 -18.15400 -82.94900 1.000 21.53679 204 SER A N 1
ATOM 3252 C CA . SER A 1 205 ? -0.68700 -18.30900 -81.92000 1.000 20.58142 204 SER A CA 1
ATOM 3253 C C . SER A 1 205 ? -1.57000 -19.51700 -82.20800 1.000 22.92380 204 SER A C 1
ATOM 3254 O O . SER A 1 205 ? -1.51400 -20.14000 -83.27300 1.000 23.62652 204 SER A O 1
ATOM 3262 N N . GLU A 1 206 ? -2.48500 -19.76200 -81.27900 1.000 23.60020 205 GLU A N 1
ATOM 3263 C CA . GLU A 1 206 ? -3.54100 -20.72600 -81.51200 1.000 24.56084 205 GLU A CA 1
ATOM 3264 C C . GLU A 1 206 ? -4.52200 -20.16200 -82.54000 1.000 23.82917 205 GLU A C 1
ATOM 3265 O O . GLU A 1 206 ? -4.49900 -18.97300 -82.87400 1.000 23.48176 205 GLU A O 1
ATOM 3277 N N . ARG A 1 207 ? -5.40400 -21.03200 -83.03700 1.000 25.26882 206 ARG A N 1
ATOM 3278 C CA . ARG A 1 207 ? -6.52000 -20.60900 -83.88400 1.000 26.78216 206 ARG A CA 1
ATOM 3279 C C . ARG A 1 207 ? -7.60600 -20.01600 -82.99300 1.000 26.57161 206 ARG A C 1
ATOM 3280 O O . ARG A 1 207 ? -8.11500 -20.69300 -82.08800 1.000 28.15601 206 ARG A O 1
ATOM 3301 N N . ILE A 1 208 ? -7.95700 -18.75900 -83.23600 1.000 23.80812 207 ILE A N 1
ATOM 3302 C CA . ILE A 1 208 ? -8.87800 -18.01000 -82.38900 1.000 23.75548 207 ILE A CA 1
ATOM 3303 C C . ILE A 1 208 ? -10.24200 -17.97900 -83.05600 1.000 24.98984 207 ILE A C 1
ATOM 3304 O O . ILE A 1 208 ? -10.35500 -17.56700 -84.21500 1.000 24.96878 207 ILE A O 1
ATOM 3320 N N . ILE A 1 209 ? -11.27500 -18.39400 -82.32800 1.000 27.68490 208 ILE A N 1
ATOM 3321 C CA . ILE A 1 209 ? -12.64900 -18.31600 -82.81200 1.000 28.39025 208 ILE A CA 1
ATOM 3322 C C . ILE A 1 209 ? -13.46200 -17.51600 -81.80500 1.000 30.62472 208 ILE A C 1
ATOM 3323 O O . ILE A 1 209 ? -13.09800 -17.38300 -80.63200 1.000 31.96436 208 ILE A O 1
ATOM 3339 N N . ALA A 1 210 ? -14.57100 -16.96600 -82.28100 1.000 29.11928 209 ALA A N 1
ATOM 3340 C CA . ALA A 1 210 ? -15.42000 -16.15200 -81.43000 1.000 31.46167 209 ALA A CA 1
ATOM 3341 C C . ALA A 1 210 ? -16.87600 -16.42600 -81.75500 1.000 29.90095 209 ALA A C 1
ATOM 3342 O O . ALA A 1 210 ? -17.28200 -16.36200 -82.91800 1.000 33.69615 209 ALA A O 1
ATOM 3349 N N . SER A 1 211 ? -17.65000 -16.71200 -80.72200 1.000 30.46681 210 SER A N 1
ATOM 3350 C CA . SER A 1 211 ? -19.07600 -16.87300 -80.89100 1.000 32.93816 210 SER A CA 1
ATOM 3351 C C . SER A 1 211 ? -19.70700 -15.54500 -81.29700 1.000 37.45186 210 SER A C 1
ATOM 3352 O O . SER A 1 211 ? -19.14700 -14.46500 -81.07800 1.000 30.02465 210 SER A O 1
ATOM 3360 N N . SER A 1 212 ? -20.92000 -15.63000 -81.84700 1.000 37.17551 211 SER A N 1
ATOM 3361 C CA . SER A 1 212 ? -21.64800 -14.41400 -82.18500 1.000 36.24382 211 SER A CA 1
ATOM 3362 C C . SER A 1 212 ? -21.87100 -13.54000 -80.95200 1.000 36.08327 211 SER A C 1
ATOM 3363 O O . SER A 1 212 ? -21.86300 -12.30700 -81.04900 1.000 34.29095 211 SER A O 1
ATOM 3371 N N . SER A 1 213 ? -22.03800 -14.16000 -79.78100 1.000 37.69399 212 SER A N 1
ATOM 3372 C CA A SER A 1 213 ? -22.25500 -13.37100 -78.57000 0.390 38.48356 212 SER A CA 1
ATOM 3373 C CA B SER A 1 213 ? -22.25400 -13.38300 -78.56000 0.610 38.50988 212 SER A CA 1
ATOM 3374 C C . SER A 1 213 ? -20.99400 -12.62300 -78.15700 1.000 33.97249 212 SER A C 1
ATOM 3375 O O . SER A 1 213 ? -21.06500 -11.45000 -77.74900 1.000 32.26703 212 SER A O 1
ATOM 3390 N N . ILE A 1 214 ? -19.83200 -13.27200 -78.24100 1.000 35.72797 213 ILE A N 1
ATOM 3391 C CA . ILE A 1 214 ? -18.58900 -12.59100 -77.88400 1.000 32.72498 213 ILE A CA 1
ATOM 3392 C C . ILE A 1 214 ? -18.31200 -11.43400 -78.84600 1.000 31.95909 213 ILE A C 1
ATOM 3393 O O . ILE A 1 214 ? -17.84300 -10.35800 -78.44200 1.000 30.60367 213 ILE A O 1
ATOM 3409 N N . LEU A 1 215 ? -18.59600 -11.62500 -80.12700 1.000 29.74304 214 LEU A N 1
ATOM 3410 C CA . LEU A 1 215 ? -18.37000 -10.54900 -81.08100 1.000 26.89533 214 LEU A CA 1
ATOM 3411 C C . LEU A 1 215 ? -19.34200 -9.40000 -80.86100 1.000 26.95586 214 LEU A C 1
ATOM 3412 O O . LEU A 1 215 ? -18.96700 -8.23200 -80.99300 1.000 24.42924 214 LEU A O 1
ATOM 3428 N N . LYS A 1 216 ? -20.60100 -9.70500 -80.52300 1.000 27.96651 215 LYS A N 1
ATOM 3429 C CA A LYS A 1 216 ? -21.54500 -8.63600 -80.21500 0.490 27.93756 215 LYS A CA 1
ATOM 3430 C CA B LYS A 1 216 ? -21.53800 -8.63000 -80.22400 0.510 27.92966 215 LYS A CA 1
ATOM 3431 C C . LYS A 1 216 ? -21.05100 -7.79400 -79.04300 1.000 26.73478 215 LYS A C 1
ATOM 3432 O O . LYS A 1 216 ? -21.11900 -6.55600 -79.07200 1.000 26.72162 215 LYS A O 1
ATOM 3469 N N . SER A 1 217 ? -20.54100 -8.44800 -77.99800 1.000 28.52710 216 SER A N 1
ATOM 3470 C CA . SER A 1 217 ? -20.05100 -7.69100 -76.84500 1.000 28.59290 216 SER A CA 1
ATOM 3471 C C . SER A 1 217 ? -18.79000 -6.88500 -77.18500 1.000 29.11928 216 SER A C 1
ATOM 3472 O O . SER A 1 217 ? -18.60200 -5.75800 -76.70100 1.000 27.66911 216 SER A O 1
ATOM 3480 N N . PHE A 1 218 ? -17.92000 -7.41600 -78.03600 1.000 27.91651 217 PHE A N 1
ATOM 3481 C CA . PHE A 1 218 ? -16.78200 -6.60500 -78.43800 1.000 29.02453 217 PHE A CA 1
ATOM 3482 C C . PHE A 1 218 ? -17.23800 -5.39400 -79.24900 1.000 29.47459 217 PHE A C 1
ATOM 3483 O O . PHE A 1 218 ? -16.68400 -4.29200 -79.11400 1.000 25.90574 217 PHE A O 1
ATOM 3500 N N . GLN A 1 219 ? -18.25700 -5.56600 -80.09000 1.000 23.17383 218 GLN A N 1
ATOM 3501 C CA . GLN A 1 219 ? -18.82100 -4.43100 -80.80600 1.000 23.45544 218 GLN A CA 1
ATOM 3502 C C . GLN A 1 219 ? -19.33100 -3.36800 -79.83900 1.000 22.95802 218 GLN A C 1
ATOM 3503 O O . GLN A 1 219 ? -19.17700 -2.16700 -80.08100 1.000 22.55797 218 GLN A O 1
ATOM 3517 N N . VAL A 1 220 ? -19.96400 -3.79000 -78.74300 1.000 22.55270 219 VAL A N 1
ATOM 3518 C CA . VAL A 1 220 ? -20.36100 -2.83200 -77.70600 1.000 21.47363 219 VAL A CA 1
ATOM 3519 C C . VAL A 1 220 ? -19.15700 -2.04900 -77.19000 1.000 21.37888 219 VAL A C 1
ATOM 3520 O O . VAL A 1 220 ? -19.21400 -0.82000 -76.99900 1.000 23.31332 219 VAL A O 1
ATOM 3533 N N . GLU A 1 221 ? -18.05400 -2.75600 -76.87900 1.000 23.35806 220 GLU A N 1
ATOM 3534 C CA A GLU A 1 221 ? -16.85600 -2.09500 -76.37400 0.600 24.87140 220 GLU A CA 1
ATOM 3535 C CA B GLU A 1 221 ? -16.86400 -2.08200 -76.37300 0.400 24.91878 220 GLU A CA 1
ATOM 3536 C C . GLU A 1 221 ? -16.29200 -1.08800 -77.40300 1.000 24.45030 220 GLU A C 1
ATOM 3537 O O . GLU A 1 221 ? -15.85800 0.00500 -77.03900 1.000 23.30279 220 GLU A O 1
ATOM 3560 N N . LEU A 1 222 ? -16.28600 -1.48000 -78.66900 1.000 21.56574 221 LEU A N 1
ATOM 3561 C CA . LEU A 1 222 ? -15.75800 -0.58700 -79.71100 1.000 24.01867 221 LEU A CA 1
ATOM 3562 C C . LEU A 1 222 ? -16.66500 0.62700 -79.89800 1.000 22.87906 221 LEU A C 1
ATOM 3563 O O . LEU A 1 222 ? -16.19500 1.72900 -80.19600 1.000 22.03159 221 LEU A O 1
ATOM 3579 N N . SER A 1 223 ? -17.97400 0.43500 -79.78700 1.000 20.15768 222 SER A N 1
ATOM 3580 C CA . SER A 1 223 ? -18.89400 1.56100 -79.85300 1.000 20.41824 222 SER A CA 1
ATOM 3581 C C . SER A 1 223 ? -18.62800 2.54900 -78.72400 1.000 21.09200 222 SER A C 1
ATOM 3582 O O . SER A 1 223 ? -18.56100 3.77300 -78.93900 1.000 21.12622 222 SER A O 1
ATOM 3590 N N . SER A 1 224 ? -18.43000 2.02600 -77.51600 1.000 21.43678 223 SER A N 1
ATOM 3591 C CA . SER A 1 224 ? -18.09100 2.88500 -76.39500 1.000 21.95790 223 SER A CA 1
ATOM 3592 C C . SER A 1 224 ? -16.79100 3.63600 -76.65400 1.000 22.11055 223 SER A C 1
ATOM 3593 O O . SER A 1 224 ? -16.71300 4.85100 -76.42100 1.000 21.81314 223 SER A O 1
ATOM 3601 N N . LEU A 1 225 ? -15.77300 2.93800 -77.15900 1.000 21.49731 224 LEU A N 1
ATOM 3602 C CA . LEU A 1 225 ? -14.52200 3.60100 -77.52000 1.000 21.79998 224 LEU A CA 1
ATOM 3603 C C . LEU A 1 225 ? -14.76700 4.75000 -78.49400 1.000 20.82881 224 LEU A C 1
ATOM 3604 O O . LEU A 1 225 ? -14.19600 5.83700 -78.34300 1.000 22.60534 224 LEU A O 1
ATOM 3620 N N . SER A 1 226 ? -15.57500 4.50900 -79.53200 1.000 20.47088 225 SER A N 1
ATOM 3621 C CA . SER A 1 226 ? -15.75500 5.51900 -80.57400 1.000 19.65762 225 SER A CA 1
ATOM 3622 C C . SER A 1 226 ? -16.35100 6.79200 -79.98200 1.000 21.18149 225 SER A C 1
ATOM 3623 O O . SER A 1 226 ? -15.94900 7.92600 -80.34200 1.000 20.85513 225 SER A O 1
ATOM 3631 N N . GLN A 1 227 ? -17.25500 6.63000 -79.01300 1.000 20.49193 226 GLN A N 1
ATOM 3632 C CA . GLN A 1 227 ? -17.85000 7.79600 -78.35500 1.000 21.15517 226 GLN A CA 1
ATOM 3633 C C . GLN A 1 227 ? -16.86700 8.49900 -77.42000 1.000 22.08423 226 GLN A C 1
ATOM 3634 O O . GLN A 1 227 ? -16.79800 9.72800 -77.39300 1.000 22.58165 226 GLN A O 1
ATOM 3648 N N . ARG A 1 228 ? -16.12100 7.72900 -76.63100 1.000 20.15768 227 ARG A N 1
ATOM 3649 C CA . ARG A 1 228 ? -15.15600 8.32500 -75.70900 1.000 20.47614 227 ARG A CA 1
ATOM 3650 C C . ARG A 1 228 ? -14.14400 9.17400 -76.45600 1.000 21.21307 227 ARG A C 1
ATOM 3651 O O . ARG A 1 228 ? -13.78300 10.26600 -75.99900 1.000 20.98936 227 ARG A O 1
ATOM 3672 N N . HIS A 1 229 ? -13.64300 8.66400 -77.58500 1.000 19.86291 228 HIS A N 1
ATOM 3673 C CA . HIS A 1 229 ? -12.65000 9.40100 -78.35900 1.000 19.95502 228 HIS A CA 1
ATOM 3674 C C . HIS A 1 229 ? -13.24000 10.71100 -78.87500 1.000 21.14464 228 HIS A C 1
ATOM 3675 O O . HIS A 1 229 ? -12.62200 11.78500 -78.73900 1.000 20.71564 228 HIS A O 1
ATOM 3689 N N . GLN A 1 230 ? -14.46200 10.66100 -79.41900 1.000 21.14727 229 GLN A N 1
ATOM 3690 C CA . GLN A 1 230 ? -15.06000 11.92500 -79.86600 1.000 20.98146 229 GLN A CA 1
ATOM 3691 C C . GLN A 1 230 ? -15.30600 12.89200 -78.69400 1.000 22.03159 229 GLN A C 1
ATOM 3692 O O . GLN A 1 230 ? -15.14400 14.10800 -78.84900 1.000 20.83145 229 GLN A O 1
ATOM 3706 N N . LYS A 1 231 ? -15.64200 12.36900 -77.50700 1.000 21.53153 230 LYS A N 1
ATOM 3707 C CA . LYS A 1 231 ? -15.84700 13.22700 -76.34400 1.000 22.55534 230 LYS A CA 1
ATOM 3708 C C . LYS A 1 231 ? -14.54400 13.87900 -75.89300 1.000 21.67365 230 LYS A C 1
ATOM 3709 O O . LYS A 1 231 ? -14.51600 15.07600 -75.57400 1.000 21.99737 230 LYS A O 1
ATOM 3728 N N . ASP A 1 232 ? -13.44300 13.11900 -75.93700 1.000 20.12873 231 ASP A N 1
ATOM 3729 C CA . ASP A 1 232 ? -12.09900 13.64400 -75.59700 1.000 20.87619 231 ASP A CA 1
ATOM 3730 C C . ASP A 1 232 ? -11.77100 14.81300 -76.50700 1.000 22.35531 231 ASP A C 1
ATOM 3731 O O . ASP A 1 232 ? -11.18400 15.78000 -76.01300 1.000 21.79998 231 ASP A O 1
ATOM 3740 N N . LEU A 1 233 ? -12.06300 14.67400 -77.79900 1.000 18.54696 232 LEU A N 1
ATOM 3741 C CA . LEU A 1 233 ? -11.75300 15.71600 -78.77600 1.000 20.29191 232 LEU A CA 1
ATOM 3742 C C . LEU A 1 233 ? -12.63300 16.94800 -78.56100 1.000 21.92631 232 LEU A C 1
ATOM 3743 O O . LEU A 1 233 ? -12.16300 18.08800 -78.62100 1.000 20.76828 232 LEU A O 1
ATOM 3759 N N . TYR A 1 234 ? -13.92300 16.72600 -78.31200 1.000 21.27097 233 TYR A N 1
ATOM 3760 C CA . TYR A 1 234 ? -14.84900 17.83300 -78.08100 1.000 22.99223 233 TYR A CA 1
ATOM 3761 C C . TYR A 1 234 ? -14.43600 18.63100 -76.85400 1.000 23.51071 233 TYR A C 1
ATOM 3762 O O . TYR A 1 234 ? -14.41100 19.86700 -76.87200 1.000 23.70811 233 TYR A O 1
ATOM 3780 N N . ARG A 1 235 ? -14.10700 17.92500 -75.76800 1.000 22.03948 234 ARG A N 1
ATOM 3781 C CA . ARG A 1 235 ? -13.70700 18.59100 -74.53800 1.000 23.18436 234 ARG A CA 1
ATOM 3782 C C . ARG A 1 235 ? -12.45300 19.42400 -74.75700 1.000 22.76062 234 ARG A C 1
ATOM 3783 O O . ARG A 1 235 ? -12.36800 20.57100 -74.28600 1.000 23.82917 234 ARG A O 1
ATOM 3804 N N . TYR A 1 236 ? -11.48500 18.89200 -75.51000 1.000 23.22121 235 TYR A N 1
ATOM 3805 C CA . TYR A 1 236 ? -10.26200 19.65000 -75.77100 1.000 24.71086 235 TYR A CA 1
ATOM 3806 C C . TYR A 1 236 ? -10.55000 20.88000 -76.63400 1.000 25.88995 235 TYR A C 1
ATOM 3807 O O . TYR A 1 236 ? -10.06900 21.97500 -76.33600 1.000 26.28999 235 TYR A O 1
ATOM 3825 N N . ARG A 1 237 ? -11.35800 20.72300 -77.68600 1.000 22.62377 236 ARG A N 1
ATOM 3826 C CA . ARG A 1 237 ? -11.64100 21.84400 -78.57600 1.000 24.14237 236 ARG A CA 1
ATOM 3827 C C . ARG A 1 237 ? -12.46800 22.91500 -77.87500 1.000 27.07167 236 ARG A C 1
ATOM 3828 O O . ARG A 1 237 ? -12.34300 24.10500 -78.19400 1.000 26.51107 236 ARG A O 1
ATOM 3849 N N . ARG A 1 238 ? -13.28600 22.50400 -76.90100 1.000 25.11617 237 ARG A N 1
ATOM 3850 C CA . ARG A 1 238 ? -14.07200 23.45100 -76.11200 1.000 28.63501 237 ARG A CA 1
ATOM 3851 C C . ARG A 1 238 ? -13.17600 24.26100 -75.19400 1.000 30.69842 237 ARG A C 1
ATOM 3852 O O . ARG A 1 238 ? -13.47300 25.43100 -74.91000 1.000 31.03004 237 ARG A O 1
ATOM 3873 N N . ASN A 1 239 ? -12.07200 23.66800 -74.72100 1.000 28.11653 238 ASN A N 1
ATOM 3874 C CA . ASN A 1 239 ? -11.15000 24.42800 -73.88500 1.000 32.53548 238 ASN A CA 1
ATOM 3875 C C . ASN A 1 239 ? -9.75300 23.80600 -73.94700 1.000 30.03518 238 ASN A C 1
ATOM 3876 O O . ASN A 1 239 ? -9.47200 22.80600 -73.27600 1.000 28.09021 238 ASN A O 1
ATOM 3887 N N . PHE A 1 240 ? -8.88200 24.43300 -74.73700 1.000 29.60092 239 PHE A N 1
ATOM 3888 C CA . PHE A 1 240 ? -7.54500 23.89300 -74.93600 1.000 29.54565 239 PHE A CA 1
ATOM 3889 C C . PHE A 1 240 ? -6.78700 23.73400 -73.62400 1.000 33.18556 239 PHE A C 1
ATOM 3890 O O . PHE A 1 240 ? -5.91200 22.86300 -73.52300 1.000 31.20901 239 PHE A O 1
ATOM 3907 N N . ASP A 1 241 ? -7.08000 24.56800 -72.62000 1.000 31.86435 240 ASP A N 1
ATOM 3908 C CA . ASP A 1 241 ? -6.35100 24.48200 -71.35700 1.000 32.09859 240 ASP A CA 1
ATOM 3909 C C . ASP A 1 241 ? -6.67200 23.21800 -70.56800 1.000 33.39348 240 ASP A C 1
ATOM 3910 O O . ASP A 1 241 ? -6.01400 22.96000 -69.55200 1.000 35.25949 240 ASP A O 1
ATOM 3919 N N . ASP A 1 242 ? -7.66200 22.43400 -70.99500 1.000 31.24059 241 ASP A N 1
ATOM 3920 C CA . ASP A 1 242 ? -7.95800 21.14900 -70.37600 1.000 27.11378 241 ASP A CA 1
ATOM 3921 C C . ASP A 1 242 ? -7.12300 20.00900 -70.95800 1.000 26.11892 241 ASP A C 1
ATOM 3922 O O . ASP A 1 242 ? -7.30500 18.86200 -70.53100 1.000 26.68215 241 ASP A O 1
ATOM 3931 N N . PHE A 1 243 ? -6.19900 20.30500 -71.88200 1.000 26.52950 242 PHE A N 1
ATOM 3932 C CA . PHE A 1 243 ? -5.38200 19.26100 -72.51200 1.000 24.87140 242 PHE A CA 1
ATOM 3933 C C . PHE A 1 243 ? -4.79300 18.29700 -71.48600 1.000 26.86375 242 PHE A C 1
ATOM 3934 O O . PHE A 1 243 ? -4.92500 17.06900 -71.60600 1.000 25.23987 242 PHE A O 1
ATOM 3951 N N . ASN A 1 244 ? -4.10600 18.84300 -70.48300 1.000 24.63190 243 ASN A N 1
ATOM 3952 C CA . ASN A 1 244 ? -3.40400 17.98700 -69.53400 1.000 23.26858 243 ASN A CA 1
ATOM 3953 C C . ASN A 1 244 ? -4.35300 17.09400 -68.75300 1.000 24.23712 243 ASN A C 1
ATOM 3954 O O . ASN A 1 244 ? -3.95300 16.01300 -68.30700 1.000 28.91399 243 ASN A O 1
ATOM 3965 N N . ARG A 1 245 ? -5.58000 17.56800 -68.49500 1.000 25.38462 244 ARG A N 1
ATOM 3966 C CA . ARG A 1 245 ? -6.54100 16.77500 -67.73700 1.000 26.69267 244 ARG A CA 1
ATOM 3967 C C . ARG A 1 245 ? -7.20400 15.75100 -68.64600 1.000 23.19225 244 ARG A C 1
ATOM 3968 O O . ARG A 1 245 ? -7.49600 14.63200 -68.21200 1.000 25.54517 244 ARG A O 1
ATOM 3989 N N . ILE A 1 246 ? -7.42000 16.10600 -69.91600 1.000 23.00539 245 ILE A N 1
ATOM 3990 C CA . ILE A 1 246 ? -8.10400 15.17300 -70.80700 1.000 22.72904 245 ILE A CA 1
ATOM 3991 C C . ILE A 1 246 ? -7.16500 14.05000 -71.20300 1.000 23.99761 245 ILE A C 1
ATOM 3992 O O . ILE A 1 246 ? -7.57600 12.89400 -71.35200 1.000 22.27899 245 ILE A O 1
ATOM 4008 N N . PHE A 1 247 ? -5.89800 14.39300 -71.40800 1.000 22.64745 246 PHE A N 1
ATOM 4009 C CA . PHE A 1 247 ? -4.87500 13.48600 -71.92200 1.000 21.43941 246 PHE A CA 1
ATOM 4010 C C . PHE A 1 247 ? -3.69000 13.51500 -70.95800 1.000 23.61862 246 PHE A C 1
ATOM 4011 O O . PHE A 1 247 ? -2.67100 14.15900 -71.23800 1.000 24.75297 246 PHE A O 1
ATOM 4028 N N . PRO A 1 248 ? -3.79800 12.86200 -69.80200 1.000 23.26595 247 PRO A N 1
ATOM 4029 C CA . PRO A 1 248 ? -2.77200 13.03900 -68.76100 1.000 24.25291 247 PRO A CA 1
ATOM 4030 C C . PRO A 1 248 ? -1.42800 12.47900 -69.18500 1.000 28.22180 247 PRO A C 1
ATOM 4031 O O . PRO A 1 248 ? -1.36100 11.42100 -69.83500 1.000 27.44540 247 PRO A O 1
ATOM 4042 N N . PRO A 1 249 ? -0.33500 13.15500 -68.82200 1.000 25.79257 248 PRO A N 1
ATOM 4043 C CA . PRO A 1 249 ? 1.00200 12.65800 -69.14700 1.000 31.03267 248 PRO A CA 1
ATOM 4044 C C . PRO A 1 249 ? 1.40900 11.51600 -68.23700 1.000 26.97165 248 PRO A C 1
ATOM 4045 O O . PRO A 1 249 ? 1.03200 11.45500 -67.06400 1.000 30.83528 248 PRO A O 1
ATOM 4056 N N . ASN A 1 250 ? 2.21500 10.62300 -68.79200 1.000 29.07717 249 ASN A N 1
ATOM 4057 C CA . ASN A 1 250 ? 2.81900 9.52400 -68.03500 1.000 30.74316 249 ASN A CA 1
ATOM 4058 C C . ASN A 1 250 ? 4.30900 9.46600 -68.35300 1.000 35.23054 249 ASN A C 1
ATOM 4059 O O . ASN A 1 250 ? 4.78800 8.50900 -68.97100 1.000 39.70739 249 ASN A O 1
ATOM 4070 N N . PRO A 1 251 ? 5.07400 10.47200 -67.92700 1.000 33.53560 250 PRO A N 1
ATOM 4071 C CA . PRO A 1 251 ? 6.47900 10.55200 -68.33900 1.000 33.90407 250 PRO A CA 1
ATOM 4072 C C . PRO A 1 251 ? 7.31800 9.47200 -67.67300 1.000 37.27552 250 PRO A C 1
ATOM 4073 O O . PRO A 1 251 ? 6.96400 8.92100 -66.62900 1.000 43.24992 250 PRO A O 1
ATOM 4084 N N . GLY A 1 252 ? 8.43700 9.16000 -68.31700 1.000 38.22037 251 GLY A N 1
ATOM 4085 C CA . GLY A 1 252 ? 9.34700 8.13900 -67.82900 1.000 40.94438 251 GLY A CA 1
ATOM 4086 C C . GLY A 1 252 ? 9.71700 7.21200 -68.96400 1.000 47.91101 251 GLY A C 1
ATOM 4087 O O . GLY A 1 252 ? 10.16400 7.67200 -70.02000 1.000 50.14285 251 GLY A O 1
ATOM 4091 N N . VAL A 1 253 ? 9.51400 5.90600 -68.76700 1.000 54.34862 252 VAL A N 1
ATOM 4092 C CA . VAL A 1 253 ? 9.80400 4.93100 -69.81900 1.000 58.60176 252 VAL A CA 1
ATOM 4093 C C . VAL A 1 253 ? 9.06900 5.29600 -71.10200 1.000 43.27887 252 VAL A C 1
ATOM 4094 O O . VAL A 1 253 ? 9.61000 5.17300 -72.20600 1.000 49.30065 252 VAL A O 1
ATOM 4107 N N . SER A 1 254 ? 7.82600 5.75800 -70.97400 1.000 46.60032 253 SER A N 1
ATOM 4108 C CA . SER A 1 254 ? 7.01500 6.03300 -72.15500 1.000 48.35053 253 SER A CA 1
ATOM 4109 C C . SER A 1 254 ? 7.70500 7.00300 -73.10400 1.000 39.72055 253 SER A C 1
ATOM 4110 O O . SER A 1 254 ? 7.60700 6.85000 -74.32600 1.000 47.41358 253 SER A O 1
ATOM 4118 N N . CYS A 1 255 ? 8.44700 7.97200 -72.56600 1.000 38.88361 254 CYS A N 1
ATOM 4119 C CA . CYS A 1 255 ? 8.99000 9.03900 -73.39000 1.000 38.43882 254 CYS A CA 1
ATOM 4120 C C . CYS A 1 255 ? 10.07400 8.56000 -74.34500 1.000 45.22911 254 CYS A C 1
ATOM 4121 O O . CYS A 1 255 ? 10.32800 9.22800 -75.35300 1.000 45.13436 254 CYS A O 1
ATOM 4128 N N . ARG A 1 256 ? 10.73600 7.44100 -74.03500 1.000 49.97704 255 ARG A N 1
ATOM 4129 C CA . ARG A 1 256 ? 11.84100 6.97700 -74.86800 1.000 56.79628 255 ARG A CA 1
ATOM 4130 C C . ARG A 1 256 ? 11.39800 6.72500 -76.30400 1.000 53.22743 255 ARG A C 1
ATOM 4131 O O . ARG A 1 256 ? 12.18000 6.93900 -77.24000 1.000 55.42507 255 ARG A O 1
ATOM 4135 N N . TYR A 1 257 ? 10.15700 6.27400 -76.49500 1.000 59.68610 256 TYR A N 1
ATOM 4136 C CA . TYR A 1 257 ? 9.64100 5.95100 -77.82100 1.000 60.79150 256 TYR A CA 1
ATOM 4137 C C . TYR A 1 257 ? 8.42200 6.79900 -78.15400 1.000 57.72008 256 TYR A C 1
ATOM 4138 O O . TYR A 1 257 ? 7.39300 6.27700 -78.59700 1.000 57.59375 256 TYR A O 1
ATOM 4142 N N . CYS A 1 258 ? 8.53500 8.10800 -77.95300 1.000 43.50258 257 CYS A N 1
ATOM 4143 C CA . CYS A 1 258 ? 7.44600 9.04000 -78.20100 1.000 39.52842 257 CYS A CA 1
ATOM 4144 C C . CYS A 1 258 ? 7.89000 10.11700 -79.18000 1.000 39.00994 257 CYS A C 1
ATOM 4145 O O . CYS A 1 258 ? 8.93000 10.74700 -78.98200 1.000 41.67079 257 CYS A O 1
ATOM 4152 N N . ALA A 1 259 ? 7.07400 10.36700 -80.21400 1.000 38.76254 258 ALA A N 1
ATOM 4153 C CA . ALA A 1 259 ? 7.45900 11.32500 -81.24800 1.000 36.68071 258 ALA A CA 1
ATOM 4154 C C . ALA A 1 259 ? 7.52300 12.76200 -80.74800 1.000 36.13328 258 ALA A C 1
ATOM 4155 O O . ALA A 1 259 ? 8.13500 13.60400 -81.41900 1.000 39.02836 258 ALA A O 1
ATOM 4162 N N . PHE A 1 260 ? 6.96200 13.04900 -79.57100 1.000 32.04068 259 PHE A N 1
ATOM 4163 C CA . PHE A 1 260 ? 6.72500 14.41400 -79.12000 1.000 37.17814 259 PHE A CA 1
ATOM 4164 C C . PHE A 1 260 ? 7.60000 14.82900 -77.94000 1.000 35.62532 259 PHE A C 1
ATOM 4165 O O . PHE A 1 260 ? 7.34700 15.87600 -77.33700 1.000 37.11498 259 PHE A O 1
ATOM 4182 N N . ASN A 1 261 ? 8.68800 14.10500 -77.65700 1.000 43.08148 260 ASN A N 1
ATOM 4183 C CA . ASN A 1 261 ? 9.51900 14.49500 -76.51800 1.000 41.62868 260 ASN A CA 1
ATOM 4184 C C . ASN A 1 261 ? 10.12800 15.88200 -76.69700 1.000 45.61863 260 ASN A C 1
ATOM 4185 O O . ASN A 1 261 ? 10.45500 16.54100 -75.70100 1.000 45.73969 260 ASN A O 1
ATOM 4196 N N . SER A 1 262 ? 10.33900 16.32800 -77.94300 1.000 39.47315 261 SER A N 1
ATOM 4197 C CA . SER A 1 262 ? 10.98000 17.62100 -78.17400 1.000 39.80214 261 SER A CA 1
ATOM 4198 C C . SER A 1 262 ? 10.04500 18.79400 -77.91400 1.000 44.97118 261 SER A C 1
ATOM 4199 O O . SER A 1 262 ? 10.51700 19.92900 -77.78600 1.000 45.67390 261 SER A O 1
ATOM 4207 N N . ILE A 1 263 ? 8.74000 18.54200 -77.82500 1.000 41.38391 262 ILE A N 1
ATOM 4208 C CA . ILE A 1 263 ? 7.76300 19.59900 -77.60400 1.000 45.15278 262 ILE A CA 1
ATOM 4209 C C . ILE A 1 263 ? 6.95100 19.40100 -76.33400 1.000 38.69674 262 ILE A C 1
ATOM 4210 O O . ILE A 1 263 ? 6.36100 20.37800 -75.84100 1.000 39.57580 262 ILE A O 1
ATOM 4226 N N . CYS A 1 264 ? 6.87500 18.18800 -75.79500 1.000 35.42267 263 CYS A N 1
ATOM 4227 C CA . CYS A 1 264 ? 6.03100 17.93600 -74.63500 1.000 39.44420 263 CYS A CA 1
ATOM 4228 C C . CYS A 1 264 ? 6.60400 18.58500 -73.38000 1.000 38.16247 263 CYS A C 1
ATOM 4229 O O . CYS A 1 264 ? 7.79600 18.46000 -73.07500 1.000 41.52603 263 CYS A O 1
ATOM 4236 N N . LYS A 1 265 ? 5.73500 19.27200 -72.63800 1.000 37.73874 264 LYS A N 1
ATOM 4237 C CA . LYS A 1 265 ? 6.18100 19.96300 -71.43500 1.000 42.27349 264 LYS A CA 1
ATOM 4238 C C . LYS A 1 265 ? 6.58600 18.99400 -70.33500 1.000 38.01772 264 LYS A C 1
ATOM 4239 O O . LYS A 1 265 ? 7.24400 19.41000 -69.37400 1.000 40.36010 264 LYS A O 1
ATOM 4258 N N . PHE A 1 266 ? 6.20400 17.72000 -70.44100 1.000 36.34646 265 PHE A N 1
ATOM 4259 C CA . PHE A 1 266 ? 6.47800 16.73700 -69.40300 1.000 37.47555 265 PHE A CA 1
ATOM 4260 C C . PHE A 1 266 ? 7.52300 15.71600 -69.81900 1.000 40.79436 265 PHE A C 1
ATOM 4261 O O . PHE A 1 266 ? 7.85600 14.83800 -69.02100 1.000 39.74950 265 PHE A O 1
ATOM 4278 N N . ALA A 1 267 ? 8.14600 15.89000 -70.98500 1.000 40.00480 266 ALA A N 1
ATOM 4279 C CA . ALA A 1 267 ? 9.10000 14.90100 -71.47300 1.000 40.51012 266 ALA A CA 1
ATOM 4280 C C . ALA A 1 267 ? 10.24800 14.70900 -70.49300 1.000 48.66636 266 ALA A C 1
ATOM 4281 O O . ALA A 1 267 ? 10.74800 15.66400 -69.88700 1.000 43.79736 266 ALA A O 1
ATOM 4288 N N . MET A 1 268 ? 10.66900 13.45800 -70.36200 1.000 45.86866 267 MET A N 1
ATOM 4289 C CA . MET A 1 268 ? 11.84000 13.07600 -69.58000 1.000 50.22707 267 MET A CA 1
ATOM 4290 C C . MET A 1 268 ? 12.93000 12.65300 -70.55800 1.000 61.76793 267 MET A C 1
ATOM 4291 O O . MET A 1 268 ? 12.85900 11.56800 -71.14600 1.000 63.38392 267 MET A O 1
ATOM 4305 N N . SER B 1 1 ? -14.29600 -32.31600 -40.90100 1.000 85.78000 0 SER B N 1
ATOM 4306 C CA . SER B 1 1 ? -12.98800 -32.27600 -41.61600 1.000 76.07000 0 SER B CA 1
ATOM 4307 C C . SER B 1 1 ? -13.16100 -32.26700 -43.13100 1.000 75.03000 0 SER B C 1
ATOM 4308 O O . SER B 1 1 ? -12.19100 -32.42700 -43.87000 1.000 82.39000 0 SER B O 1
ATOM 4318 N N . ALA B 1 2 ? -14.39600 -32.09100 -43.58900 1.000 80.89128 1 ALA B N 1
ATOM 4319 C CA . ALA B 1 2 ? -14.65200 -32.04600 -45.01900 1.000 76.70657 1 ALA B CA 1
ATOM 4320 C C . ALA B 1 2 ? -14.24200 -30.68800 -45.58700 1.000 75.01426 1 ALA B C 1
ATOM 4321 O O . ALA B 1 2 ? -14.26900 -29.67900 -44.87800 1.000 77.93040 1 ALA B O 1
ATOM 4328 N N . PRO B 1 3 ? -13.85500 -30.63500 -46.86100 1.000 71.95600 2 PRO B N 1
ATOM 4329 C CA . PRO B 1 3 ? -13.43000 -29.35400 -47.44200 1.000 67.63179 2 PRO B CA 1
ATOM 4330 C C . PRO B 1 3 ? -14.57400 -28.35400 -47.54000 1.000 65.37889 2 PRO B C 1
ATOM 4331 O O . PRO B 1 3 ? -15.75000 -28.71800 -47.62400 1.000 59.70189 2 PRO B O 1
ATOM 4342 N N . LYS B 1 4 ? -14.21000 -27.07300 -47.50500 1.000 53.16164 3 LYS B N 1
ATOM 4343 C CA . LYS B 1 4 ? -15.19000 -26.01500 -47.67600 1.000 55.39875 3 LYS B CA 1
ATOM 4344 C C . LYS B 1 4 ? -15.79500 -26.10300 -49.07000 1.000 53.39061 3 LYS B C 1
ATOM 4345 O O . LYS B 1 4 ? -15.15100 -26.53200 -50.03100 1.000 53.78013 3 LYS B O 1
ATOM 4364 N N . ILE B 1 5 ? -17.05600 -25.71800 -49.16600 1.000 41.95240 4 ILE B N 1
ATOM 4365 C CA . ILE B 1 5 ? -17.79100 -25.74700 -50.42000 1.000 40.40748 4 ILE B CA 1
ATOM 4366 C C . ILE B 1 5 ? -17.93500 -24.30700 -50.88300 1.000 35.18317 4 ILE B C 1
ATOM 4367 O O . ILE B 1 5 ? -18.59500 -23.50400 -50.21300 1.000 39.12048 4 ILE B O 1
ATOM 4383 N N . TRP B 1 6 ? -17.31400 -23.97000 -52.02100 1.000 32.22755 5 TRP B N 1
ATOM 4384 C CA . TRP B 1 6 ? -17.42000 -22.62100 -52.56900 1.000 37.01233 5 TRP B CA 1
ATOM 4385 C C . TRP B 1 6 ? -18.62200 -22.48700 -53.48700 1.000 27.95335 5 TRP B C 1
ATOM 4386 O O . TRP B 1 6 ? -19.25600 -21.42100 -53.52000 1.000 29.42984 5 TRP B O 1
ATOM 4407 N N . GLU B 1 7 ? -19.01100 -23.56800 -54.16600 1.000 26.45844 6 GLU B N 1
ATOM 4408 C CA . GLU B 1 7 ? -20.13000 -23.50500 -55.09600 1.000 23.74758 6 GLU B CA 1
ATOM 4409 C C . GLU B 1 7 ? -21.40600 -23.14500 -54.35900 1.000 22.86064 6 GLU B C 1
ATOM 4410 O O . GLU B 1 7 ? -21.72800 -23.73500 -53.32100 1.000 24.82140 6 GLU B O 1
ATOM 4422 N N . PHE B 1 8 ? -22.14000 -22.17400 -54.89500 1.000 23.08171 7 PHE B N 1
ATOM 4423 C CA . PHE B 1 8 ? -23.41100 -21.82500 -54.29900 1.000 22.90801 7 PHE B CA 1
ATOM 4424 C C . PHE B 1 8 ? -24.36200 -21.32500 -55.36700 1.000 22.12897 7 PHE B C 1
ATOM 4425 O O . PHE B 1 8 ? -23.95900 -20.92300 -56.46700 1.000 22.29478 7 PHE B O 1
ATOM 4442 N N . ALA B 1 9 ? -25.63600 -21.35500 -55.00300 1.000 21.30255 8 ALA B N 1
ATOM 4443 C CA . ALA B 1 9 ? -26.69900 -20.83100 -55.83900 1.000 21.19991 8 ALA B CA 1
ATOM 4444 C C . ALA B 1 9 ? -27.76200 -20.18200 -54.96700 1.000 22.49217 8 ALA B C 1
ATOM 4445 O O . ALA B 1 9 ? -27.93900 -20.51300 -53.79300 1.000 22.02633 8 ALA B O 1
ATOM 4452 N N . SER B 1 10 ? -28.49300 -19.26100 -55.59200 1.000 23.22384 9 SER B N 1
ATOM 4453 C CA . SER B 1 10 ? -29.57200 -18.52200 -54.95500 1.000 24.58189 9 SER B CA 1
ATOM 4454 C C . SER B 1 10 ? -30.35000 -17.80600 -56.05000 1.000 26.15314 9 SER B C 1
ATOM 4455 O O . SER B 1 10 ? -29.86400 -17.64900 -57.17600 1.000 25.64781 9 SER B O 1
ATOM 4463 N N . TYR B 1 11 ? -31.52200 -17.29600 -55.69100 1.000 28.91926 10 TYR B N 1
ATOM 4464 C CA . TYR B 1 11 ? -32.32600 -16.50000 -56.63800 1.000 27.99283 10 TYR B CA 1
ATOM 4465 C C . TYR B 1 11 ? -31.52500 -15.25900 -57.01400 1.000 27.87966 10 TYR B C 1
ATOM 4466 O O . TYR B 1 11 ? -31.58500 -14.89400 -58.15000 1.000 28.25865 10 TYR B O 1
ATOM 4484 N N . ASN B 1 12 ? -30.87900 -14.60400 -56.05900 1.000 28.06652 11 ASN B N 1
ATOM 4485 C CA . ASN B 1 12 ? -30.12200 -13.40000 -56.36300 1.000 30.46418 11 ASN B CA 1
ATOM 4486 C C . ASN B 1 12 ? -29.03600 -13.68100 -57.39300 1.000 28.32708 11 ASN B C 1
ATOM 4487 O O . ASN B 1 12 ? -28.86400 -12.93700 -58.37600 1.000 28.18496 11 ASN B O 1
ATOM 4498 N N . LEU B 1 13 ? -28.27200 -14.75300 -57.18400 1.000 25.80309 12 LEU B N 1
ATOM 4499 C CA . LEU B 1 13 ? -27.21100 -15.04900 -58.14100 1.000 23.92655 12 LEU B CA 1
ATOM 4500 C C . LEU B 1 13 ? -27.79300 -15.32400 -59.52400 1.000 24.57663 12 LEU B C 1
ATOM 4501 O O . LEU B 1 13 ? -27.37400 -14.72600 -60.53600 1.000 24.61348 12 LEU B O 1
ATOM 4517 N N . LEU B 1 14 ? -28.80500 -16.19200 -59.57200 1.000 25.23197 13 LEU B N 1
ATOM 4518 C CA . LEU B 1 14 ? -29.44800 -16.50100 -60.84200 1.000 24.83456 13 LEU B CA 1
ATOM 4519 C C . LEU B 1 14 ? -29.86600 -15.22500 -61.56200 1.000 28.66923 13 LEU B C 1
ATOM 4520 O O . LEU B 1 14 ? -29.60300 -15.06500 -62.75700 1.000 28.82451 13 LEU B O 1
ATOM 4536 N N . SER B 1 15 ? -30.48300 -14.30200 -60.83100 1.000 27.97177 14 SER B N 1
ATOM 4537 C CA . SER B 1 15 ? -31.01600 -13.05100 -61.41300 1.000 29.23508 14 SER B CA 1
ATOM 4538 C C . SER B 1 15 ? -29.87000 -12.21600 -61.99700 1.000 28.80082 14 SER B C 1
ATOM 4539 O O . SER B 1 15 ? -30.11000 -11.54700 -63.00700 1.000 31.14584 14 SER B O 1
ATOM 4547 N N . LEU B 1 16 ? -28.68200 -12.24100 -61.39200 1.000 26.33737 15 LEU B N 1
ATOM 4548 C CA . LEU B 1 16 ? -27.54000 -11.52300 -61.96600 1.000 25.59517 15 LEU B CA 1
ATOM 4549 C C . LEU B 1 16 ? -27.01600 -12.15100 -63.25700 1.000 25.41357 15 LEU B C 1
ATOM 4550 O O . LEU B 1 16 ? -26.23700 -11.50400 -63.97800 1.000 26.98481 15 LEU B O 1
ATOM 4566 N N . PHE B 1 17 ? -27.37900 -13.40600 -63.52400 1.000 28.21917 16 PHE B N 1
ATOM 4567 C CA . PHE B 1 17 ? -27.07000 -14.01300 -64.82300 1.000 28.06389 16 PHE B CA 1
ATOM 4568 C C . PHE B 1 17 ? -28.20800 -13.88200 -65.83900 1.000 33.64351 16 PHE B C 1
ATOM 4569 O O . PHE B 1 17 ? -27.98400 -13.55500 -67.01600 1.000 32.78551 16 PHE B O 1
ATOM 4586 N N . SER B 1 18 ? -29.41400 -14.26200 -65.42700 1.000 32.81183 17 SER B N 1
ATOM 4587 C CA . SER B 1 18 ? -30.59100 -14.33400 -66.32400 1.000 36.05432 17 SER B CA 1
ATOM 4588 C C . SER B 1 18 ? -31.70000 -13.50100 -65.70500 1.000 36.63334 17 SER B C 1
ATOM 4589 O O . SER B 1 18 ? -32.33500 -13.97700 -64.76000 1.000 35.11737 17 SER B O 1
ATOM 4597 N N . PRO B 1 19 ? -31.92300 -12.26300 -66.17600 1.000 40.44695 18 PRO B N 1
ATOM 4598 C CA . PRO B 1 19 ? -32.89400 -11.39800 -65.52800 1.000 41.55235 18 PRO B CA 1
ATOM 4599 C C . PRO B 1 19 ? -34.33600 -11.88900 -65.67500 1.000 46.09763 18 PRO B C 1
ATOM 4600 O O . PRO B 1 19 ? -34.59200 -12.66400 -66.55600 1.000 45.63442 18 PRO B O 1
ATOM 4611 N N . ALA B 1 20 ? -35.21600 -11.46100 -64.78100 1.000 45.84497 19 ALA B N 1
ATOM 4612 C CA . ALA B 1 20 ? -36.65200 -11.76800 -64.87700 1.000 53.77487 19 ALA B CA 1
ATOM 4613 C C . ALA B 1 20 ? -37.18300 -11.06100 -66.12900 1.000 59.84402 19 ALA B C 1
ATOM 4614 O O . ALA B 1 20 ? -37.83700 -11.75300 -66.92400 1.000 56.42255 19 ALA B O 1
ATOM 4621 N N . LEU B 1 23 ? -37.22200 -7.56700 -66.42300 1.000 71.82966 22 LEU B N 1
ATOM 4622 C CA . LEU B 1 23 ? -36.15100 -6.56300 -66.17200 1.000 77.39612 22 LEU B CA 1
ATOM 4623 C C . LEU B 1 23 ? -34.91500 -6.86800 -67.02600 1.000 68.36346 22 LEU B C 1
ATOM 4624 O O . LEU B 1 23 ? -33.81100 -6.50600 -66.58900 1.000 63.33917 22 LEU B O 1
ATOM 4628 N N . GLU B 1 24 ? -35.09400 -7.44900 -68.21000 1.000 70.09788 23 GLU B N 1
ATOM 4629 C CA . GLU B 1 24 ? -33.98600 -7.81600 -69.12500 1.000 63.91293 23 GLU B CA 1
ATOM 4630 C C . GLU B 1 24 ? -33.32300 -6.56700 -69.70300 1.000 62.03112 23 GLU B C 1
ATOM 4631 O O . GLU B 1 24 ? -32.19600 -6.68900 -70.20800 1.000 58.11486 23 GLU B O 1
ATOM 4643 N N . HIS B 1 25 ? -33.98900 -5.41900 -69.63400 1.000 58.74389 24 HIS B N 1
ATOM 4644 C CA . HIS B 1 25 ? -33.47800 -4.15500 -70.21900 1.000 59.53082 24 HIS B CA 1
ATOM 4645 C C . HIS B 1 25 ? -32.33000 -3.61300 -69.37400 1.000 63.12336 24 HIS B C 1
ATOM 4646 O O . HIS B 1 25 ? -31.48300 -2.90200 -69.94300 1.000 58.98602 24 HIS B O 1
ATOM 4660 N N . LEU B 1 26 ? -32.28100 -3.96400 -68.09600 1.000 59.82296 25 LEU B N 1
ATOM 4661 C CA . LEU B 1 26 ? -31.24900 -3.43300 -67.17200 1.000 59.93350 25 LEU B CA 1
ATOM 4662 C C . LEU B 1 26 ? -30.15900 -4.48000 -66.93500 1.000 47.61624 25 LEU B C 1
ATOM 4663 O O . LEU B 1 26 ? -29.27900 -4.19800 -66.11900 1.000 49.03219 25 LEU B O 1
ATOM 4679 N N . HIS B 1 27 ? -30.22000 -5.64100 -67.58600 1.000 46.47136 26 HIS B N 1
ATOM 4680 C CA . HIS B 1 27 ? -29.22100 -6.66400 -67.30900 1.000 45.17121 26 HIS B CA 1
ATOM 4681 C C . HIS B 1 27 ? -27.86000 -6.24400 -67.84700 1.000 39.34682 26 HIS B C 1
ATOM 4682 O O . HIS B 1 27 ? -27.73900 -5.76900 -68.97900 1.000 41.83923 26 HIS B O 1
ATOM 4696 N N . CYS B 1 28 ? -26.82600 -6.44800 -67.04000 1.000 36.00168 27 CYS B N 1
ATOM 4697 C CA . CYS B 1 28 ? -25.46000 -6.17600 -67.46900 1.000 40.40748 27 CYS B CA 1
ATOM 4698 C C . CYS B 1 28 ? -24.54400 -7.17700 -66.78700 1.000 31.12215 27 CYS B C 1
ATOM 4699 O O . CYS B 1 28 ? -24.48800 -7.22000 -65.55500 1.000 30.09308 27 CYS B O 1
ATOM 4706 N N . ASP B 1 29 ? -23.81200 -7.97600 -67.56700 1.000 30.51155 28 ASP B N 1
ATOM 4707 C CA . ASP B 1 29 ? -22.92300 -8.94200 -66.92300 1.000 27.36644 28 ASP B CA 1
ATOM 4708 C C . ASP B 1 29 ? -21.76600 -8.25900 -66.20600 1.000 25.76625 28 ASP B C 1
ATOM 4709 O O . ASP B 1 29 ? -21.28800 -8.76300 -65.17100 1.000 25.39252 28 ASP B O 1
ATOM 4718 N N . MET B 1 30 ? -21.28500 -7.12900 -66.74500 1.000 27.29801 29 MET B N 1
ATOM 4719 C CA . MET B 1 30 ? -20.20200 -6.41700 -66.06900 1.000 28.01652 29 MET B CA 1
ATOM 4720 C C . MET B 1 30 ? -20.62200 -5.97700 -64.67400 1.000 25.80836 29 MET B C 1
ATOM 4721 O O . MET B 1 30 ? -19.79000 -5.92700 -63.75900 1.000 26.25052 29 MET B O 1
ATOM 4735 N N . LYS B 1 31 ? -21.90500 -5.64300 -64.48700 1.000 28.60606 30 LYS B N 1
ATOM 4736 C CA . LYS B 1 31 ? -22.38100 -5.32800 -63.14000 1.000 27.93756 30 LYS B CA 1
ATOM 4737 C C . LYS B 1 31 ? -22.15500 -6.49900 -62.18200 1.000 27.30854 30 LYS B C 1
ATOM 4738 O O . LYS B 1 31 ? -21.77200 -6.29300 -61.02300 1.000 28.62185 30 LYS B O 1
ATOM 4757 N N . ARG B 1 32 ? -22.38100 -7.73900 -62.64300 1.000 25.49253 31 ARG B N 1
ATOM 4758 C CA . ARG B 1 32 ? -22.10700 -8.91700 -61.81000 1.000 25.78204 31 ARG B CA 1
ATOM 4759 C C . ARG B 1 32 ? -20.61300 -9.08900 -61.56000 1.000 23.78969 31 ARG B C 1
ATOM 4760 O O . ARG B 1 32 ? -20.20700 -9.52500 -60.47100 1.000 23.59230 31 ARG B O 1
ATOM 4781 N N . GLY B 1 33 ? -19.78600 -8.78900 -62.56400 1.000 23.67915 32 GLY B N 1
ATOM 4782 C CA . GLY B 1 33 ? -18.34600 -8.80800 -62.36100 1.000 24.19237 32 GLY B CA 1
ATOM 4783 C C . GLY B 1 33 ? -17.90600 -7.88700 -61.23800 1.000 22.94486 32 GLY B C 1
ATOM 4784 O O . GLY B 1 33 ? -17.10400 -8.27000 -60.38300 1.000 21.84999 32 GLY B O 1
ATOM 4788 N N . PHE B 1 34 ? -18.44200 -6.66800 -61.20900 1.000 25.37936 33 PHE B N 1
ATOM 4789 C CA . PHE B 1 34 ? -18.12400 -5.76200 -60.10100 1.000 24.85824 33 PHE B CA 1
ATOM 4790 C C . PHE B 1 34 ? -18.67700 -6.28900 -58.77800 1.000 26.25578 33 PHE B C 1
ATOM 4791 O O . PHE B 1 34 ? -17.99100 -6.26900 -57.75200 1.000 27.03745 33 PHE B O 1
ATOM 4808 N N . THR B 1 35 ? -19.92900 -6.75000 -58.78500 1.000 27.90071 34 THR B N 1
ATOM 4809 C CA . THR B 1 35 ? -20.61600 -7.09300 -57.54700 1.000 26.08471 34 THR B CA 1
ATOM 4810 C C . THR B 1 35 ? -19.99000 -8.30000 -56.86600 1.000 25.54254 34 THR B C 1
ATOM 4811 O O . THR B 1 35 ? -19.98900 -8.39500 -55.63000 1.000 28.87978 34 THR B O 1
ATOM 4822 N N . LYS B 1 36 ? -19.54000 -9.28000 -57.66200 1.000 26.14787 35 LYS B N 1
ATOM 4823 C CA . LYS B 1 36 ? -19.03400 -10.57300 -57.12600 1.000 26.71110 35 LYS B CA 1
ATOM 4824 C C . LYS B 1 36 ? -17.52300 -10.72300 -57.27700 1.000 23.96866 35 LYS B C 1
ATOM 4825 O O . LYS B 1 36 ? -16.90400 -11.09800 -56.30900 1.000 29.44564 35 LYS B O 1
ATOM 4844 N N . ALA B 1 37 ? -16.94800 -10.44900 -58.43500 1.000 24.45030 36 ALA B N 1
ATOM 4845 C CA . ALA B 1 37 ? -15.51300 -10.70500 -58.67800 1.000 25.07143 36 ALA B CA 1
ATOM 4846 C C . ALA B 1 37 ? -14.63400 -9.57500 -58.14300 1.000 27.96388 36 ALA B C 1
ATOM 4847 O O . ALA B 1 37 ? -13.52600 -9.88700 -57.73800 1.000 32.48284 36 ALA B O 1
ATOM 4854 N N . ARG B 1 38 ? -15.09200 -8.32200 -58.14300 1.000 25.06616 37 ARG B N 1
ATOM 4855 C CA . ARG B 1 38 ? -14.21600 -7.21800 -57.76500 1.000 25.60570 37 ARG B CA 1
ATOM 4856 C C . ARG B 1 38 ? -14.66400 -6.53100 -56.48300 1.000 22.79747 37 ARG B C 1
ATOM 4857 O O . ARG B 1 38 ? -14.17200 -5.44400 -56.16500 1.000 28.15338 37 ARG B O 1
ATOM 4878 N N . ARG B 1 39 ? -15.53500 -7.17700 -55.71000 1.000 25.25566 38 ARG B N 1
ATOM 4879 C CA . ARG B 1 39 ? -16.20400 -6.49700 -54.60500 1.000 25.84784 38 ARG B CA 1
ATOM 4880 C C . ARG B 1 39 ? -15.25700 -6.02000 -53.51400 1.000 28.87978 38 ARG B C 1
ATOM 4881 O O . ARG B 1 39 ? -15.60800 -5.10800 -52.76200 1.000 31.79329 38 ARG B O 1
ATOM 4902 N N . ARG B 1 40 ? -14.09500 -6.65900 -53.34900 1.000 26.64530 39 ARG B N 1
ATOM 4903 C CA A ARG B 1 40 ? -13.17000 -6.26000 -52.29800 0.360 28.95610 39 ARG B CA 1
ATOM 4904 C CA B ARG B 1 40 ? -13.17200 -6.25700 -52.29800 0.640 28.90083 39 ARG B CA 1
ATOM 4905 C C . ARG B 1 40 ? -12.29900 -5.07200 -52.69100 1.000 28.86399 39 ARG B C 1
ATOM 4906 O O . ARG B 1 40 ? -11.73300 -4.42300 -51.80600 1.000 31.16163 39 ARG B O 1
ATOM 4947 N N . GLU B 1 41 ? -12.18300 -4.76400 -53.98000 1.000 27.27432 40 GLU B N 1
ATOM 4948 C CA . GLU B 1 41 ? -11.40000 -3.60400 -54.38500 1.000 28.66133 40 GLU B CA 1
ATOM 4949 C C . GLU B 1 41 ? -11.98100 -2.35300 -53.73700 1.000 30.87739 40 GLU B C 1
ATOM 4950 O O . GLU B 1 41 ? -13.19700 -2.13500 -53.81000 1.000 32.44073 40 GLU B O 1
ATOM 4962 N N . PRO B 1 42 ? -11.16800 -1.51600 -53.09100 1.000 33.83827 41 PRO B N 1
ATOM 4963 C CA . PRO B 1 42 ? -11.74900 -0.42100 -52.29200 1.000 36.22803 41 PRO B CA 1
ATOM 4964 C C . PRO B 1 42 ? -12.73900 0.45000 -53.05200 1.000 38.75991 41 PRO B C 1
ATOM 4965 O O . PRO B 1 42 ? -13.79600 0.81200 -52.51000 1.000 38.28880 41 PRO B O 1
ATOM 4976 N N . GLN B 1 43 ? -12.41400 0.81300 -54.29100 1.000 38.78886 42 GLN B N 1
ATOM 4977 C CA . GLN B 1 43 ? -13.27700 1.71200 -55.05400 1.000 41.83396 42 GLN B CA 1
ATOM 4978 C C . GLN B 1 43 ? -14.60300 1.06400 -55.42400 1.000 36.63597 42 GLN B C 1
ATOM 4979 O O . GLN B 1 43 ? -15.56600 1.77800 -55.72600 1.000 38.71517 42 GLN B O 1
ATOM 4993 N N . VAL B 1 44 ? -14.64200 -0.26500 -55.45100 1.000 33.23556 43 VAL B N 1
ATOM 4994 C CA . VAL B 1 44 ? -15.86600 -1.02500 -55.66300 1.000 32.10911 43 VAL B CA 1
ATOM 4995 C C . VAL B 1 44 ? -16.61500 -1.23100 -54.35600 1.000 36.50438 43 VAL B C 1
ATOM 4996 O O . VAL B 1 44 ? -17.83300 -1.03600 -54.28700 1.000 35.96484 43 VAL B O 1
ATOM 5009 N N . ALA B 1 45 ? -15.89000 -1.64400 -53.31000 1.000 33.44612 44 ALA B N 1
ATOM 5010 C CA . ALA B 1 45 ? -16.50800 -1.87200 -52.00600 1.000 35.50426 44 ALA B CA 1
ATOM 5011 C C . ALA B 1 45 ? -17.25400 -0.64500 -51.51600 1.000 38.73359 44 ALA B C 1
ATOM 5012 O O . ALA B 1 45 ? -18.36400 -0.75600 -50.98300 1.000 40.28904 44 ALA B O 1
ATOM 5019 N N . GLU B 1 46 ? -16.65300 0.53600 -51.67300 1.000 40.13902 45 GLU B N 1
ATOM 5020 C CA . GLU B 1 46 ? -17.29100 1.72700 -51.13100 1.000 43.68945 45 GLU B CA 1
ATOM 5021 C C . GLU B 1 46 ? -18.53900 2.10900 -51.91400 1.000 45.85287 45 GLU B C 1
ATOM 5022 O O . GLU B 1 46 ? -19.34700 2.89100 -51.41000 1.000 53.97489 45 GLU B O 1
ATOM 5034 N N . LEU B 1 47 ? -18.72700 1.57000 -53.12300 1.000 41.03387 46 LEU B N 1
ATOM 5035 C CA . LEU B 1 47 ? -19.95700 1.80500 -53.87400 1.000 44.89749 46 LEU B CA 1
ATOM 5036 C C . LEU B 1 47 ? -21.02000 0.75300 -53.58100 1.000 47.72677 46 LEU B C 1
ATOM 5037 O O . LEU B 1 47 ? -22.20600 0.99800 -53.82500 1.000 50.84820 46 LEU B O 1
ATOM 5053 N N . LEU B 1 48 ? -20.62800 -0.39500 -53.02200 1.000 47.31357 47 LEU B N 1
ATOM 5054 C CA . LEU B 1 48 ? -21.58400 -1.43900 -52.67800 1.000 48.70584 47 LEU B CA 1
ATOM 5055 C C . LEU B 1 48 ? -22.30800 -1.14100 -51.37200 1.000 57.90431 47 LEU B C 1
ATOM 5056 O O . LEU B 1 48 ? -23.40600 -1.66200 -51.14900 1.000 66.50534 47 LEU B O 1
ATOM 5072 N N . GLN B 1 49 ? -21.72000 -0.31300 -50.50500 1.000 63.70764 48 GLN B N 1
ATOM 5073 C CA . GLN B 1 49 ? -22.35600 -0.00500 -49.22600 1.000 75.25376 48 GLN B CA 1
ATOM 5074 C C . GLN B 1 49 ? -23.65700 0.76800 -49.42300 1.000 81.85981 48 GLN B C 1
ATOM 5075 O O . GLN B 1 49 ? -24.62800 0.55000 -48.68900 1.000 86.33404 48 GLN B O 1
ATOM 5089 N N . LYS B 1 50 ? -23.69700 1.68400 -50.39300 1.000 88.90013 49 LYS B N 1
ATOM 5090 C CA . LYS B 1 50 ? -24.89500 2.49400 -50.59900 1.000 97.00900 49 LYS B CA 1
ATOM 5091 C C . LYS B 1 50 ? -26.09900 1.58300 -50.80900 1.000 97.10638 49 LYS B C 1
ATOM 5092 O O . LYS B 1 50 ? -26.05600 0.66100 -51.63100 1.000 96.64843 49 LYS B O 1
ATOM 5111 N N . ASP B 1 51 ? -27.16500 1.83900 -50.05100 1.000 92.70848 50 ASP B N 1
ATOM 5112 C CA . ASP B 1 51 ? -28.37100 1.02500 -50.07700 1.000 91.11619 50 ASP B CA 1
ATOM 5113 C C . ASP B 1 51 ? -29.44600 1.66900 -50.94600 1.000 91.82417 50 ASP B C 1
ATOM 5114 O O . ASP B 1 51 ? -29.53100 2.89700 -51.06700 1.000 80.36227 50 ASP B O 1
ATOM 5118 N N . ASN B 1 52 ? -30.31500 0.82000 -51.48300 1.000 91.66889 51 ASN B N 1
ATOM 5119 C CA . ASN B 1 52 ? -31.35400 1.25600 -52.39600 1.000 79.56217 51 ASN B CA 1
ATOM 5120 C C . ASN B 1 52 ? -32.59500 1.61100 -51.60400 1.000 77.91460 51 ASN B C 1
ATOM 5121 O O . ASN B 1 52 ? -32.88500 1.02400 -50.55800 1.000 77.44876 51 ASN B O 1
ATOM 5132 N N . ILE B 1 53 ? -33.31600 2.61700 -52.09400 1.000 65.98949 52 ILE B N 1
ATOM 5133 C CA . ILE B 1 53 ? -34.58700 2.95500 -51.47400 1.000 59.94666 52 ILE B CA 1
ATOM 5134 C C . ILE B 1 53 ? -35.51900 1.76500 -51.59100 1.000 60.14405 52 ILE B C 1
ATOM 5135 O O . ILE B 1 53 ? -36.30000 1.46500 -50.68100 1.000 50.85873 52 ILE B O 1
ATOM 5151 N N . HIS B 1 54 ? -35.45500 1.08200 -52.72900 1.000 70.50056 53 HIS B N 1
ATOM 5152 C CA . HIS B 1 54 ? -36.30500 -0.07100 -52.95700 1.000 66.45270 53 HIS B CA 1
ATOM 5153 C C . HIS B 1 54 ? -35.95100 -1.20100 -51.99600 1.000 64.36561 53 HIS B C 1
ATOM 5154 O O . HIS B 1 54 ? -36.84200 -1.88500 -51.47900 1.000 53.66696 53 HIS B O 1
ATOM 5168 N N . GLN B 1 55 ? -34.65900 -1.42500 -51.75300 1.000 56.29096 54 GLN B N 1
ATOM 5169 C CA . GLN B 1 55 ? -34.27400 -2.41200 -50.75200 1.000 54.20124 54 GLN B CA 1
ATOM 5170 C C . GLN B 1 55 ? -34.70700 -1.96600 -49.35600 1.000 49.35855 54 GLN B C 1
ATOM 5171 O O . GLN B 1 55 ? -35.11900 -2.79300 -48.53500 1.000 44.61851 54 GLN B O 1
ATOM 5185 N N . ARG B 1 56 ? -34.59000 -0.66500 -49.06100 1.000 49.41645 55 ARG B N 1
ATOM 5186 C CA . ARG B 1 56 ? -35.00800 -0.14400 -47.76200 1.000 41.77080 55 ARG B CA 1
ATOM 5187 C C . ARG B 1 56 ? -36.49200 -0.39100 -47.52500 1.000 36.92548 55 ARG B C 1
ATOM 5188 O O . ARG B 1 56 ? -36.89500 -0.84000 -46.44400 1.000 36.49648 55 ARG B O 1
ATOM 5209 N N . ILE B 1 57 ? -37.32900 -0.02000 -48.49600 1.000 37.20183 56 ILE B N 1
ATOM 5210 C CA . ILE B 1 57 ? -38.76200 -0.23800 -48.34200 1.000 35.18843 56 ILE B CA 1
ATOM 5211 C C . ILE B 1 57 ? -39.03700 -1.71800 -48.12700 1.000 36.80178 56 ILE B C 1
ATOM 5212 O O . ILE B 1 57 ? -39.85800 -2.09200 -47.28500 1.000 32.12227 56 ILE B O 1
ATOM 5228 N N . GLY B 1 58 ? -38.31100 -2.58000 -48.84100 1.000 37.89928 57 GLY B N 1
ATOM 5229 C CA . GLY B 1 58 ? -38.52800 -4.01200 -48.69400 1.000 39.82583 57 GLY B CA 1
ATOM 5230 C C . GLY B 1 58 ? -38.17100 -4.50500 -47.30400 1.000 35.49110 57 GLY B C 1
ATOM 5231 O O . GLY B 1 58 ? -38.94100 -5.23900 -46.67800 1.000 32.20123 57 GLY B O 1
ATOM 5235 N N . ILE B 1 59 ? -37.00000 -4.10400 -46.80500 1.000 32.74340 58 ILE B N 1
ATOM 5236 C CA . ILE B 1 59 ? -36.59800 -4.46500 -45.44700 1.000 34.57783 58 ILE B CA 1
ATOM 5237 C C . ILE B 1 59 ? -37.61800 -3.94300 -44.44500 1.000 29.73778 58 ILE B C 1
ATOM 5238 O O . ILE B 1 59 ? -38.05500 -4.66400 -43.53900 1.000 29.74567 58 ILE B O 1
ATOM 5254 N N . LEU B 1 60 ? -38.00500 -2.66700 -44.58300 1.000 28.77450 59 LEU B N 1
ATOM 5255 C CA . LEU B 1 60 ? -38.95300 -2.08900 -43.63800 1.000 25.25829 59 LEU B CA 1
ATOM 5256 C C . LEU B 1 60 ? -40.32300 -2.74300 -43.75000 1.000 24.22922 59 LEU B C 1
ATOM 5257 O O . LEU B 1 60 ? -41.03400 -2.86400 -42.74900 1.000 26.08734 59 LEU B O 1
ATOM 5273 N N . ALA B 1 61 ? -40.70400 -3.18000 -44.94800 1.000 25.77151 60 ALA B N 1
ATOM 5274 C CA . ALA B 1 61 ? -41.99800 -3.83500 -45.11600 1.000 26.00312 60 ALA B CA 1
ATOM 5275 C C . ALA B 1 61 ? -42.04300 -5.15900 -44.37000 1.000 24.60821 60 ALA B C 1
ATOM 5276 O O . ALA B 1 61 ? -43.01700 -5.44300 -43.66200 1.000 24.08183 60 ALA B O 1
ATOM 5283 N N . GLN B 1 62 ? -40.99400 -5.97700 -44.50400 1.000 25.34251 61 GLN B N 1
ATOM 5284 C CA . GLN B 1 62 ? -40.94600 -7.23800 -43.76700 1.000 27.88755 61 GLN B CA 1
ATOM 5285 C C . GLN B 1 62 ? -40.99900 -6.96500 -42.27600 1.000 27.73227 61 GLN B C 1
ATOM 5286 O O . GLN B 1 62 ? -41.79300 -7.57200 -41.54500 1.000 25.10564 61 GLN B O 1
ATOM 5300 N N . ARG B 1 63 ? -40.15200 -6.04600 -41.80400 1.000 25.43989 62 ARG B N 1
ATOM 5301 C CA A ARG B 1 63 ? -40.17600 -5.68000 -40.39200 0.530 26.91112 62 ARG B CA 1
ATOM 5302 C CA B ARG B 1 63 ? -40.17800 -5.68800 -40.39100 0.470 26.92691 62 ARG B CA 1
ATOM 5303 C C . ARG B 1 63 ? -41.56500 -5.22400 -39.97700 1.000 24.30818 62 ARG B C 1
ATOM 5304 O O . ARG B 1 63 ? -42.05200 -5.57100 -38.89000 1.000 24.20553 62 ARG B O 1
ATOM 5345 N N . GLY B 1 64 ? -42.21600 -4.44100 -40.84400 1.000 23.19752 63 GLY B N 1
ATOM 5346 C CA . GLY B 1 64 ? -43.51400 -3.87500 -40.51700 1.000 23.44755 63 GLY B CA 1
ATOM 5347 C C . GLY B 1 64 ? -44.60100 -4.91900 -40.36400 1.000 20.70775 63 GLY B C 1
ATOM 5348 O O . GLY B 1 64 ? -45.40000 -4.85100 -39.43000 1.000 24.27133 63 GLY B O 1
ATOM 5352 N N . ILE B 1 65 ? -44.65800 -5.89000 -41.28200 1.000 23.19489 64 ILE B N 1
ATOM 5353 C CA . ILE B 1 65 ? -45.62700 -6.97900 -41.15000 1.000 21.08148 64 ILE B CA 1
ATOM 5354 C C . ILE B 1 65 ? -45.35000 -7.78300 -39.88500 1.000 21.37625 64 ILE B C 1
ATOM 5355 O O . ILE B 1 65 ? -46.27100 -8.14300 -39.13800 1.000 23.47387 64 ILE B O 1
ATOM 5371 N N . TYR B 1 66 ? -44.08100 -8.09700 -39.63200 1.000 23.47124 65 TYR B N 1
ATOM 5372 C CA . TYR B 1 66 ? -43.72800 -8.83100 -38.42700 1.000 24.09763 65 TYR B CA 1
ATOM 5373 C C . TYR B 1 66 ? -44.16000 -8.07000 -37.18500 1.000 26.30842 65 TYR B C 1
ATOM 5374 O O . TYR B 1 66 ? -44.73900 -8.64400 -36.25900 1.000 29.81936 65 TYR B O 1
ATOM 5392 N N . GLU B 1 67 ? -43.85300 -6.77800 -37.12800 1.000 24.36345 66 GLU B N 1
ATOM 5393 C CA . GLU B 1 67 ? -44.17000 -6.02400 -35.91900 1.000 26.10050 66 GLU B CA 1
ATOM 5394 C C . GLU B 1 67 ? -45.67500 -5.81100 -35.78000 1.000 26.51897 66 GLU B C 1
ATOM 5395 O O . GLU B 1 67 ? -46.20500 -5.84200 -34.66000 1.000 30.85633 66 GLU B O 1
ATOM 5407 N N . PHE B 1 68 ? -46.37000 -5.55800 -36.89500 1.000 25.18460 67 PHE B N 1
ATOM 5408 C CA . PHE B 1 68 ? -47.82800 -5.46300 -36.86200 1.000 28.68765 67 PHE B CA 1
ATOM 5409 C C . PHE B 1 68 ? -48.42800 -6.75900 -36.31600 1.000 30.17204 67 PHE B C 1
ATOM 5410 O O . PHE B 1 68 ? -49.27800 -6.74500 -35.41700 1.000 29.44564 67 PHE B O 1
ATOM 5427 N N . TYR B 1 69 ? -47.98100 -7.89900 -36.83900 1.000 27.20326 68 TYR B N 1
ATOM 5428 C CA . TYR B 1 69 ? -48.49200 -9.16400 -36.34300 1.000 31.25638 68 TYR B CA 1
ATOM 5429 C C . TYR B 1 69 ? -48.26600 -9.29100 -34.84000 1.000 33.46717 68 TYR B C 1
ATOM 5430 O O . TYR B 1 69 ? -49.17700 -9.67900 -34.09900 1.000 37.98613 68 TYR B O 1
ATOM 5448 N N . GLN B 1 70 ? -47.05900 -8.95900 -34.36500 1.000 32.13543 69 GLN B N 1
ATOM 5449 C CA . GLN B 1 70 ? -46.75500 -9.11800 -32.94600 1.000 41.14441 69 GLN B CA 1
ATOM 5450 C C . GLN B 1 70 ? -47.75100 -8.34200 -32.09400 1.000 40.92070 69 GLN B C 1
ATOM 5451 O O . GLN B 1 70 ? -48.29100 -8.87000 -31.11400 1.000 41.03650 69 GLN B O 1
ATOM 5465 N N . THR B 1 71 ? -48.06500 -7.11300 -32.49300 1.000 36.27277 70 THR B N 1
ATOM 5466 C CA . THR B 1 71 ? -48.94200 -6.22000 -31.69500 1.000 46.45820 70 THR B CA 1
ATOM 5467 C C . THR B 1 71 ? -50.37800 -6.72600 -31.76900 1.000 48.48213 70 THR B C 1
ATOM 5468 O O . THR B 1 71 ? -51.09800 -6.56300 -30.78500 1.000 48.15577 70 THR B O 1
ATOM 5479 N N . SER B 1 72 ? -50.76300 -7.34900 -32.87100 1.000 42.90778 71 SER B N 1
ATOM 5480 C CA . SER B 1 72 ? -52.13600 -7.85800 -33.09100 1.000 49.06641 71 SER B CA 1
ATOM 5481 C C . SER B 1 72 ? -52.45600 -8.99500 -32.11600 1.000 55.60930 71 SER B C 1
ATOM 5482 O O . SER B 1 72 ? -53.64200 -9.19400 -31.81900 1.000 54.24335 71 SER B O 1
ATOM 5490 N N . LEU B 1 73 ? -51.44900 -9.73800 -31.66500 1.000 57.82272 72 LEU B N 1
ATOM 5491 C CA . LEU B 1 73 ? -51.63900 -10.86600 -30.72000 1.000 59.79138 72 LEU B CA 1
ATOM 5492 C C . LEU B 1 73 ? -51.92900 -10.26400 -29.34700 1.000 61.58633 72 LEU B C 1
ATOM 5493 O O . LEU B 1 73 ? -52.77600 -10.82900 -28.63900 1.000 62.47328 72 LEU B O 1
ATOM 5509 N N . ILE B 1 74 ? -51.26300 -9.16800 -28.98800 1.000 59.79928 73 ILE B N 1
ATOM 5510 C CA . ILE B 1 74 ? -51.51700 -8.44300 -27.71000 1.000 62.02323 73 ILE B CA 1
ATOM 5511 C C . ILE B 1 74 ? -52.56000 -7.37400 -28.00800 1.000 66.52903 73 ILE B C 1
ATOM 5512 O O . ILE B 1 74 ? -52.19300 -6.19700 -28.05400 1.000 65.09728 73 ILE B O 1
ATOM 5528 N N . ALA B 1 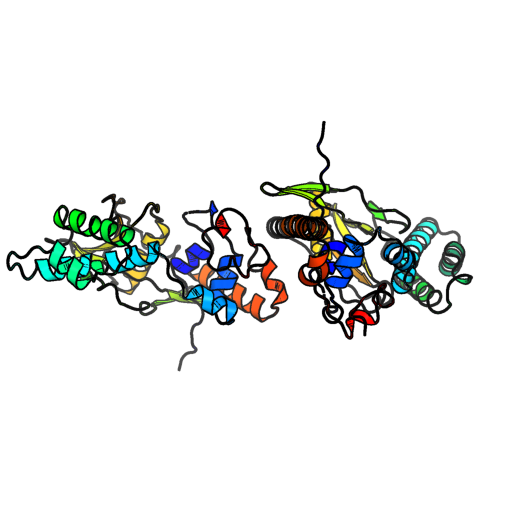75 ? -53.79800 -7.76800 -28.23900 1.000 59.67821 74 ALA B N 1
ATOM 5529 C CA . ALA B 1 75 ? -54.88000 -6.83200 -28.59500 1.000 72.83242 74 ALA B CA 1
ATOM 5530 C C . ALA B 1 75 ? -55.25100 -5.97900 -27.38200 1.000 73.66936 74 ALA B C 1
ATOM 5531 O O . ALA B 1 75 ? -56.18500 -6.37600 -26.66200 1.000 73.16140 74 ALA B O 1
ATOM 5538 N N . ASP B 1 76 ? -54.56000 -4.85900 -27.17100 1.000 74.91688 75 ASP B N 1
ATOM 5539 C CA . ASP B 1 76 ? -54.84700 -3.90500 -26.07000 1.000 63.09704 75 ASP B CA 1
ATOM 5540 C C . ASP B 1 76 ? -55.71900 -2.76900 -26.61300 1.000 63.83134 75 ASP B C 1
ATOM 5541 O O . ASP B 1 76 ? -55.93900 -1.81000 -25.86900 1.000 62.82332 75 ASP B O 1
ATOM 5550 N N . GLY B 1 77 ? -56.14200 -2.84600 -27.87900 1.000 63.73396 76 GLY B N 1
ATOM 5551 C CA . GLY B 1 77 ? -57.00500 -1.82800 -28.51100 1.000 65.75788 76 GLY B CA 1
ATOM 5552 C C . GLY B 1 77 ? -56.22100 -0.65100 -29.07900 1.000 70.81112 76 GLY B C 1
ATOM 5553 O O . GLY B 1 77 ? -56.86200 0.27000 -29.61400 1.000 64.21033 76 GLY B O 1
ATOM 5557 N N . LYS B 1 78 ? -54.89000 -0.65500 -28.96900 1.000 66.86591 77 LYS B N 1
ATOM 5558 C CA . LYS B 1 78 ? -54.03700 0.46500 -29.44600 1.000 61.62055 77 LYS B CA 1
ATOM 5559 C C . LYS B 1 78 ? -54.01400 0.45200 -30.97700 1.000 46.17659 77 LYS B C 1
ATOM 5560 O O . LYS B 1 78 ? -54.31100 -0.60500 -31.54000 1.000 48.29526 77 LYS B O 1
ATOM 5579 N N . ASP B 1 79 ? -53.67000 1.56900 -31.62200 1.000 40.67067 78 ASP B N 1
ATOM 5580 C CA . ASP B 1 79 ? -53.55500 1.59600 -33.07300 1.000 38.70727 78 ASP B CA 1
ATOM 5581 C C . ASP B 1 79 ? -52.30500 0.84800 -33.51300 1.000 38.52304 78 ASP B C 1
ATOM 5582 O O . ASP B 1 79 ? -51.18600 1.33300 -33.32700 1.000 33.88827 78 ASP B O 1
ATOM 5591 N N . ALA B 1 80 ? -52.48800 -0.33500 -34.10200 1.000 35.40424 79 ALA B N 1
ATOM 5592 C CA . ALA B 1 80 ? -51.34300 -1.14200 -34.50000 1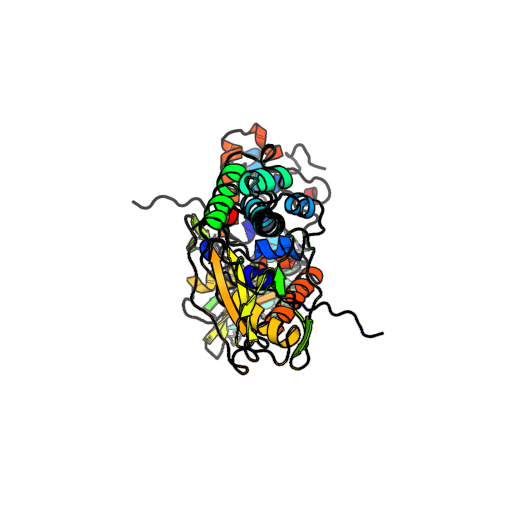.000 35.47531 79 ALA B CA 1
ATOM 5593 C C . ALA B 1 80 ? -50.48900 -0.44000 -35.54900 1.000 33.66983 79 ALA B C 1
ATOM 5594 O O . ALA B 1 80 ? -49.27600 -0.67300 -35.61600 1.000 34.16725 79 ALA B O 1
ATOM 5601 N N . ILE B 1 81 ? -51.09800 0.38800 -36.40100 1.000 31.24059 80 ILE B N 1
ATOM 5602 C CA . ILE B 1 81 ? -50.32500 1.08100 -37.43100 1.000 30.97477 80 ILE B CA 1
ATOM 5603 C C . ILE B 1 81 ? -49.36600 2.08000 -36.79100 1.000 29.13770 80 ILE B C 1
ATOM 5604 O O . ILE B 1 81 ? -48.17000 2.07700 -37.08400 1.000 28.06389 80 ILE B O 1
ATOM 5620 N N . ALA B 1 82 ? -49.85700 2.90200 -35.86000 1.000 31.45114 81 ALA B N 1
ATOM 5621 C CA . ALA B 1 82 ? -48.98500 3.88300 -35.21700 1.000 31.07741 81 ALA B CA 1
ATOM 5622 C C . ALA B 1 82 ? -47.91400 3.20300 -34.36700 1.000 37.79401 81 ALA B C 1
ATOM 5623 O O . ALA B 1 82 ? -46.75500 3.63900 -34.35600 1.000 33.05396 81 ALA B O 1
ATOM 5630 N N . GLN B 1 83 ? -48.28400 2.14400 -33.65600 1.000 34.42781 82 GLN B N 1
ATOM 5631 C CA . GLN B 1 83 ? -47.32200 1.35600 -32.85100 1.000 34.55151 82 GLN B CA 1
ATOM 5632 C C . GLN B 1 83 ? -46.20800 0.84100 -33.75800 1.000 33.72246 82 GLN B C 1
ATOM 5633 O O . GLN B 1 83 ? -45.05400 0.98800 -33.39500 1.000 32.19070 82 GLN B O 1
ATOM 5647 N N . THR B 1 84 ? -46.56600 0.23400 -34.88800 1.000 31.37481 83 THR B N 1
ATOM 5648 C CA . THR B 1 84 ? -45.56600 -0.32400 -35.77900 1.000 26.77163 83 THR B CA 1
ATOM 5649 C C . THR B 1 84 ? -44.70600 0.77700 -36.37800 1.000 32.23018 83 THR B C 1
ATOM 5650 O O . THR B 1 84 ? -43.48000 0.65500 -36.43200 1.000 28.76924 83 THR B O 1
ATOM 5661 N N . ALA B 1 85 ? -45.33100 1.87600 -36.80900 1.000 28.14548 84 ALA B N 1
ATOM 5662 C CA . ALA B 1 85 ? -44.56800 2.97100 -37.39200 1.000 29.46406 84 ALA B CA 1
ATOM 5663 C C . ALA B 1 85 ? -43.54900 3.51300 -36.40800 1.000 35.92273 84 ALA B C 1
ATOM 5664 O O . ALA B 1 85 ? -42.44400 3.90600 -36.79800 1.000 33.06975 84 ALA B O 1
ATOM 5671 N N . GLU B 1 86 ? -43.91200 3.56100 -35.12800 1.000 31.46430 85 GLU B N 1
ATOM 5672 C CA . GLU B 1 86 ? -42.98000 4.04000 -34.11900 1.000 35.53058 85 GLU B CA 1
ATOM 5673 C C . GLU B 1 86 ? -41.82900 3.05500 -33.92600 1.000 36.48859 85 GLU B C 1
ATOM 5674 O O . GLU B 1 86 ? -40.66900 3.46600 -33.79000 1.000 40.17850 85 GLU B O 1
ATOM 5686 N N . ILE B 1 87 ? -42.12300 1.75400 -33.91300 1.000 34.74627 86 ILE B N 1
ATOM 5687 C CA . ILE B 1 87 ? -41.04800 0.76300 -33.82200 1.000 36.23066 86 ILE B CA 1
ATOM 5688 C C . ILE B 1 87 ? -40.09800 0.87100 -35.00900 1.000 36.13065 86 ILE B C 1
ATOM 5689 O O . ILE B 1 87 ? -38.87400 0.75300 -34.85600 1.000 36.35962 86 ILE B O 1
ATOM 5705 N N . LEU B 1 88 ? -40.64700 1.03800 -36.21300 1.000 32.35651 87 LEU B N 1
ATOM 5706 C CA . LEU B 1 88 ? -39.85000 1.15800 -37.42600 1.000 32.40915 87 LEU B CA 1
ATOM 5707 C C . LEU B 1 88 ? -39.15000 2.50500 -37.54900 1.000 35.90430 87 LEU B C 1
ATOM 5708 O O . LEU B 1 88 ? -38.34100 2.68400 -38.46700 1.000 34.37517 87 LEU B O 1
ATOM 5724 N N . GLN B 1 89 ? -39.46500 3.46000 -36.68100 1.000 37.34395 88 GLN B N 1
ATOM 5725 C CA . GLN B 1 89 ? -38.88000 4.79600 -36.71900 1.000 37.98613 88 GLN B CA 1
ATOM 5726 C C . GLN B 1 89 ? -39.05800 5.43200 -38.09900 1.000 36.43595 88 GLN B C 1
ATOM 5727 O O . GLN B 1 89 ? -38.16800 6.08800 -38.64800 1.000 33.96197 88 GLN B O 1
ATOM 5741 N N . LEU B 1 90 ? -40.26800 5.28800 -38.63300 1.000 33.15134 89 LEU B N 1
ATOM 5742 C CA . LEU B 1 90 ? -40.56200 5.88500 -39.92100 1.000 33.14608 89 LEU B CA 1
ATOM 5743 C C . LEU B 1 90 ? -40.41300 7.39900 -39.91800 1.000 34.03566 89 LEU B C 1
ATOM 5744 O O . LEU B 1 90 ? -40.25100 7.98400 -40.99300 1.000 35.25949 89 LEU B O 1
ATOM 5760 N N . SER B 1 91 ? -40.50500 8.06100 -38.75400 1.000 35.18053 90 SER B N 1
ATOM 5761 C CA . SER B 1 91 ? -40.34700 9.51000 -38.72700 1.000 35.36477 90 SER B CA 1
ATOM 5762 C C . SER B 1 91 ? -38.96600 9.95000 -39.20100 1.000 38.53357 90 SER B C 1
ATOM 5763 O O . SER B 1 91 ? -38.80000 11.10500 -39.61500 1.000 45.16068 90 SER B O 1
ATOM 5771 N N . GLN B 1 92 ? -37.97700 9.05700 -39.12700 1.000 39.60738 91 GLN B N 1
ATOM 5772 C CA . GLN B 1 92 ? -36.60200 9.32500 -39.53200 1.000 47.52675 91 GLN B CA 1
ATOM 5773 C C . GLN B 1 92 ? -36.31500 8.98800 -40.98800 1.000 40.93122 91 GLN B C 1
ATOM 5774 O O . GLN B 1 92 ? -35.22300 9.30100 -41.47500 1.000 44.34216 91 GLN B O 1
ATOM 5788 N N . GLU B 1 93 ? -37.24600 8.35900 -41.68600 1.000 34.06724 92 GLU B N 1
ATOM 5789 C CA . GLU B 1 93 ? -37.02900 7.98400 -43.07100 1.000 30.65631 92 GLU B CA 1
ATOM 5790 C C . GLU B 1 93 ? -37.38700 9.14000 -44.00100 1.000 37.69926 92 GLU B C 1
ATOM 5791 O O . GLU B 1 93 ? -38.07700 10.09200 -43.62300 1.000 36.22276 92 GLU B O 1
ATOM 5803 N N . VAL B 1 94 ? -36.87800 9.05900 -45.23000 1.000 33.31452 93 VAL B N 1
ATOM 5804 C CA . VAL B 1 94 ? -37.33400 9.95900 -46.28200 1.000 32.31703 93 VAL B CA 1
ATOM 5805 C C . VAL B 1 94 ? -38.85400 9.83600 -46.39000 1.000 29.80357 93 VAL B C 1
ATOM 5806 O O . VAL B 1 94 ? -39.41400 8.74800 -46.23700 1.000 30.71158 93 VAL B O 1
ATOM 5819 N N . ASP B 1 95 ? -39.53300 10.95700 -46.66300 1.000 31.63537 94 ASP B N 1
ATOM 5820 C CA . ASP B 1 95 ? -40.99400 10.94700 -46.60200 1.000 30.00097 94 ASP B CA 1
ATOM 5821 C C . ASP B 1 95 ? -41.62000 9.97800 -47.60300 1.000 28.39288 94 ASP B C 1
ATOM 5822 O O . ASP B 1 95 ? -42.65700 9.36500 -47.31100 1.000 31.55905 94 ASP B O 1
ATOM 5831 N N . SER B 1 96 ? -41.03700 9.83000 -48.79400 1.000 29.86937 95 SER B N 1
ATOM 5832 C CA . SER B 1 96 ? -41.57800 8.84300 -49.73500 1.000 31.60379 95 SER B CA 1
ATOM 5833 C C . SER B 1 96 ? -41.52700 7.43200 -49.15500 1.000 31.75644 95 SER B C 1
ATOM 5834 O O . SER B 1 96 ? -42.44800 6.62300 -49.35800 1.000 30.98793 95 SER B O 1
ATOM 5842 N N . VAL B 1 97 ? -40.44400 7.10700 -48.45100 1.000 28.37709 96 VAL B N 1
ATOM 5843 C CA . VAL B 1 97 ? -40.35400 5.80100 -47.81100 1.000 26.38737 96 VAL B CA 1
ATOM 5844 C C . VAL B 1 97 ? -41.42900 5.66100 -46.73300 1.000 24.87667 96 VAL B C 1
ATOM 5845 O O . VAL B 1 97 ? -42.13300 4.64600 -46.65600 1.000 24.85035 96 VAL B O 1
ATOM 5858 N N . ARG B 1 98 ? -41.57500 6.68400 -45.88600 1.000 23.72916 97 ARG B N 1
ATOM 5859 C CA . ARG B 1 98 ? -42.60400 6.64800 -44.85800 1.000 24.46872 97 ARG B CA 1
ATOM 5860 C C . ARG B 1 98 ? -43.98600 6.38100 -45.44100 1.000 24.16079 97 ARG B C 1
ATOM 5861 O O . ARG B 1 98 ? -44.71800 5.53500 -44.92700 1.000 24.19501 97 ARG B O 1
ATOM 5882 N N . ILE B 1 99 ? -44.39100 7.11900 -46.47900 1.000 24.90562 98 ILE B N 1
ATOM 5883 C CA . ILE B 1 99 ? -45.77000 6.94900 -46.94100 1.000 28.02704 98 ILE B CA 1
ATOM 5884 C C . ILE B 1 99 ? -45.96400 5.60600 -47.63000 1.000 25.00563 98 ILE B C 1
ATOM 5885 O O . ILE B 1 99 ? -47.07100 5.04500 -47.61800 1.000 23.60546 98 ILE B O 1
ATOM 5901 N N . LYS B 1 100 ? -44.89700 5.04100 -48.21000 1.000 23.84233 99 LYS B N 1
ATOM 5902 C CA . LYS B 1 100 ? -45.04400 3.72000 -48.81300 1.000 23.05803 99 LYS B CA 1
ATOM 5903 C C . LYS B 1 100 ? -45.16100 2.64300 -47.74200 1.000 23.33438 99 LYS B C 1
ATOM 5904 O O . LYS B 1 100 ? -45.99000 1.72100 -47.84100 1.000 23.83970 99 LYS B O 1
ATOM 5923 N N . VAL B 1 101 ? -44.35600 2.74300 -46.69300 1.000 20.52615 100 VAL B N 1
ATOM 5924 C CA . VAL B 1 101 ? -44.50300 1.77700 -45.62100 1.000 20.62879 100 VAL B CA 1
ATOM 5925 C C . VAL B 1 101 ? -45.85200 1.95600 -44.93300 1.000 20.91567 100 VAL B C 1
ATOM 5926 O O . VAL B 1 101 ? -46.53300 0.97800 -44.60700 1.000 22.59481 100 VAL B O 1
ATOM 5939 N N . LEU B 1 102 ? -46.28100 3.19700 -44.71900 1.000 22.07107 101 LEU B N 1
ATOM 5940 C CA A LEU B 1 102 ? -47.58700 3.41200 -44.11300 0.560 22.30794 101 LEU B CA 1
ATOM 5941 C CA B LEU B 1 102 ? -47.59200 3.41100 -44.11300 0.440 22.32110 101 LEU B CA 1
ATOM 5942 C C . LEU B 1 102 ? -48.69100 2.79900 -44.96500 1.000 21.37888 101 LEU B C 1
ATOM 5943 O O . LEU B 1 102 ? -49.65100 2.23600 -44.42900 1.000 24.88456 101 LEU B O 1
ATOM 5974 N N . GLN B 1 103 ? -48.58300 2.90800 -46.29200 1.000 22.13423 102 GLN B N 1
ATOM 5975 C CA . GLN B 1 103 ? -49.58400 2.28900 -47.14800 1.000 24.32134 102 GLN B CA 1
ATOM 5976 C C . GLN B 1 103 ? -49.58800 0.78600 -46.95500 1.000 20.75775 102 GLN B C 1
ATOM 5977 O O . GLN B 1 103 ? -50.65000 0.15800 -46.92700 1.000 22.62640 102 GLN B O 1
ATOM 5991 N N . ILE B 1 104 ? -48.39400 0.19400 -46.83000 1.000 20.36297 103 ILE B N 1
ATOM 5992 C CA . ILE B 1 104 ? -48.28700 -1.25200 -46.62300 1.000 21.26044 103 ILE B CA 1
ATOM 5993 C C . ILE B 1 104 ? -48.96400 -1.65200 -45.32000 1.000 20.78670 103 ILE B C 1
ATOM 5994 O O . ILE B 1 104 ? -49.66100 -2.67100 -45.24800 1.000 22.65272 103 ILE B O 1
ATOM 6010 N N . LEU B 1 105 ? -48.78000 -0.85100 -44.27100 1.000 19.92607 104 LEU B N 1
ATOM 6011 C CA . LEU B 1 105 ? -49.40400 -1.15900 -42.98700 1.000 19.68131 104 LEU B CA 1
ATOM 6012 C C . LEU B 1 105 ? -50.91800 -0.98600 -43.03600 1.000 20.79986 104 LEU B C 1
ATOM 6013 O O . LEU B 1 105 ? -51.65600 -1.79100 -42.46200 1.000 24.97142 104 LEU B O 1
ATOM 6029 N N . GLU B 1 106 ? -51.40200 0.06300 -43.71400 1.000 22.66324 105 GLU B N 1
ATOM 6030 C CA . GLU B 1 106 ? -52.83700 0.23400 -43.91400 1.000 22.89222 105 GLU B CA 1
ATOM 6031 C C . GLU B 1 106 ? -53.42600 -0.94200 -44.68400 1.000 25.15302 105 GLU B C 1
ATOM 6032 O O . GLU B 1 106 ? -54.50000 -1.46200 -44.34000 1.000 24.47662 105 GLU B O 1
ATOM 6044 N N . ASN B 1 107 ? -52.74000 -1.35600 -45.75600 1.000 21.92631 106 ASN B N 1
ATOM 6045 C CA . ASN B 1 107 ? -53.20400 -2.50700 -46.51800 1.000 27.72701 106 ASN B CA 1
ATOM 6046 C C . ASN B 1 107 ? -53.29700 -3.73100 -45.62400 1.000 24.27133 106 ASN B C 1
ATOM 6047 O O . ASN B 1 107 ? -54.27000 -4.48700 -45.70400 1.000 26.39264 106 ASN B O 1
ATOM 6058 N N . TYR B 1 108 ? -52.27500 -3.96600 -44.78600 1.000 22.51849 107 TYR B N 1
ATOM 6059 C CA . TYR B 1 108 ? -52.32900 -5.14200 -43.92600 1.000 22.59218 107 TYR B CA 1
ATOM 6060 C C . TYR B 1 108 ? -53.48200 -5.03500 -42.93000 1.000 25.88205 107 TYR B C 1
ATOM 6061 O O . TYR B 1 108 ? -54.25500 -5.98600 -42.75800 1.000 27.82439 107 TYR B O 1
ATOM 6079 N N . HIS B 1 109 ? -53.65000 -3.86900 -42.30200 1.000 26.52423 108 HIS B N 1
ATOM 6080 C CA . HIS B 1 109 ? -54.76100 -3.68400 -41.37500 1.000 27.30854 108 HIS B CA 1
ATOM 6081 C C . HIS B 1 109 ? -56.07600 -4.08000 -42.02800 1.000 32.06963 108 HIS B 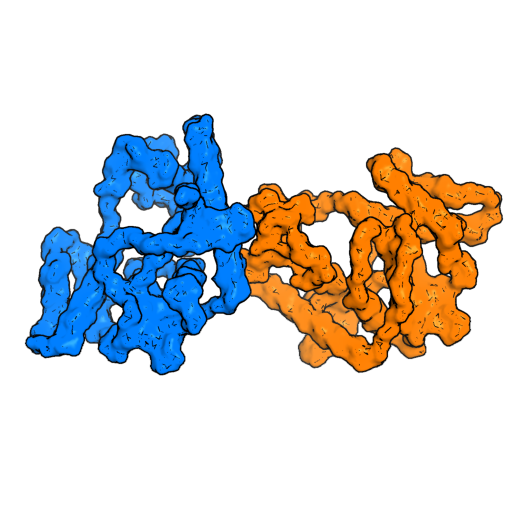C 1
ATOM 6082 O O . HIS B 1 109 ? -56.91800 -4.73700 -41.40200 1.000 31.96962 108 HIS B O 1
ATOM 6096 N N . HIS B 1 110 ? -56.25400 -3.73000 -43.30400 1.000 30.20362 109 HIS B N 1
ATOM 6097 C CA . HIS B 1 110 ? -57.48800 -4.09300 -43.99700 1.000 34.84365 109 HIS B CA 1
ATOM 6098 C C . HIS B 1 110 ? -57.50100 -5.52200 -44.54100 1.000 40.42590 109 HIS B C 1
ATOM 6099 O O . HIS B 1 110 ? -58.58300 -6.03100 -44.86900 1.000 44.79221 109 HIS B O 1
ATOM 6113 N N . ASN B 1 111 ? -56.33500 -6.14900 -44.72400 1.000 34.26990 110 ASN B N 1
ATOM 6114 C CA . ASN B 1 111 ? -56.22500 -7.50300 -45.27600 1.000 38.47830 110 ASN B CA 1
ATOM 6115 C C . ASN B 1 111 ? -55.22000 -8.29200 -44.42800 1.000 29.95096 110 ASN B C 1
ATOM 6116 O O . ASN B 1 111 ? -54.11100 -8.59700 -44.87200 1.000 32.96185 110 ASN B O 1
ATOM 6127 N N . GLN B 1 112 ? -55.61300 -8.63800 -43.20700 1.000 35.97010 111 GLN B N 1
ATOM 6128 C CA . GLN B 1 112 ? -54.71300 -9.30600 -42.25700 1.000 35.19106 111 GLN B CA 1
ATOM 6129 C C . GLN B 1 112 ? -54.63100 -10.79500 -42.58500 1.000 35.12263 111 GLN B C 1
ATOM 6130 O O . GLN B 1 112 ? -55.28100 -11.64400 -41.97000 1.000 37.50186 111 GLN B O 1
ATOM 6144 N N . PHE B 1 113 ? -53.80700 -11.11200 -43.58100 1.000 34.49361 112 PHE B N 1
ATOM 6145 C CA . PHE B 1 113 ? -53.71200 -12.47600 -44.08600 1.000 38.52830 112 PHE B CA 1
ATOM 6146 C C . PHE B 1 113 ? -53.01900 -13.41800 -43.11600 1.000 36.80178 112 PHE B C 1
ATOM 6147 O O . PHE B 1 113 ? -52.95800 -14.62300 -43.39500 1.000 40.71541 112 PHE B O 1
ATOM 6164 N N . LEU B 1 114 ? -52.51300 -12.92400 -41.98800 1.000 32.84078 113 LEU B N 1
ATOM 6165 C CA . LEU B 1 114 ? -51.91300 -13.80600 -41.00000 1.000 28.84030 113 LEU B CA 1
ATOM 6166 C C . LEU B 1 114 ? -52.81200 -14.06900 -39.80400 1.000 34.60678 113 LEU B C 1
ATOM 6167 O O . LEU B 1 114 ? -52.46800 -14.92400 -38.98000 1.000 35.58585 113 LEU B O 1
ATOM 6183 N N . ALA B 1 115 ? -53.95200 -13.37900 -39.70400 1.000 40.77068 114 ALA B N 1
ATOM 6184 C CA . ALA B 1 115 ? -54.70000 -13.33700 -38.44900 1.000 38.39408 114 ALA B CA 1
ATOM 6185 C C . ALA B 1 115 ? -55.20800 -14.71500 -38.05300 1.000 53.70907 114 ALA B C 1
ATOM 6186 O O . ALA B 1 115 ? -55.06800 -15.13400 -36.89700 1.000 53.83803 114 ALA B O 1
ATOM 6193 N N . SER B 1 116 ? -55.83300 -15.42300 -38.98400 1.000 41.67079 115 SER B N 1
ATOM 6194 C CA . SER B 1 116 ? -56.46700 -16.69000 -38.64500 1.000 59.39396 115 SER B CA 1
ATOM 6195 C C . SER B 1 116 ? -55.57200 -17.89300 -38.90600 1.000 52.76948 115 SER B C 1
ATOM 6196 O O . SER B 1 116 ? -56.02700 -19.03100 -38.75700 1.000 58.37805 115 SER B O 1
ATOM 6204 N N . LYS B 1 117 ? -54.31900 -17.67600 -39.27300 1.000 47.03985 116 LYS B N 1
ATOM 6205 C CA . LYS B 1 117 ? -53.47700 -18.72800 -39.81200 1.000 39.88373 116 LYS B CA 1
ATOM 6206 C C . LYS B 1 117 ? -52.53400 -19.30000 -38.75900 1.000 41.32601 116 LYS B C 1
ATOM 6207 O O . LYS B 1 117 ? -52.20800 -18.66200 -37.75300 1.000 42.28928 116 LYS B O 1
ATOM 6226 N N . LYS B 1 118 ? -52.09000 -20.52800 -39.00600 1.000 36.59386 117 LYS B N 1
ATOM 6227 C CA . LYS B 1 118 ? -51.03300 -21.13500 -38.21300 1.000 32.50916 117 LYS B CA 1
ATOM 6228 C C . LYS B 1 118 ? -49.70200 -20.70000 -38.81200 1.000 31.30902 117 LYS B C 1
ATOM 6229 O O . LYS B 1 118 ? -49.37000 -21.08100 -39.94000 1.000 31.03530 117 LYS B O 1
ATOM 6248 N N . ILE B 1 119 ? -48.95300 -19.88100 -38.07900 1.000 31.04583 118 ILE B N 1
ATOM 6249 C CA . ILE B 1 119 ? -47.68700 -19.35100 -38.56900 1.000 29.17455 118 ILE B CA 1
ATOM 6250 C C . ILE B 1 119 ? -46.58500 -20.34900 -38.24100 1.000 31.44324 118 ILE B C 1
ATOM 6251 O O . ILE B 1 119 ? -46.31700 -20.62700 -37.06200 1.000 33.85143 118 ILE B O 1
ATOM 6267 N N . ILE B 1 120 ? -45.96500 -20.90900 -39.28000 1.000 25.40305 119 ILE B N 1
ATOM 6268 C CA . ILE B 1 120 ? -44.78200 -21.74400 -39.08200 1.000 30.42733 119 ILE B CA 1
ATOM 6269 C C . ILE B 1 120 ? -43.53600 -20.87800 -38.97200 1.000 34.39097 119 ILE B C 1
ATOM 6270 O O . ILE B 1 120 ? -42.69700 -21.08600 -38.08900 1.000 38.39671 119 ILE B O 1
ATOM 6286 N N . LYS B 1 121 ? -43.42300 -19.86500 -39.82900 1.000 28.97189 120 LYS B N 1
ATOM 6287 C CA . LYS B 1 121 ? -42.26500 -18.98300 -39.87100 1.000 32.74866 120 LYS B CA 1
ATOM 6288 C C . LYS B 1 121 ? -42.71000 -17.59700 -40.31100 1.000 27.33749 120 LYS B C 1
ATOM 6289 O O . LYS B 1 121 ? -43.50800 -17.47000 -41.24200 1.000 26.78216 120 LYS B O 1
ATOM 6308 N N . LEU B 1 122 ? -42.22000 -16.57200 -39.62400 1.000 26.03733 121 LEU B N 1
ATOM 6309 C CA . LEU B 1 122 ? -42.38400 -15.18900 -40.06700 1.000 26.51107 121 LEU B CA 1
ATOM 6310 C C . LEU B 1 122 ? -41.11400 -14.44500 -39.68400 1.000 26.49265 121 LEU B C 1
ATOM 6311 O O . LEU B 1 122 ? -40.87600 -14.21000 -38.49600 1.000 31.21953 121 LEU B O 1
ATOM 6327 N N . SER B 1 123 ? -40.32100 -14.05900 -40.68100 1.000 28.43762 122 SER B N 1
ATOM 6328 C CA . SER B 1 123 ? -39.03300 -13.44400 -40.40500 1.000 33.43559 122 SER B CA 1
ATOM 6329 C C . SER B 1 123 ? -39.23900 -12.06700 -39.80300 1.000 33.80142 122 SER B C 1
ATOM 6330 O O . SER B 1 123 ? -40.16800 -11.33900 -40.15900 1.000 32.80920 122 SER B O 1
ATOM 6338 N N . ARG B 1 124 ? -38.34900 -11.71600 -38.87600 1.000 32.38546 123 ARG B N 1
ATOM 6339 C CA . ARG B 1 124 ? -38.40400 -10.42400 -38.22000 1.000 37.87033 123 ARG B CA 1
ATOM 6340 C C . ARG B 1 124 ? -37.94800 -9.29700 -39.13300 1.000 39.11258 123 ARG B C 1
ATOM 6341 O O . ARG B 1 124 ? -38.22200 -8.13200 -38.83400 1.000 39.89952 123 ARG B O 1
ATOM 6362 N N . GLY B 1 125 ? -37.28000 -9.61500 -40.23800 1.000 39.09416 124 GLY B N 1
ATOM 6363 C CA . GLY B 1 125 ? -36.74900 -8.60700 -41.13100 1.000 42.49983 124 GLY B CA 1
ATOM 6364 C C . GLY B 1 125 ? -35.33700 -8.14600 -40.84100 1.000 46.55558 124 GLY B C 1
ATOM 6365 O O . GLY B 1 125 ? -34.83400 -7.26900 -41.55500 1.000 54.08806 124 GLY B O 1
ATOM 6369 N N . ASP B 1 126 ? -34.67500 -8.70000 -39.82600 1.000 46.57927 125 ASP B N 1
ATOM 6370 C CA . ASP B 1 126 ? -33.30600 -8.31800 -39.49700 1.000 47.83205 125 ASP B CA 1
ATOM 6371 C C . ASP B 1 126 ? -32.34300 -9.49500 -39.57300 1.000 45.02908 125 ASP B C 1
ATOM 6372 O O . ASP B 1 126 ? -31.20400 -9.38200 -39.11200 1.000 49.04272 125 ASP B O 1
ATOM 6381 N N . GLU B 1 127 ? -32.76700 -10.62000 -40.13800 1.000 48.34527 126 GLU B N 1
ATOM 6382 C CA . GLU B 1 127 ? -31.88900 -11.77100 -40.22500 1.000 47.87942 126 GLU B CA 1
ATOM 6383 C C . GLU B 1 127 ? -30.77700 -11.51200 -41.23600 1.000 44.46849 126 GLU B C 1
ATOM 6384 O O . GLU B 1 127 ? -30.88300 -10.65300 -42.11500 1.000 51.80621 126 GLU B O 1
ATOM 6396 N N . GLY B 1 128 ? -29.69000 -12.25600 -41.08700 1.000 42.27612 127 GLY B N 1
ATOM 6397 C CA . GLY B 1 128 ? -28.64200 -12.28300 -42.08800 1.000 39.76003 127 GLY B CA 1
ATOM 6398 C C . GLY B 1 128 ? -28.98500 -13.25600 -43.19600 1.000 40.45222 127 GLY B C 1
ATOM 6399 O O . GLY B 1 128 ? -30.15900 -13.51500 -43.49000 1.000 39.16522 127 GLY B O 1
ATOM 6403 N N . PHE B 1 129 ? -27.95100 -13.81000 -43.81900 1.000 40.45748 128 PHE B N 1
ATOM 6404 C CA . PHE B 1 129 ? -28.17800 -14.81900 -44.83900 1.000 39.62054 128 PHE B CA 1
ATOM 6405 C C . PHE B 1 129 ? -28.69300 -16.09200 -44.17200 1.000 36.69387 128 PHE B C 1
ATOM 6406 O O . PHE B 1 129 ? -28.29900 -16.41500 -43.04800 1.000 37.15709 128 PHE B O 1
ATOM 6423 N N . PRO B 1 130 ? -29.57200 -16.83800 -44.83700 1.000 33.85406 129 PRO B N 1
ATOM 6424 C CA . PRO B 1 130 ? -30.03200 -18.09800 -44.24900 1.000 32.11174 129 PRO B CA 1
ATOM 6425 C C . PRO B 1 130 ? -28.88600 -19.09900 -44.19300 1.000 36.65439 129 PRO B C 1
ATOM 6426 O O . PRO B 1 130 ? -27.88000 -18.97600 -44.89500 1.000 31.35113 129 PRO B O 1
ATOM 6437 N N . GLU B 1 131 ? -29.03600 -20.08600 -43.31600 1.000 33.83827 130 GLU B N 1
ATOM 6438 C CA . GLU B 1 131 ? -28.10900 -21.20400 -43.32500 1.000 36.73072 130 GLU B CA 1
ATOM 6439 C C . GLU B 1 131 ? -28.21500 -21.92100 -44.67000 1.000 25.65571 130 GLU B C 1
ATOM 6440 O O . GLU B 1 131 ? -29.32300 -22.10500 -45.18200 1.000 27.76649 130 GLU B O 1
ATOM 6452 N N . PRO B 1 132 ? -27.08800 -22.32600 -45.26800 1.000 28.14811 131 PRO B N 1
ATOM 6453 C CA . PRO B 1 132 ? -27.14600 -22.99000 -46.57400 1.000 27.51119 131 PRO B CA 1
ATOM 6454 C C . PRO B 1 132 ? -27.68000 -24.41200 -46.47500 1.000 25.41357 131 PRO B C 1
ATOM 6455 O O . PRO B 1 132 ? -27.56000 -25.08400 -45.44600 1.000 27.99020 131 PRO B O 1
ATOM 6466 N N . ILE B 1 133 ? -28.29000 -24.85100 -47.56600 1.000 22.49217 132 ILE B N 1
ATOM 6467 C CA . ILE B 1 133 ? -28.66300 -26.24600 -47.76500 1.000 22.33426 132 ILE B CA 1
ATOM 6468 C C . ILE B 1 133 ? -27.58000 -26.86800 -48.63900 1.000 22.06580 132 ILE B C 1
ATOM 6469 O O . ILE B 1 133 ? -27.29700 -26.36500 -49.73200 1.000 23.50019 132 ILE B O 1
ATOM 6485 N N . LEU B 1 134 ? -26.94000 -27.92400 -48.16200 1.000 23.25805 133 LEU B N 1
ATOM 6486 C CA . LEU B 1 134 ? -25.85300 -28.55300 -48.89800 1.000 24.20290 133 LEU B CA 1
ATOM 6487 C C . LEU B 1 134 ? -26.41600 -29.66200 -49.77000 1.000 26.10313 133 LEU B C 1
ATOM 6488 O O . LEU B 1 134 ? -26.93100 -30.65600 -49.25100 1.000 23.05276 133 LEU B O 1
ATOM 6504 N N . ILE B 1 135 ? -26.26000 -29.51500 -51.08900 1.000 23.05013 134 ILE B N 1
ATOM 6505 C CA . ILE B 1 135 ? -26.88200 -30.38200 -52.07800 1.000 21.98685 134 ILE B CA 1
ATOM 6506 C C . ILE B 1 135 ? -25.81200 -31.04100 -52.92500 1.000 23.82128 134 ILE B C 1
ATOM 6507 O O . ILE B 1 135 ? -24.96200 -30.35500 -53.49600 1.000 25.76625 134 ILE B O 1
ATOM 6523 N N . GLN B 1 136 ? -25.89800 -32.36500 -53.05500 1.000 27.18484 135 GLN B N 1
ATOM 6524 C CA . GLN B 1 136 ? -25.08000 -33.11500 -53.99800 1.000 26.61109 135 GLN B CA 1
ATOM 6525 C C . GLN B 1 136 ? -25.91200 -33.35700 -55.25200 1.000 31.58010 135 GLN B C 1
ATOM 6526 O O . GLN B 1 136 ? -27.01300 -33.91800 -55.17500 1.000 31.59853 135 GLN B O 1
ATOM 6540 N N . GLN B 1 137 ? -25.40800 -32.88900 -56.39500 1.000 25.74256 136 GLN B N 1
ATOM 6541 C CA . GLN B 1 137 ? -26.05100 -33.07300 -57.69200 1.000 26.38737 136 GLN B CA 1
ATOM 6542 C C . GLN B 1 137 ? -24.99600 -33.56900 -58.67300 1.000 27.27695 136 GLN B C 1
ATOM 6543 O O . GLN B 1 137 ? -24.08300 -32.82100 -59.04800 1.000 27.22958 136 GLN B O 1
ATOM 6557 N N . GLY B 1 138 ? -25.12700 -34.82400 -59.08800 1.000 31.45114 137 GLY B N 1
ATOM 6558 C CA . GLY B 1 138 ? -24.08100 -35.42500 -59.89700 1.000 33.38032 137 GLY B CA 1
ATOM 6559 C C . GLY B 1 138 ? -22.79900 -35.42500 -59.09300 1.000 33.37769 137 GLY B C 1
ATOM 6560 O O . GLY B 1 138 ? -22.77800 -35.77600 -57.90600 1.000 36.58070 137 GLY B O 1
ATOM 6564 N N . ASN B 1 139 ? -21.71500 -34.98400 -59.72900 1.000 34.13304 138 ASN B N 1
ATOM 6565 C CA . ASN B 1 139 ? -20.41900 -34.87700 -59.07600 1.000 32.05648 138 ASN B CA 1
ATOM 6566 C C . ASN B 1 139 ? -20.17500 -33.48900 -58.48800 1.000 35.06473 138 ASN B C 1
ATOM 6567 O O . ASN B 1 139 ? -19.05000 -33.18500 -58.08000 1.000 35.62006 138 ASN B O 1
ATOM 6578 N N . ASN B 1 140 ? -21.20700 -32.65900 -58.38800 1.000 28.02178 139 ASN B N 1
ATOM 6579 C CA . ASN B 1 140 ? -21.06800 -31.31700 -57.84800 1.000 25.72677 139 ASN B CA 1
ATOM 6580 C C . ASN B 1 140 ? -21.73400 -31.25200 -56.48200 1.000 27.32170 139 ASN B C 1
ATOM 6581 O O . ASN B 1 140 ? -22.74700 -31.90800 -56.24900 1.000 30.96950 139 ASN B O 1
ATOM 6592 N N . THR B 1 141 ? -21.13100 -30.52000 -55.55900 1.000 26.36369 140 THR B N 1
ATOM 6593 C CA . THR B 1 141 ? -21.75400 -30.21500 -54.28000 1.000 23.72916 140 THR B CA 1
ATOM 6594 C C . THR B 1 141 ? -21.87900 -28.70700 -54.19900 1.000 22.45532 140 THR B C 1
ATOM 6595 O O . THR B 1 141 ? -20.91000 -27.99900 -54.47800 1.000 27.00324 140 THR B O 1
ATOM 6606 N N . PHE B 1 142 ? -23.06600 -28.21100 -53.86400 1.000 21.63417 141 PHE B N 1
ATOM 6607 C CA . PHE B 1 142 ? -23.23400 -26.76900 -53.79800 1.000 22.60271 141 PHE B CA 1
ATOM 6608 C C . PHE B 1 142 ? -24.17400 -26.38600 -52.67000 1.000 23.30543 141 PHE B C 1
ATOM 6609 O O . PHE B 1 142 ? -24.96900 -27.18800 -52.18100 1.000 23.43176 141 PHE B O 1
ATOM 6626 N N . LYS B 1 143 ? -24.04400 -25.13200 -52.24700 1.000 22.96328 142 LYS B N 1
ATOM 6627 C CA . LYS B 1 143 ? -24.88500 -24.55600 -51.21400 1.000 20.88145 142 LYS B CA 1
ATOM 6628 C C . LYS B 1 143 ? -26.02700 -23.77800 -51.85600 1.000 21.86052 142 LYS B C 1
ATOM 6629 O O . LYS B 1 143 ? -25.78500 -22.89200 -52.67800 1.000 23.29490 142 LYS B O 1
ATOM 6648 N N . LEU B 1 144 ? -27.24900 -24.07600 -51.44300 1.000 23.12119 143 LEU B N 1
ATOM 6649 C CA . LEU B 1 144 ? -28.43300 -23.33700 -51.86800 1.000 21.11569 143 LEU B CA 1
ATOM 6650 C C . LEU B 1 144 ? -28.85000 -22.40300 -50.73400 1.000 25.18986 143 LEU B C 1
ATOM 6651 O O . LEU B 1 144 ? -29.07100 -22.85600 -49.60400 1.000 24.00288 143 LEU B O 1
ATOM 6667 N N . TYR B 1 145 ? -28.91200 -21.10100 -51.02900 1.000 22.96328 144 TYR B N 1
ATOM 6668 C CA . TYR B 1 145 ? -29.39000 -20.08700 -50.09100 1.000 24.94510 144 TYR B CA 1
ATOM 6669 C C . TYR B 1 145 ? -30.80000 -19.68300 -50.49900 1.000 25.99785 144 TYR B C 1
ATOM 6670 O O . TYR B 1 145 ? -31.02400 -19.25800 -51.63700 1.000 29.24298 144 TYR B O 1
ATOM 6688 N N . ALA B 1 146 ? -31.75600 -19.82200 -49.59700 1.000 25.31883 145 ALA B N 1
ATOM 6689 C CA . ALA B 1 146 ? -33.15900 -19.46900 -49.87500 1.000 24.02393 145 ALA B CA 1
ATOM 6690 C C . ALA B 1 146 ? -33.80800 -19.03500 -48.56800 1.000 30.15362 145 ALA B C 1
ATOM 6691 O O . ALA B 1 146 ? -34.02400 -19.87600 -47.71200 1.000 38.27301 145 ALA B O 1
ATOM 6698 N N . ALA B 1 147 ? -34.08900 -17.75400 -48.43600 1.000 31.61695 146 ALA B N 1
ATOM 6699 C CA . ALA B 1 147 ? -34.72100 -17.21400 -47.22800 1.000 36.57807 146 ALA B CA 1
ATOM 6700 C C . ALA B 1 147 ? -36.23600 -17.32300 -47.36000 1.000 36.78336 146 ALA B C 1
ATOM 6701 O O . ALA B 1 147 ? -36.77600 -16.70200 -48.27300 1.000 46.82930 146 ALA B O 1
ATOM 6708 N N . MET B 1 148 ? -36.88700 -18.08000 -46.48800 1.000 38.22564 147 MET B N 1
ATOM 6709 C CA . MET B 1 148 ? -38.34300 -18.10500 -46.46300 1.000 38.82308 147 MET B CA 1
ATOM 6710 C C . MET B 1 148 ? -38.80900 -17.27900 -45.27600 1.000 38.52830 147 MET B C 1
ATOM 6711 O O . MET B 1 148 ? -38.77500 -17.72700 -44.12800 1.000 39.49421 147 MET B O 1
ATOM 6725 N N . ASP B 1 149 ? -39.27200 -16.08900 -45.58000 1.000 34.68311 148 ASP B N 1
ATOM 6726 C CA . ASP B 1 149 ? -39.71100 -15.12400 -44.59000 1.000 38.17037 148 ASP B CA 1
ATOM 6727 C C . ASP B 1 149 ? -41.17200 -15.29100 -44.18200 1.000 30.60104 148 ASP B C 1
ATOM 6728 O O . ASP B 1 149 ? -41.57600 -14.67000 -43.19600 1.000 26.09260 148 ASP B O 1
ATOM 6737 N N . CYS B 1 150 ? -41.99200 -16.06100 -44.91300 1.000 26.44264 149 CYS B N 1
ATOM 6738 C CA . CYS B 1 150 ? -43.34900 -16.32200 -44.42700 1.000 21.98158 149 CYS B CA 1
ATOM 6739 C C . CYS B 1 150 ? -43.82600 -17.69800 -44.86900 1.000 23.18173 149 CYS B C 1
ATOM 6740 O O . CYS B 1 150 ? -44.09100 -17.93600 -46.04600 1.000 24.04499 149 CYS B O 1
ATOM 6748 N N . VAL B 1 151 ? -44.09500 -18.54400 -43.87500 1.000 22.90801 150 VAL B N 1
ATOM 6749 C CA . VAL B 1 151 ? -44.58300 -19.90600 -44.06800 1.000 22.41058 150 VAL B CA 1
ATOM 6750 C C . VAL B 1 151 ? -45.77900 -20.13300 -43.16300 1.000 22.19213 150 VAL B C 1
ATOM 6751 O O . VAL B 1 151 ? -45.67500 -20.00300 -41.93700 1.000 25.03984 150 VAL B O 1
ATOM 6764 N N . LEU B 1 152 ? -46.90700 -20.49300 -43.76800 1.000 22.49743 151 LEU B N 1
ATOM 6765 C CA . LEU B 1 152 ? -48.16400 -20.77300 -43.09900 1.000 24.38187 151 LEU B CA 1
ATOM 6766 C C . LEU B 1 152 ? -48.44100 -22.26000 -43.22700 1.000 29.04822 151 LEU B C 1
ATOM 6767 O O . LEU B 1 152 ? -47.93200 -22.92100 -44.13400 1.000 29.05348 151 LEU B O 1
ATOM 6783 N N . GLN B 1 153 ? -49.20500 -22.79600 -42.28700 1.000 26.43738 152 GLN B N 1
ATOM 6784 C CA . GLN B 1 153 ? -49.65300 -24.17700 -42.34700 1.000 26.83743 152 GLN B CA 1
ATOM 6785 C C . GLN B 1 153 ? -51.16800 -24.18300 -42.47000 1.000 34.67784 152 GLN B C 1
ATOM 6786 O O . GLN B 1 153 ? -51.86700 -23.62700 -41.61300 1.000 38.85203 152 GLN B O 1
ATOM 6800 N N . GLU B 1 154 ? -51.66600 -24.81000 -43.52400 1.000 30.63262 153 GLU B N 1
ATOM 6801 C CA . GLU B 1 154 ? -53.09300 -24.90100 -43.77700 1.000 39.99690 153 GLU B CA 1
ATOM 6802 C C . GLU B 1 154 ? -53.69100 -26.08400 -43.01400 1.000 38.68095 153 GLU B C 1
ATOM 6803 O O . GLU B 1 154 ? -52.98100 -26.90700 -42.43000 1.000 41.73395 153 GLU B O 1
ATOM 6815 N N . GLU B 1 155 ? -55.02600 -26.16800 -43.02200 1.000 47.98207 154 GLU B N 1
ATOM 6816 C CA . GLU B 1 155 ? -55.70300 -27.15000 -42.17700 1.000 49.74807 154 GLU B CA 1
ATOM 6817 C C . GLU B 1 155 ? -55.32100 -28.58300 -42.53200 1.000 56.24885 154 GLU B C 1
ATOM 6818 O O . GLU B 1 155 ? -55.24000 -29.43900 -41.64200 1.000 59.11235 154 GLU B O 1
ATOM 6830 N N . ASP B 1 156 ? -55.11800 -28.88100 -43.81900 1.000 49.29012 155 ASP B N 1
ATOM 6831 C CA . ASP B 1 156 ? -54.75000 -30.23900 -44.21200 1.000 50.94295 155 ASP B CA 1
ATOM 6832 C C . ASP B 1 156 ? -53.26100 -30.50500 -44.04200 1.000 43.12886 155 ASP B C 1
ATOM 6833 O O . ASP B 1 156 ? -52.76500 -31.53700 -44.51000 1.000 45.95288 155 ASP B O 1
ATOM 6842 N N . GLY B 1 157 ? -52.53900 -29.58200 -43.40700 1.000 41.40233 156 GLY B N 1
ATOM 6843 C CA . GLY B 1 157 ? -51.12700 -29.73800 -43.17300 1.000 38.93888 156 GLY B CA 1
ATOM 6844 C C . GLY B 1 157 ? -50.23000 -29.13400 -44.23000 1.000 35.44899 156 GLY B C 1
ATOM 6845 O O . GLY B 1 157 ? -49.01400 -29.06200 -44.01600 1.000 34.64889 156 GLY B O 1
ATOM 6849 N N . THR B 1 158 ? -50.78300 -28.70100 -45.36100 1.000 33.87248 157 THR B N 1
ATOM 6850 C CA . THR B 1 158 ? -49.96700 -28.17900 -46.45000 1.000 33.44875 157 THR B CA 1
ATOM 6851 C C . THR B 1 158 ? -49.28600 -26.87900 -46.03800 1.000 29.00611 157 THR B C 1
ATOM 6852 O O . THR B 1 158 ? -49.91100 -25.99600 -45.44900 1.000 30.80633 157 THR B O 1
ATOM 6863 N N . LEU B 1 159 ? -48.00200 -26.75800 -46.34700 1.000 28.60343 158 LEU B N 1
ATOM 6864 C CA . LEU B 1 159 ? -47.26500 -25.54000 -46.05400 1.000 26.11103 158 LEU B CA 1
ATOM 6865 C C . LEU B 1 159 ? -47.42300 -24.57000 -47.20900 1.000 28.89294 158 LEU B C 1
ATOM 6866 O O . LEU B 1 159 ? -47.34200 -24.96600 -48.37200 1.000 31.64327 158 LEU B O 1
ATOM 6882 N N . HIS B 1 160 ? -47.68700 -23.30800 -46.88400 1.000 24.16606 159 HIS B N 1
ATOM 6883 C CA . HIS B 1 160 ? -47.87200 -22.24500 -47.86100 1.000 26.83216 159 HIS B CA 1
ATOM 6884 C C . HIS B 1 160 ? -46.75700 -21.23100 -47.65400 1.000 22.41848 159 HIS B C 1
ATOM 6885 O O . HIS B 1 160 ? -46.71700 -20.53600 -46.63100 1.000 23.55282 159 HIS B O 1
ATOM 6899 N N . ILE B 1 161 ? -45.83800 -21.17100 -48.60800 1.000 22.82642 160 ILE B N 1
ATOM 6900 C CA . ILE B 1 161 ? -44.72200 -20.23400 -48.59000 1.000 21.63944 160 ILE B CA 1
ATOM 6901 C C . ILE B 1 161 ? -45.16600 -18.98000 -49.31700 1.000 21.84736 160 ILE B C 1
ATOM 6902 O O . ILE B 1 161 ? -45.53000 -19.03600 -50.49600 1.000 23.76074 160 ILE B O 1
ATOM 6918 N N . VAL B 1 162 ? -45.09700 -17.84800 -48.63800 1.000 21.73945 161 VAL B N 1
ATOM 6919 C CA . VAL B 1 162 ? -45.57000 -16.58700 -49.18900 1.000 21.62628 161 VAL B CA 1
ATOM 6920 C C . VAL B 1 162 ? -44.37400 -15.66400 -49.34200 1.000 25.85836 161 VAL B C 1
ATOM 6921 O O . VAL B 1 162 ? -43.71000 -15.33400 -48.35000 1.000 25.26619 161 VAL B O 1
ATOM 6934 N N . ASP B 1 163 ? -44.11600 -15.23000 -50.57200 1.000 21.40783 162 ASP B N 1
ATOM 6935 C CA . ASP B 1 163 ? -43.05500 -14.28200 -50.86700 1.000 22.30794 162 ASP B CA 1
ATOM 6936 C C . ASP B 1 163 ? -43.65500 -12.88500 -50.95800 1.000 23.50545 162 ASP B C 1
ATOM 6937 O O . ASP B 1 163 ? -44.51400 -12.63200 -51.80900 1.000 25.01616 162 ASP B O 1
ATOM 6946 N N . PHE B 1 164 ? -43.17500 -11.98100 -50.10700 1.000 23.07382 163 PHE B N 1
ATOM 6947 C CA . PHE B 1 164 ? -43.64900 -10.60100 -50.08800 1.000 24.20290 163 PHE B CA 1
ATOM 6948 C C . PHE B 1 164 ? -42.91900 -9.74100 -51.11600 1.000 27.07693 163 PHE B C 1
ATOM 6949 O O . PHE B 1 164 ? -41.68300 -9.66300 -51.10900 1.000 29.61408 163 PHE B O 1
ATOM 6966 N N . LYS B 1 165 ? -43.67700 -9.02400 -51.93600 1.000 23.78180 164 LYS B N 1
ATOM 6967 C CA . LYS B 1 165 ? -43.13000 -8.10600 -52.91900 1.000 26.52950 164 LYS B CA 1
ATOM 6968 C C . LYS B 1 165 ? -43.57500 -6.68400 -52.61500 1.000 27.89282 164 LYS B C 1
ATOM 6969 O O . LYS B 1 165 ? -44.65600 -6.46200 -52.05900 1.000 26.30052 164 LYS B O 1
ATOM 6988 N N . THR B 1 166 ? -42.75100 -5.72900 -53.04000 1.000 30.37469 165 THR B N 1
ATOM 6989 C CA . THR B 1 166 ? -43.08700 -4.31600 -53.02500 1.000 33.86985 165 THR B CA 1
ATOM 6990 C C . THR B 1 166 ? -42.70300 -3.72400 -54.37100 1.000 38.38355 165 THR B C 1
ATOM 6991 O O . THR B 1 166 ? -41.94200 -4.31800 -55.13900 1.000 36.19645 165 THR B O 1
ATOM 7002 N N . GLY B 1 167 ? -43.25200 -2.55800 -54.65300 1.000 39.66002 166 GLY B N 1
ATOM 7003 C CA . GLY B 1 167 ? -42.90500 -1.86700 -55.87100 1.000 44.36058 166 GLY B CA 1
ATOM 7004 C C . GLY B 1 167 ? -43.69600 -2.36300 -57.06600 1.000 50.55606 166 GLY B C 1
ATOM 7005 O O . GLY B 1 167 ? -44.75600 -2.98800 -56.95200 1.000 43.48416 166 GLY B O 1
ATOM 7009 N N . LYS B 1 168 ? -43.14200 -2.07500 -58.24100 1.000 65.92106 167 LYS B N 1
ATOM 7010 C CA . LYS B 1 168 ? -43.77800 -2.34300 -59.52100 1.000 68.15028 167 LYS B CA 1
ATOM 7011 C C . LYS B 1 168 ? -43.28000 -3.63600 -60.14400 1.000 71.21380 167 LYS B C 1
ATOM 7012 O O . LYS B 1 168 ? -43.70000 -3.99200 -61.25200 1.000 73.01665 167 LYS B O 1
ATOM 7031 N N . SER B 1 169 ? -42.40400 -4.34200 -59.43900 1.000 68.64770 168 SER B N 1
ATOM 7032 C CA . SER B 1 169 ? -41.75900 -5.53200 -59.96500 1.000 73.36669 168 SER B CA 1
ATOM 7033 C C . SER B 1 169 ? -42.77000 -6.62200 -60.29000 1.000 75.27481 168 SER B C 1
ATOM 7034 O O . SER B 1 169 ? -43.75800 -6.81600 -59.57700 1.000 75.90647 168 SER B O 1
ATOM 7042 N N . ASP B 1 170 ? -42.51100 -7.33100 -61.38600 1.000 73.13508 169 ASP B N 1
ATOM 7043 C CA . ASP B 1 170 ? -43.28300 -8.50900 -61.74600 1.000 70.22421 169 ASP B CA 1
ATOM 7044 C C . ASP B 1 170 ? -42.78300 -9.72400 -60.97200 1.000 45.23963 169 ASP B C 1
ATOM 7045 O O . ASP B 1 170 ? -41.61700 -9.79600 -60.57800 1.000 55.07502 169 ASP B O 1
ATOM 7054 N N . PHE B 1 171 ? -43.68500 -10.68100 -60.75500 1.000 37.52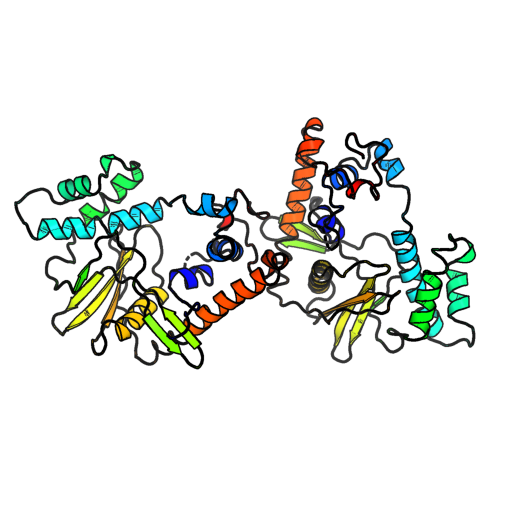292 170 PHE B N 1
ATOM 7055 C CA . PHE B 1 171 ? -43.33500 -11.92300 -60.07500 1.000 29.33773 170 PHE B CA 1
ATOM 7056 C C . PHE B 1 171 ? -42.48600 -12.80600 -60.99200 1.000 32.96448 170 PHE B C 1
ATOM 7057 O O . PHE B 1 171 ? -42.80400 -12.97300 -62.17100 1.000 37.40448 170 PHE B O 1
ATOM 7074 N N . ASP B 1 172 ? -41.38900 -13.35700 -60.48600 1.000 31.07215 171 ASP B N 1
ATOM 7075 C CA . ASP B 1 172 ? -40.54100 -14.31400 -61.24300 1.000 34.33570 171 ASP B CA 1
ATOM 7076 C C . ASP B 1 172 ? -40.79200 -15.69200 -60.64200 1.000 31.27217 171 ASP B C 1
ATOM 7077 O O . ASP B 1 172 ? -40.37000 -15.90000 -59.51900 1.000 27.53488 171 ASP B O 1
ATOM 7086 N N . ARG B 1 173 ? -41.47000 -16.58700 -61.35800 1.000 29.86937 172 ARG B N 1
ATOM 7087 C CA . ARG B 1 173 ? -41.84100 -17.87000 -60.77100 1.000 30.56945 172 ARG B CA 1
ATOM 7088 C C . ARG B 1 173 ? -40.63900 -18.79000 -60.53300 1.000 28.57185 172 ARG B C 1
ATOM 7089 O O . ARG B 1 173 ? -40.73800 -19.73000 -59.73100 1.000 27.21379 172 ARG B O 1
ATOM 7110 N N . ARG B 1 174 ? -39.49700 -18.47600 -61.12700 1.000 28.18233 173 ARG B N 1
ATOM 7111 C CA . ARG B 1 174 ? -38.26100 -19.23400 -60.82800 1.000 29.04032 173 ARG B CA 1
ATOM 7112 C C . ARG B 1 174 ? -37.97000 -19.10300 -59.33000 1.000 28.56132 173 ARG B C 1
ATOM 7113 O O . ARG B 1 174 ? -37.45200 -20.04900 -58.77900 1.000 26.80848 173 ARG B O 1
ATOM 7134 N N . GLN B 1 175 ? -38.30800 -17.98700 -58.71200 1.000 25.33988 174 GLN B N 1
ATOM 7135 C CA . GLN B 1 175 ? -38.07700 -17.79500 -57.26500 1.000 24.27396 174 GLN B CA 1
ATOM 7136 C C . GLN B 1 175 ? -39.00900 -18.71800 -56.47800 1.000 25.88731 174 GLN B C 1
ATOM 7137 O O . GLN B 1 175 ? -38.56900 -19.25200 -55.45800 1.000 23.60283 174 GLN B O 1
ATOM 7151 N N . ALA B 1 176 ? -40.25400 -18.87700 -56.92400 1.000 22.61587 175 ALA B N 1
ATOM 7152 C CA . ALA B 1 176 ? -41.16100 -19.80900 -56.25800 1.000 23.28963 175 ALA B CA 1
ATOM 7153 C C . ALA B 1 176 ? -40.62200 -21.23000 -56.31500 1.000 22.30004 175 ALA B C 1
ATOM 7154 O O . ALA B 1 176 ? -40.73400 -21.99200 -55.34400 1.000 22.92643 175 ALA B O 1
ATOM 7161 N N . TYR B 1 177 ? -40.05500 -21.61100 -57.46000 1.000 23.30543 176 TYR B N 1
ATOM 7162 C CA . TYR B 1 177 ? -39.51700 -22.96200 -57.56900 1.000 24.71875 176 TYR B CA 1
ATOM 7163 C C . TYR B 1 177 ? -38.28300 -23.13700 -56.68700 1.000 23.22647 176 TYR B C 1
ATOM 7164 O O . TYR B 1 177 ? -38.09100 -24.21800 -56.11800 1.000 24.38187 176 TYR B O 1
ATOM 7182 N N . ILE B 1 178 ? -37.47200 -22.08400 -56.51900 1.000 24.21080 177 ILE B N 1
ATOM 7183 C CA . ILE B 1 178 ? -36.36700 -22.13900 -55.55000 1.000 22.96065 177 ILE B CA 1
ATOM 7184 C C . ILE B 1 178 ? -36.90600 -22.40200 -54.14900 1.000 23.84760 177 ILE B C 1
ATOM 7185 O O . ILE B 1 178 ? -36.36200 -23.21600 -53.39200 1.000 23.26595 177 ILE B O 1
ATOM 7201 N N . TYR B 1 179 ? -37.98800 -21.72300 -53.77900 1.000 22.39216 178 TYR B N 1
ATOM 7202 C CA . TYR B 1 179 ? -38.58200 -21.88800 -52.43800 1.000 23.78969 178 TYR B CA 1
ATOM 7203 C C . TYR B 1 179 ? -39.12600 -23.30800 -52.30000 1.000 20.43403 178 TYR B C 1
ATOM 7204 O O . TYR B 1 179 ? -38.99600 -23.84700 -51.24400 1.000 22.70799 178 TYR B O 1
ATOM 7222 N N . LEU B 1 180 ? -39.77300 -23.84100 -53.33100 1.000 20.25506 179 LEU B N 1
ATOM 7223 C CA . LEU B 1 180 ? -40.32900 -25.18600 -53.23200 1.000 21.65523 179 LEU B CA 1
ATOM 7224 C C . LEU B 1 180 ? -39.21000 -26.21800 -53.14900 1.000 20.79986 179 LEU B C 1
ATOM 7225 O O . LEU B 1 180 ? -39.28900 -27.18100 -52.37100 1.000 21.81577 179 LEU B O 1
ATOM 7241 N N . LEU B 1 181 ? -38.12300 -25.98600 -53.88700 1.000 21.37625 180 LEU B N 1
ATOM 7242 C CA . LEU B 1 181 ? -36.97700 -26.88100 -53.77700 1.000 21.78945 180 LEU B CA 1
ATOM 7243 C C . LEU B 1 181 ? -36.39700 -26.84100 -52.37100 1.000 21.73682 180 LEU B C 1
ATOM 7244 O O . LEU B 1 181 ? -36.17500 -27.88700 -51.74900 1.000 21.81577 180 LEU B O 1
ATOM 7260 N N . ALA B 1 182 ? -36.16100 -25.64000 -51.84800 1.000 21.43415 181 ALA B N 1
ATOM 7261 C CA . ALA B 1 182 ? -35.63200 -25.52100 -50.49800 1.000 21.80788 181 ALA B CA 1
ATOM 7262 C C . ALA B 1 182 ? -36.55800 -26.19900 -49.49700 1.000 22.29478 181 ALA B C 1
ATOM 7263 O O . ALA B 1 182 ? -36.09700 -26.88500 -48.57200 1.000 22.08159 181 ALA B O 1
ATOM 7270 N N . ALA B 1 183 ? -37.87700 -26.04400 -49.67300 1.000 19.98397 182 ALA B N 1
ATOM 7271 C CA . ALA B 1 183 ? -38.81400 -26.64900 -48.73800 1.000 21.79209 182 ALA B CA 1
ATOM 7272 C C . ALA B 1 183 ? -38.72100 -28.17000 -48.73000 1.000 23.35543 182 ALA B C 1
ATOM 7273 O O . ALA B 1 183 ? -39.03300 -28.80200 -47.71300 1.000 23.57914 182 ALA B O 1
ATOM 7280 N N . SER B 1 184 ? -38.35900 -28.78400 -49.86600 1.000 22.43164 183 SER B N 1
ATOM 7281 C CA . SER B 1 184 ? -38.17200 -30.23700 -49.87900 1.000 27.16905 183 SER B CA 1
ATOM 7282 C C . SER B 1 184 ? -37.03200 -30.68900 -48.96100 1.000 24.77929 183 SER B C 1
ATOM 7283 O O . SER B 1 184 ? -36.97600 -31.87200 -48.58100 1.000 28.44552 183 SER B O 1
ATOM 7291 N N . TYR B 1 185 ? -36.11500 -29.78400 -48.60800 1.000 22.68167 184 TYR B N 1
ATOM 7292 C CA . TYR B 1 185 ? -35.03700 -30.05400 -47.65900 1.000 24.66875 184 TYR B CA 1
ATOM 7293 C C . TYR B 1 185 ? -35.35200 -29.56900 -46.24500 1.000 24.59769 184 TYR B C 1
ATOM 7294 O O . TYR B 1 185 ? -35.00500 -30.24000 -45.27200 1.000 27.27695 184 TYR B O 1
ATOM 7312 N N . ILE B 1 186 ? -35.97800 -28.39800 -46.10600 1.000 21.34203 185 ILE B N 1
ATOM 7313 C CA . ILE B 1 186 ? -36.27800 -27.85200 -44.78500 1.000 22.71325 185 ILE B CA 1
ATOM 7314 C C . ILE B 1 186 ? -37.48900 -28.54100 -44.17300 1.000 25.91363 185 ILE B C 1
ATOM 7315 O O . ILE B 1 186 ? -37.52400 -28.80500 -42.96600 1.000 26.49265 185 ILE B O 1
ATOM 7331 N N . TYR B 1 187 ? -38.49600 -28.83500 -44.99500 1.000 24.87403 186 TYR B N 1
ATOM 7332 C CA . TYR B 1 187 ? -39.75200 -29.44100 -44.55700 1.000 24.48978 186 TYR B CA 1
ATOM 7333 C C . TYR B 1 187 ? -39.92900 -30.74600 -45.31800 1.000 28.34814 186 TYR B C 1
ATOM 7334 O O . TYR B 1 187 ? -40.88500 -30.90800 -46.08500 1.000 26.22946 186 TYR B O 1
ATOM 7352 N N . PRO B 1 188 ? -39.02300 -31.69900 -45.12100 1.000 25.77941 187 PRO B N 1
ATOM 7353 C CA . PRO B 1 188 ? -39.11200 -32.94700 -45.87000 1.000 28.59027 187 PRO B CA 1
ATOM 7354 C C . PRO B 1 188 ? -40.38200 -33.66100 -45.46100 1.000 30.24047 187 PRO B C 1
ATOM 7355 O O . PRO B 1 188 ? -40.77800 -33.62600 -44.29400 1.000 33.21977 187 PRO B O 1
ATOM 7366 N N . GLN B 1 189 ? -41.01000 -34.31300 -46.42900 1.000 32.06700 188 GLN B N 1
ATOM 7367 C CA . GLN B 1 189 ? -42.20400 -35.11900 -46.19800 1.000 33.15398 188 GLN B CA 1
ATOM 7368 C C . GLN B 1 189 ? -43.42200 -34.26300 -45.86200 1.000 34.28569 188 GLN B C 1
ATOM 7369 O O . GLN B 1 189 ? -44.37600 -34.74600 -45.24300 1.000 40.96807 188 GLN B O 1
ATOM 7383 N N . GLN B 1 190 ? -43.42200 -33.01200 -46.31000 1.000 30.89844 189 GLN B N 1
ATOM 7384 C CA . GLN B 1 190 ? -44.53900 -32.10900 -46.11400 1.000 30.71158 189 GLN B CA 1
ATOM 7385 C C . GLN B 1 190 ? -44.92700 -31.53700 -47.46900 1.000 31.25112 189 GLN B C 1
ATOM 7386 O O . GLN B 1 190 ? -44.05800 -31.16400 -48.26600 1.000 30.80896 189 GLN B O 1
ATOM 7400 N N . LYS B 1 191 ? -46.22300 -31.55100 -47.76400 1.000 32.66971 190 LYS B N 1
ATOM 7401 C CA . LYS B 1 191 ? -46.71200 -30.91600 -48.98000 1.000 30.20362 190 LYS B CA 1
ATOM 7402 C C . LYS B 1 191 ? -46.53200 -29.40700 -48.89900 1.000 29.37984 190 LYS B C 1
ATOM 7403 O O . LYS B 1 191 ? -46.77600 -28.80200 -47.85000 1.000 30.90107 190 LYS B O 1
ATOM 7422 N N . ALA B 1 192 ? -46.18000 -28.78400 -50.02600 1.000 26.92691 191 ALA B N 1
ATOM 7423 C CA . ALA B 1 192 ? -45.91600 -27.35000 -50.04600 1.000 25.22408 191 ALA B CA 1
ATOM 7424 C C . ALA B 1 192 ? -46.46200 -26.67900 -51.30200 1.000 28.92189 191 ALA B C 1
ATOM 7425 O O . ALA B 1 192 ? -46.49800 -27.26300 -52.39000 1.000 29.17192 191 ALA B O 1
ATOM 7432 N N . VAL B 1 193 ? -46.85300 -25.42000 -51.13100 1.000 24.52662 192 VAL B N 1
ATOM 7433 C CA . VAL B 1 193 ? -47.29600 -24.54900 -52.21100 1.000 25.83204 192 VAL B CA 1
ATOM 7434 C C . VAL B 1 193 ? -46.65200 -23.18400 -51.98800 1.000 23.81338 192 VAL B C 1
ATOM 7435 O O . VAL B 1 193 ? -46.31600 -22.81900 -50.86000 1.000 25.05827 192 VAL B O 1
ATOM 7448 N N . ALA B 1 194 ? -46.44900 -22.43800 -53.07100 1.000 22.01317 193 ALA B N 1
ATOM 7449 C CA . ALA B 1 194 ? -45.80200 -21.13600 -52.99300 1.000 21.47889 193 ALA B CA 1
ATOM 7450 C C . ALA B 1 194 ? -46.65100 -20.10100 -53.70500 1.000 23.85549 193 ALA B C 1
ATOM 7451 O O . ALA B 1 194 ? -47.29900 -20.40400 -54.70500 1.000 23.58441 193 ALA B O 1
ATOM 7458 N N . SER B 1 195 ? -46.60000 -18.86500 -53.21700 1.000 21.34203 194 SER B N 1
ATOM 7459 C CA . SER B 1 195 ? -47.26500 -17.78900 -53.93800 1.000 22.75536 194 SER B CA 1
ATOM 7460 C C . SER B 1 195 ? -46.56500 -16.47500 -53.62900 1.000 21.98158 194 SER B C 1
ATOM 7461 O O . SER B 1 195 ? -45.72700 -16.39200 -52.72300 1.000 22.42374 194 SER B O 1
ATOM 7469 N N . PHE B 1 196 ? -46.88200 -15.46500 -54.44500 1.000 20.61563 195 PHE B N 1
ATOM 7470 C CA . PHE B 1 196 ? -46.39500 -14.10300 -54.27800 1.000 22.15529 195 PHE B CA 1
ATOM 7471 C C . PHE B 1 196 ? -47.53700 -13.21100 -53.80800 1.000 22.86590 195 PHE B C 1
ATOM 7472 O O . PHE B 1 196 ? -48.69000 -13.38700 -54.21300 1.000 22.49480 195 PHE B O 1
ATOM 7489 N N . TYR B 1 197 ? -47.20600 -12.23600 -52.96800 1.000 20.44456 196 TYR B N 1
ATOM 7490 C CA . TYR B 1 197 ? -48.17200 -11.23400 -52.53600 1.000 22.40795 196 TYR B CA 1
ATOM 7491 C C . TYR B 1 197 ? -47.46700 -9.89600 -52.48100 1.000 22.23161 196 TYR B C 1
ATOM 7492 O O . TYR B 1 197 ? -46.44700 -9.75800 -51.79900 1.000 23.43965 196 TYR B O 1
ATOM 7510 N N . ASN B 1 198 ? -47.97300 -8.92900 -53.23300 1.000 23.07908 197 ASN B N 1
ATOM 7511 C CA . ASN B 1 198 ? -47.41600 -7.58200 -53.22600 1.000 22.73430 197 ASN B CA 1
ATOM 7512 C C . ASN B 1 198 ? -48.06300 -6.80700 -52.08500 1.000 22.70009 197 ASN B C 1
ATOM 7513 O O . ASN B 1 198 ? -49.26600 -6.54200 -52.10500 1.000 22.21319 197 ASN B O 1
ATOM 7524 N N . LEU B 1 199 ? -47.25600 -6.47200 -51.07500 1.000 22.98433 198 LEU B N 1
ATOM 7525 C CA . LEU B 1 199 ? -47.75100 -5.79600 -49.88200 1.000 22.89748 198 LEU B CA 1
ATOM 7526 C C . LEU B 1 199 ? -48.27300 -4.40300 -50.17100 1.000 24.96615 198 LEU B C 1
ATOM 7527 O O . LEU B 1 199 ? -49.06100 -3.86700 -49.38200 1.000 24.11605 198 LEU B O 1
ATOM 7543 N N . GLU B 1 200 ? -47.83300 -3.78900 -51.27100 1.000 24.16869 199 GLU B N 1
ATOM 7544 C CA A GLU B 1 200 ? -48.18500 -2.40700 -51.57600 0.280 26.47423 199 GLU B CA 1
ATOM 7545 C CA B GLU B 1 200 ? -48.18400 -2.40700 -51.57300 0.720 26.42159 199 GLU B CA 1
ATOM 7546 C C . GLU B 1 200 ? -49.44200 -2.30200 -52.42300 1.000 27.22432 199 GLU B C 1
ATOM 7547 O O . GLU B 1 200 ? -50.24500 -1.38900 -52.22600 1.000 29.46669 199 GLU B O 1
ATOM 7570 N N . THR B 1 201 ? -49.60700 -3.21500 -53.37800 1.000 27.06114 200 THR B N 1
ATOM 7571 C CA . THR B 1 201 ? -50.74300 -3.21400 -54.27900 1.000 28.58764 200 THR B CA 1
ATOM 7572 C C . THR B 1 201 ? -51.78700 -4.26100 -53.91400 1.000 27.11904 200 THR B C 1
ATOM 7573 O O . THR B 1 201 ? -52.90300 -4.20400 -54.43200 1.000 29.32720 200 THR B O 1
ATOM 7584 N N . CYS B 1 202 ? -51.43700 -5.22600 -53.05400 1.000 27.02429 201 CYS B N 1
ATOM 7585 C CA . CYS B 1 202 ? -52.26200 -6.36600 -52.65100 1.000 25.44779 201 CYS B CA 1
ATOM 7586 C C . CYS B 1 202 ? -52.57000 -7.33400 -53.80000 1.000 25.69782 201 CYS B C 1
ATOM 7587 O O . CYS B 1 202 ? -53.43300 -8.20600 -53.65500 1.000 30.59051 201 CYS B O 1
ATOM 7595 N N . GLN B 1 203 ? -51.81600 -7.26400 -54.89200 1.000 26.67688 202 GLN B N 1
ATOM 7596 C CA . GLN B 1 203 ? -51.92800 -8.24600 -55.96700 1.000 27.31117 202 GLN B CA 1
ATOM 7597 C C . GLN B 1 203 ? -51.26600 -9.55300 -55.53900 1.000 26.91639 202 GLN B C 1
ATOM 7598 O O . GLN B 1 203 ? -50.25100 -9.55000 -54.83600 1.000 25.56886 202 GLN B O 1
ATOM 7612 N N . GLN B 1 204 ? -51.85700 -10.67000 -55.95500 1.000 27.77701 203 GLN B N 1
ATOM 7613 C CA . GLN B 1 204 ? -51.38500 -11.99400 -55.57000 1.000 26.67425 203 GLN B CA 1
ATOM 7614 C C . GLN B 1 204 ? -51.19900 -12.84800 -56.81100 1.000 22.97907 203 GLN B C 1
ATOM 7615 O O . GLN B 1 204 ? -51.89400 -12.67100 -57.81200 1.000 25.18986 203 GLN B O 1
ATOM 7629 N N . SER B 1 205 ? -50.22600 -13.75000 -56.75600 1.000 24.41872 204 SER B N 1
ATOM 7630 C CA . SER B 1 205 ? -50.10000 -14.73800 -57.80900 1.000 23.40017 204 SER B CA 1
ATOM 7631 C C . SER B 1 205 ? -51.04200 -15.90200 -57.52800 1.000 23.39228 204 SER B C 1
ATOM 7632 O O . SER B 1 205 ? -51.68700 -15.98700 -56.48100 1.000 23.94234 204 SER B O 1
ATOM 7640 N N . GLU B 1 206 ? -51.05200 -16.84500 -58.45500 1.000 25.71624 205 GLU B N 1
ATOM 7641 C CA . GLU B 1 206 ? -51.69300 -18.12300 -58.22900 1.000 25.50043 205 GLU B CA 1
ATOM 7642 C C . GLU B 1 206 ? -50.87400 -18.93000 -57.21500 1.000 25.01616 205 GLU B C 1
ATOM 7643 O O . GLU B 1 206 ? -49.74800 -18.56900 -56.85300 1.000 25.16354 205 GLU B O 1
ATOM 7655 N N . ARG B 1 207 ? -51.47400 -20.01300 -56.72100 1.000 26.72689 206 ARG B N 1
ATOM 7656 C CA . ARG B 1 207 ? -50.77000 -20.98600 -55.89100 1.000 27.10851 206 ARG B CA 1
ATOM 7657 C C . ARG B 1 207 ? -49.92500 -21.86400 -56.80700 1.000 28.35866 206 ARG B C 1
ATOM 7658 O O . ARG B 1 207 ? -50.45300 -22.50500 -57.72300 1.000 28.93242 206 ARG B O 1
ATOM 7679 N N . ILE B 1 208 ? -48.61300 -21.87000 -56.57200 1.000 26.20051 207 ILE B N 1
ATOM 7680 C CA . ILE B 1 208 ? -47.63900 -22.55300 -57.42000 1.000 27.62963 207 ILE B CA 1
ATOM 7681 C C . ILE B 1 208 ? -47.23700 -23.86300 -56.75700 1.000 25.78730 207 ILE B C 1
ATOM 7682 O O . ILE B 1 208 ? -46.83200 -23.86500 -55.59000 1.000 26.08734 207 ILE B O 1
ATOM 7698 N N . ILE B 1 209 ? -47.34100 -24.97700 -57.49100 1.000 30.18520 208 ILE B N 1
ATOM 7699 C CA . ILE B 1 209 ? -46.87600 -26.27200 -56.99700 1.000 27.42697 208 ILE B CA 1
ATOM 7700 C C . ILE B 1 209 ? -45.88200 -26.86100 -57.99300 1.000 31.17216 208 ILE B C 1
ATOM 7701 O O . ILE B 1 209 ? -45.88000 -26.52700 -59.18200 1.000 33.25399 208 ILE B O 1
ATOM 7717 N N . ALA B 1 210 ? -45.04700 -27.77300 -57.50400 1.000 29.90622 209 ALA B N 1
ATOM 7718 C CA . ALA B 1 210 ? -44.04700 -28.40300 -58.35400 1.000 29.68777 209 ALA B CA 1
ATOM 7719 C C . ALA B 1 210 ? -43.91400 -29.87000 -57.98800 1.000 30.67736 209 ALA B C 1
ATOM 7720 O O . ALA B 1 210 ? -43.70900 -30.21300 -56.82000 1.000 34.94630 209 ALA B O 1
ATOM 7727 N N . SER B 1 211 ? -44.02100 -30.72900 -58.99100 1.000 31.55115 210 SER B N 1
ATOM 7728 C CA . SER B 1 211 ? -43.80100 -32.14400 -58.76700 1.000 33.47243 210 SER B CA 1
ATOM 7729 C C . SER B 1 211 ? -42.34400 -32.40900 -58.40100 1.000 35.63585 210 SER B C 1
ATOM 7730 O O . SER B 1 211 ? -41.44600 -31.59300 -58.64500 1.000 30.22468 210 SER B O 1
ATOM 7738 N N . SER B 1 212 ? -42.10100 -33.59500 -57.84500 1.000 32.63023 211 SER B N 1
ATOM 7739 C CA . SER B 1 212 ? -40.73100 -33.95400 -57.49600 1.000 33.05133 211 SER B CA 1
ATOM 7740 C C . SER B 1 212 ? -39.81500 -33.93500 -58.72200 1.000 33.12239 211 SER B C 1
ATOM 7741 O O . SER B 1 212 ? -38.63500 -33.57000 -58.61800 1.000 32.28019 211 SER B O 1
ATOM 7749 N N . SER B 1 213 ? -40.34300 -34.31300 -59.89300 1.000 35.84640 212 SER B N 1
ATOM 7750 C CA A SER B 1 213 ? -39.51800 -34.32800 -61.10100 0.680 36.05959 212 SER B CA 1
ATOM 7751 C CA B SER B 1 213 ? -39.51900 -34.32600 -61.10200 0.320 36.04380 212 SER B CA 1
ATOM 7752 C C . SER B 1 213 ? -39.14100 -32.91300 -61.52500 1.000 33.07239 212 SER B C 1
ATOM 7753 O O . SER B 1 213 ? -37.99000 -32.64700 -61.91000 1.000 31.26691 212 SER B O 1
ATOM 7768 N N . ILE B 1 214 ? -40.10600 -31.99200 -61.47700 1.000 34.95419 213 ILE B N 1
ATOM 7769 C CA . ILE B 1 214 ? -39.82900 -30.60300 -61.83800 1.000 31.09320 213 ILE B CA 1
ATOM 7770 C C . ILE B 1 214 ? -38.80600 -29.99300 -60.88700 1.000 28.32182 213 ILE B C 1
ATOM 7771 O O . ILE B 1 214 ? -37.91400 -29.24100 -61.30500 1.000 29.11139 213 ILE B O 1
ATOM 7787 N N . LEU B 1 215 ? -38.89600 -30.31700 -59.59700 1.000 27.15589 214 LEU B N 1
ATOM 7788 C CA . LEU B 1 215 ? -37.92000 -29.79000 -58.65100 1.000 24.61874 214 LEU B CA 1
ATOM 7789 C C . LEU B 1 215 ? -36.53800 -30.40800 -58.85300 1.000 25.99785 214 LEU B C 1
ATOM 7790 O O . LEU B 1 215 ? -35.52300 -29.72500 -58.68400 1.000 24.33186 214 LEU B O 1
ATOM 7806 N N A LYS B 1 216 ? -36.47100 -31.69400 -59.19300 0.500 26.49002 215 LYS B N 1
ATOM 7807 N N B LYS B 1 216 ? -36.46900 -31.69800 -59.19300 0.500 26.49528 215 LYS B N 1
ATOM 7808 C CA A LYS B 1 216 ? -35.16700 -32.29700 -59.45500 0.500 25.74782 215 LYS B CA 1
ATOM 7809 C CA B LYS B 1 216 ? -35.16200 -32.29700 -59.45600 0.500 25.75309 215 LYS B CA 1
ATOM 7810 C C A LYS B 1 216 ? -34.49300 -31.63600 -60.65600 0.500 25.17144 215 LYS B C 1
ATOM 7811 C C B LYS B 1 216 ? -34.49400 -31.62400 -60.65200 0.500 25.17933 215 LYS B C 1
ATOM 7812 O O A LYS B 1 216 ? -33.28500 -31.36100 -60.63700 0.500 27.13220 215 LYS B O 1
ATOM 7813 O O B LYS B 1 216 ? -33.28700 -31.34500 -60.63100 0.500 27.13746 215 LYS B O 1
ATOM 7850 N N . SER B 1 217 ? -35.26800 -31.33300 -61.69900 1.000 27.05851 216 SER B N 1
ATOM 7851 C CA . SER B 1 217 ? -34.68300 -30.67300 -62.86900 1.000 27.31117 216 SER B CA 1
ATOM 7852 C C . SER B 1 217 ? -34.28100 -29.23100 -62.54600 1.000 28.43236 216 SER B C 1
ATOM 7853 O O . SER B 1 217 ? -33.24300 -28.72500 -63.01800 1.000 26.95323 216 SER B O 1
ATOM 7862 N N . PHE B 1 218 ? -35.05300 -28.55800 -61.70000 1.000 25.76625 217 PHE B N 1
ATOM 7863 C CA . PHE B 1 218 ? -34.61600 -27.23300 -61.29400 1.000 28.87451 217 PHE B CA 1
ATOM 7864 C C . PHE B 1 218 ? -33.32400 -27.30000 -60.47800 1.000 27.15589 217 PHE B C 1
ATOM 7865 O O . PHE B 1 218 ? -32.41800 -26.47300 -60.66500 1.000 27.74543 217 PHE B O 1
ATOM 7882 N N . GLN B 1 219 ? -33.18500 -28.30900 -59.61500 1.000 24.33450 218 GLN B N 1
ATOM 7883 C CA . GLN B 1 219 ? -31.93700 -28.50800 -58.89500 1.000 24.23448 218 GLN B CA 1
ATOM 7884 C C . GLN B 1 219 ? -30.76600 -28.69900 -59.85500 1.000 22.59218 218 GLN B C 1
ATOM 7885 O O . GLN B 1 219 ? -29.66400 -28.19900 -59.61200 1.000 23.59757 218 GLN B O 1
ATOM 7899 N N . VAL B 1 220 ? -30.98900 -29.45200 -60.93900 1.000 23.47913 219 VAL B N 1
ATOM 7900 C CA . VAL B 1 220 ? -29.96000 -29.57600 -61.98300 1.000 23.15014 219 VAL B CA 1
ATOM 7901 C C . VAL B 1 220 ? -29.56300 -28.21100 -62.51400 1.000 24.11868 219 VAL B C 1
ATOM 7902 O O . VAL B 1 220 ? -28.36100 -27.88800 -62.70300 1.000 23.75022 219 VAL B O 1
ATOM 7915 N N A GLU B 1 221 ? -30.54300 -27.34600 -62.80000 0.660 25.07143 220 GLU B N 1
ATOM 7916 N N B GLU B 1 221 ? -30.54600 -27.34300 -62.79200 0.340 25.06616 220 GLU B N 1
ATOM 7917 C CA A GLU B 1 221 ? -30.25300 -26.00700 -63.30400 0.660 24.26344 220 GLU B CA 1
ATOM 7918 C CA B GLU B 1 221 ? -30.23500 -26.01400 -63.30500 0.340 24.29502 220 GLU B CA 1
ATOM 7919 C C A GLU B 1 221 ? -29.43100 -25.18000 -62.30200 0.660 24.22396 220 GLU B C 1
ATOM 7920 C C B GLU B 1 221 ? -29.41700 -25.19300 -62.30000 0.340 24.21869 220 GLU B C 1
ATOM 7921 O O A GLU B 1 221 ? -28.48800 -24.46600 -62.68100 0.660 24.44504 220 GLU B O 1
ATOM 7922 O O B GLU B 1 221 ? -28.45700 -24.50300 -62.67700 0.340 24.51610 220 GLU B O 1
ATOM 7945 N N . LEU B 1 222 ? -29.80400 -25.23800 -61.02100 1.000 22.72378 221 LEU B N 1
ATOM 7946 C CA . LEU B 1 222 ? -29.07900 -24.47800 -59.99300 1.000 24.17658 221 LEU B CA 1
ATOM 7947 C C . LEU B 1 222 ? -27.66500 -25.00300 -59.80200 1.000 24.42924 221 LEU B C 1
ATOM 7948 O O . LEU B 1 222 ? -26.73200 -24.23800 -59.53600 1.000 22.12371 221 LEU B O 1
ATOM 7965 N N . SER B 1 223 ? -27.48900 -26.30900 -59.89600 1.000 20.27085 222 SER B N 1
ATOM 7966 C CA . SER B 1 223 ? -26.14600 -26.86800 -59.82100 1.000 22.24214 222 SER B CA 1
ATOM 7967 C C . SER B 1 223 ? -25.26500 -26.33200 -60.94500 1.000 21.11043 222 SER B C 1
ATOM 7968 O O . SER B 1 223 ? -24.10900 -25.92700 -60.72200 1.000 21.60522 222 SER B O 1
ATOM 7976 N N . SER B 1 224 ? -25.80800 -26.30100 -62.16400 1.000 23.65547 223 SER B N 1
ATOM 7977 C CA . SER B 1 224 ? -25.06300 -25.74800 -63.29100 1.000 22.12897 223 SER B CA 1
ATOM 7978 C C . SER B 1 224 ? -24.70100 -24.28700 -63.05400 1.000 22.83432 223 SER B C 1
ATOM 7979 O O . SER B 1 224 ? -23.56600 -23.86500 -63.32400 1.000 24.81877 223 SER B O 1
ATOM 7987 N N . LEU B 1 225 ? -25.66100 -23.50300 -62.55400 1.000 22.36321 224 LEU B N 1
ATOM 7988 C CA . LEU B 1 225 ? -25.38000 -22.11600 -62.18100 1.000 22.07107 224 LEU B CA 1
ATOM 7989 C C . LEU B 1 225 ? -24.21200 -22.02700 -61.20100 1.000 23.58967 224 LEU B C 1
ATOM 7990 O O . LEU B 1 225 ? -23.34900 -21.14700 -61.32300 1.000 24.11342 224 LEU B O 1
ATOM 8006 N N . SER B 1 226 ? -24.21900 -22.88100 -60.17400 1.000 21.41573 225 SER B N 1
ATOM 8007 C CA . SER B 1 226 ? -23.19800 -22.77000 -59.13500 1.000 19.94186 225 SER B CA 1
ATOM 8008 C C . SER B 1 226 ? -21.81000 -22.98000 -59.72300 1.000 23.09224 225 SER B C 1
ATOM 8009 O O . SER B 1 226 ? -20.83600 -22.28200 -59.36000 1.000 22.55534 225 SER B O 1
ATOM 8017 N N . GLN B 1 227 ? -21.71300 -23.90400 -60.67600 1.000 22.56850 226 GLN B N 1
ATOM 8018 C CA . GLN B 1 227 ? -20.43300 -24.16900 -61.32300 1.000 22.48954 226 GLN B CA 1
ATOM 8019 C C . GLN B 1 227 ? -20.02800 -23.04100 -62.27200 1.000 23.16067 226 GLN B C 1
ATOM 8020 O O . GLN B 1 227 ? -18.86400 -22.62800 -62.28600 1.000 23.40807 226 GLN B O 1
ATOM 8034 N N . ARG B 1 228 ? -20.97400 -22.52800 -63.06600 1.000 21.99211 227 ARG B N 1
ATOM 8035 C CA . ARG B 1 228 ? -20.66200 -21.42800 -63.97600 1.000 21.33150 227 ARG B CA 1
ATOM 8036 C C . ARG B 1 228 ? -20.13200 -20.22100 -63.21500 1.000 22.76062 227 ARG B C 1
ATOM 8037 O O . ARG B 1 228 ? -19.20100 -19.55000 -63.67000 1.000 23.15014 227 ARG B O 1
ATOM 8058 N N . HIS B 1 229 ? -20.75300 -19.88800 -62.08900 1.000 22.22372 228 HIS B N 1
ATOM 8059 C CA . HIS B 1 229 ? -20.29800 -18.72400 -61.33800 1.000 22.14213 228 HIS B CA 1
ATOM 8060 C C . HIS B 1 229 ? -18.87500 -18.92500 -60.82000 1.000 24.35818 228 HIS B C 1
ATOM 8061 O O . HIS B 1 229 ? -18.02900 -18.01700 -60.91900 1.000 20.97620 228 HIS B O 1
ATOM 8075 N N . GLN B 1 230 ? -18.57300 -20.08700 -60.27400 1.000 22.59218 229 GLN B N 1
ATOM 8076 C CA . GLN B 1 230 ? -17.20300 -20.36000 -59.78000 1.000 20.66037 229 GLN B CA 1
ATOM 8077 C C . GLN B 1 230 ? -16.22700 -20.33200 -60.97000 1.000 22.92643 229 GLN B C 1
ATOM 8078 O O . GLN B 1 230 ? -15.11100 -19.87200 -60.78400 1.000 21.64996 229 GLN B O 1
ATOM 8092 N N . LYS B 1 231 ? -16.63400 -20.78500 -62.15600 1.000 23.54493 230 LYS B N 1
ATOM 8093 C CA . LYS B 1 231 ? -15.74400 -20.75700 -63.31500 1.000 22.96854 230 LYS B CA 1
ATOM 8094 C C . LYS B 1 231 ? -15.48000 -19.32900 -63.75600 1.000 23.41070 230 LYS B C 1
ATOM 8095 O O . LYS B 1 231 ? -14.34600 -18.97000 -64.08900 1.000 22.70272 230 LYS B O 1
ATOM 8114 N N . ASP B 1 232 ? -16.52600 -18.48400 -63.71600 1.000 20.15768 231 ASP B N 1
ATOM 8115 C CA . ASP B 1 232 ? -16.41300 -17.03900 -64.04000 1.000 22.86590 231 ASP B CA 1
ATOM 8116 C C . ASP B 1 232 ? -15.36000 -16.41400 -63.13500 1.000 23.20805 231 ASP B C 1
ATOM 8117 O O . ASP B 1 232 ? -14.59400 -15.58700 -63.63800 1.000 23.10803 231 ASP B O 1
ATOM 8126 N N . LEU B 1 233 ? -15.38300 -16.73300 -61.83800 1.000 21.09200 232 LEU B N 1
ATOM 8127 C CA . LEU B 1 233 ? -14.46800 -16.13300 -60.83400 1.000 20.15768 232 LEU B CA 1
ATOM 8128 C C . LEU B 1 233 ? -13.05100 -16.65400 -61.06400 1.000 22.84221 232 LEU B C 1
ATOM 8129 O O . LEU B 1 233 ? -12.12200 -15.85900 -61.00300 1.000 21.30519 232 LEU B O 1
ATOM 8145 N N . TYR B 1 234 ? -12.91500 -17.94600 -61.33500 1.000 22.42111 233 TYR B N 1
ATOM 8146 C CA . TYR B 1 234 ? -11.59300 -18.57800 -61.56000 1.000 22.55007 233 TYR B CA 1
ATOM 8147 C C . TYR B 1 234 ? -10.93400 -17.95300 -62.79300 1.000 24.31081 233 TYR B C 1
ATOM 8148 O O . TYR B 1 234 ? -9.77200 -17.55900 -62.72000 1.000 23.58704 233 TYR B O 1
ATOM 8166 N N . ARG B 1 235 ? -11.67600 -17.85200 -63.89000 1.000 21.83946 234 ARG B N 1
ATOM 8167 C CA . ARG B 1 235 ? -11.15500 -17.27800 -65.15200 1.000 24.66348 234 ARG B CA 1
ATOM 8168 C C . ARG B 1 235 ? -10.67500 -15.84400 -64.90900 1.000 25.80309 234 ARG B C 1
ATOM 8169 O O . ARG B 1 235 ? -9.60400 -15.49300 -65.38900 1.000 25.31619 234 ARG B O 1
ATOM 8190 N N . TYR B 1 236 ? -11.42900 -15.03900 -64.16900 1.000 22.84484 235 TYR B N 1
ATOM 8191 C CA . TYR B 1 236 ? -11.06400 -13.62200 -63.92400 1.000 26.03733 235 TYR B CA 1
ATOM 8192 C C . TYR B 1 236 ? -9.79500 -13.56400 -63.06800 1.000 24.54505 235 TYR B C 1
ATOM 8193 O O . TYR B 1 236 ? -8.91300 -12.76800 -63.36900 1.000 27.79807 235 TYR B O 1
ATOM 8211 N N . ARG B 1 237 ? -9.72700 -14.37200 -62.00700 1.000 22.30267 236 ARG B N 1
ATOM 8212 C CA . ARG B 1 237 ? -8.57500 -14.36600 -61.06700 1.000 23.56598 236 ARG B CA 1
ATOM 8213 C C . ARG B 1 237 ? -7.34900 -14.94100 -61.78100 1.000 26.09787 236 ARG B C 1
ATOM 8214 O O . ARG B 1 237 ? -6.22600 -14.55800 -61.40100 1.000 25.56886 236 ARG B O 1
ATOM 8235 N N . ARG B 1 238 ? -7.54900 -15.81000 -62.77500 1.000 25.47148 237 ARG B N 1
ATOM 8236 C CA . ARG B 1 238 ? -6.43700 -16.38500 -63.57800 1.000 31.07215 237 ARG B CA 1
ATOM 8237 C C . ARG B 1 238 ? -5.83200 -15.26400 -64.42400 1.000 30.74579 237 ARG B C 1
ATOM 8238 O O . ARG B 1 238 ? -4.59000 -15.21500 -64.52100 1.000 30.54577 237 ARG B O 1
ATOM 8259 N N . ASN B 1 239 ? -6.66900 -14.40400 -65.01200 1.000 27.44540 238 ASN B N 1
ATOM 8260 C CA . ASN B 1 239 ? -6.20900 -13.24800 -65.82600 1.000 30.08782 238 ASN B CA 1
ATOM 8261 C C . ASN B 1 239 ? -7.20400 -12.10100 -65.63400 1.000 29.49827 238 ASN B C 1
ATOM 8262 O O . ASN B 1 239 ? -8.36300 -12.26800 -66.05900 1.000 29.09559 238 ASN B O 1
ATOM 8273 N N . PHE B 1 240 ? -6.79000 -11.00000 -64.99900 1.000 28.73239 239 PHE B N 1
ATOM 8274 C CA . PHE B 1 240 ? -7.68200 -9.85400 -64.71200 1.000 30.21415 239 PHE B CA 1
ATOM 8275 C C . PHE B 1 240 ? -8.04700 -9.14800 -66.01700 1.000 33.31715 239 PHE B C 1
ATOM 8276 O O . PHE B 1 240 ? -9.08300 -8.50600 -66.03500 1.000 31.28007 239 PHE B O 1
ATOM 8293 N N . ASP B 1 241 ? -7.21200 -9.25700 -67.05400 1.000 30.90897 240 ASP B N 1
ATOM 8294 C CA . ASP B 1 241 ? -7.48600 -8.59700 -68.32600 1.000 33.31452 240 ASP B CA 1
ATOM 8295 C C . ASP B 1 241 ? -8.61000 -9.27100 -69.10500 1.000 29.47722 240 ASP B C 1
ATOM 8296 O O . ASP B 1 241 ? -9.07600 -8.71200 -70.10700 1.000 34.65152 240 ASP B O 1
ATOM 8305 N N . ASP B 1 242 ? -9.08500 -10.43000 -68.66300 1.000 28.72713 241 ASP B N 1
ATOM 8306 C CA . ASP B 1 242 ? -10.24600 -11.03900 -69.29200 1.000 29.50617 241 ASP B CA 1
ATOM 8307 C C . ASP B 1 242 ? -11.56600 -10.51800 -68.72000 1.000 27.75333 241 ASP B C 1
ATOM 8308 O O . ASP B 1 242 ? -12.62600 -10.98500 -69.15500 1.000 27.72438 241 ASP B O 1
ATOM 8317 N N . PHE B 1 243 ? -11.53300 -9.53500 -67.80600 1.000 28.09547 242 PHE B N 1
ATOM 8318 C CA . PHE B 1 243 ? -12.76400 -9.02500 -67.18200 1.000 25.28987 242 PHE B CA 1
ATOM 8319 C C . PHE B 1 243 ? -13.85700 -8.72200 -68.21200 1.000 28.01652 242 PHE B C 1
ATOM 8320 O O . PHE B 1 243 ? -14.99700 -9.19600 -68.08900 1.000 26.32947 242 PHE B O 1
ATOM 8337 N N . ASN B 1 244 ? -13.52900 -7.90400 -69.22100 1.000 24.54768 243 ASN B N 1
ATOM 8338 C CA . ASN B 1 244 ? -14.53900 -7.47300 -70.18200 1.000 25.19513 243 ASN B CA 1
ATOM 8339 C C . ASN B 1 244 ? -15.11700 -8.65300 -70.96600 1.000 25.84784 243 ASN B C 1
ATOM 8340 O O . ASN B 1 244 ? -16.27600 -8.60900 -71.38700 1.000 29.15350 243 ASN B O 1
ATOM 8351 N N . ARG B 1 245 ? -14.31700 -9.69700 -71.19200 1.000 27.02956 244 ARG B N 1
ATOM 8352 C CA . ARG B 1 245 ? -14.78000 -10.88100 -71.90500 1.000 27.39539 244 ARG B CA 1
ATOM 8353 C C . ARG B 1 245 ? -15.64300 -11.75500 -71.01300 1.000 25.43200 244 ARG B C 1
ATOM 8354 O O . ARG B 1 245 ? -16.64800 -12.32100 -71.47200 1.000 27.85071 244 ARG B O 1
ATOM 8375 N N . ILE B 1 246 ? -15.26200 -11.87000 -69.74100 1.000 23.90813 245 ILE B N 1
ATOM 8376 C CA . ILE B 1 246 ? -15.98800 -12.77300 -68.85100 1.000 23.32648 245 ILE B CA 1
ATOM 8377 C C . ILE B 1 246 ? -17.30600 -12.15700 -68.44100 1.000 23.75811 245 ILE B C 1
ATOM 8378 O O . ILE B 1 246 ? -18.31000 -12.85800 -68.28200 1.000 22.71062 245 ILE B O 1
ATOM 8394 N N . PHE B 1 247 ? -17.30300 -10.83500 -68.25300 1.000 25.29777 246 PHE B N 1
ATOM 8395 C CA . PHE B 1 247 ? -18.44500 -10.07000 -67.75200 1.000 24.44504 246 PHE B CA 1
ATOM 8396 C C . PHE B 1 247 ? -18.72600 -8.92500 -68.72400 1.000 23.98182 246 PHE B C 1
ATOM 8397 O O . PHE B 1 247 ? -18.43700 -7.76100 -68.42400 1.000 26.28999 246 PHE B O 1
ATOM 8414 N N . PRO B 1 248 ? -19.31400 -9.20900 -69.89000 1.000 25.71624 247 PRO B N 1
ATOM 8415 C CA . PRO B 1 248 ? -19.42200 -8.18200 -70.93200 1.000 27.17694 247 PRO B CA 1
ATOM 8416 C C . PRO B 1 248 ? -20.30500 -7.02200 -70.50600 1.000 30.88791 247 PRO B C 1
ATOM 8417 O O . PRO B 1 248 ? -21.31300 -7.21700 -69.80400 1.000 28.06126 247 PRO B O 1
ATOM 8428 N N . PRO B 1 249 ? -19.94300 -5.79700 -70.89000 1.000 28.47710 248 PRO B N 1
ATOM 8429 C CA . PRO B 1 249 ? -20.77300 -4.64000 -70.55000 1.000 30.83264 248 PRO B CA 1
ATOM 8430 C C . PRO B 1 249 ? -22.00000 -4.54000 -71.44000 1.000 31.31165 248 PRO B C 1
ATOM 8431 O O . PRO B 1 249 ? -21.99800 -4.94400 -72.60500 1.000 34.51993 248 PRO B O 1
ATOM 8442 N N . ASN B 1 250 ? -23.06000 -3.98700 -70.86700 1.000 34.33570 249 ASN B N 1
ATOM 8443 C CA . ASN B 1 250 ? -24.28300 -3.68200 -71.60700 1.000 35.87272 249 ASN B CA 1
ATOM 8444 C C . ASN B 1 250 ? -24.71800 -2.26300 -71.27100 1.000 41.09966 249 ASN B C 1
ATOM 8445 O O . ASN B 1 250 ? -25.76000 -2.05100 -70.64000 1.000 39.05468 249 ASN B O 1
ATOM 8456 N N . PRO B 1 251 ? -23.94400 -1.26500 -71.68500 1.000 39.62844 250 PRO B N 1
ATOM 8457 C CA . PRO B 1 251 ? -24.23100 0.10900 -71.26400 1.000 37.79401 250 PRO B CA 1
ATOM 8458 C C . PRO B 1 251 ? -25.49800 0.63400 -71.92000 1.000 43.95527 250 PRO B C 1
ATOM 8459 O O . PRO B 1 251 ? -25.92800 0.16800 -72.97700 1.000 44.19477 250 PRO B O 1
ATOM 8470 N N . GLY B 1 252 ? -26.09200 1.62400 -71.26500 1.000 41.02071 251 GLY B N 1
ATOM 8471 C CA . GLY B 1 252 ? -27.31400 2.24600 -71.73900 1.000 43.92632 251 GLY B CA 1
ATOM 8472 C C . GLY B 1 252 ? -28.28300 2.39400 -70.59000 1.000 49.67964 251 GLY B C 1
ATOM 8473 O O . GLY B 1 252 ? -27.88700 2.87400 -69.52200 1.000 46.28713 251 GLY B O 1
ATOM 8477 N N . VAL B 1 253 ? -29.52400 1.92700 -70.77200 1.000 53.80908 252 VAL B N 1
ATOM 8478 C CA . VAL B 1 253 ? -30.52700 1.99700 -69.70900 1.000 59.69137 252 VAL B CA 1
ATOM 8479 C C . VAL B 1 253 ? -29.99600 1.35400 -68.43400 1.000 49.49804 252 VAL B C 1
ATOM 8480 O O . VAL B 1 253 ? -30.25900 1.82700 -67.32100 1.000 55.03291 252 VAL B O 1
ATOM 8484 N N . SER B 1 254 ? -29.24800 0.25800 -68.57700 1.000 53.39588 253 SER B N 1
ATOM 8485 C CA . SER B 1 254 ? -28.76600 -0.47100 -67.40700 1.000 46.73455 253 SER B CA 1
ATOM 8486 C C . SER B 1 254 ? -27.97100 0.42500 -66.46500 1.000 39.54421 253 SER B C 1
ATOM 8487 O O . SER B 1 254 ? -28.01400 0.23300 -65.24600 1.000 48.29000 253 SER B O 1
ATOM 8495 N N . CYS B 1 255 ? -27.24400 1.40200 -67.00800 1.000 39.96005 254 CYS B N 1
ATOM 8496 C CA . CYS B 1 255 ? -26.31300 2.18700 -66.20600 1.000 44.43954 254 CYS B CA 1
ATOM 8497 C C . CYS B 1 255 ? -27.01400 3.11500 -65.22200 1.000 49.23748 254 CYS B C 1
ATOM 8498 O O . CYS B 1 255 ? -26.43700 3.46000 -64.18500 1.000 52.54577 254 CYS B O 1
ATOM 8505 N N . ARG B 1 256 ? -28.22700 3.56800 -65.54600 1.000 59.03076 255 ARG B N 1
ATOM 8506 C CA . ARG B 1 256 ? -28.91000 4.52900 -64.68600 1.000 62.59435 255 ARG B CA 1
ATOM 8507 C C . ARG B 1 256 ? -29.08400 3.99300 -63.26800 1.000 56.63837 255 ARG B C 1
ATOM 8508 O O . ARG B 1 256 ? -29.02600 4.75900 -62.29700 1.000 60.45988 255 ARG B O 1
ATOM 8512 N N . TYR B 1 257 ? -29.30800 2.68600 -63.12500 1.000 60.00719 256 TYR B N 1
ATOM 8513 C CA . TYR B 1 257 ? -29.51500 2.08000 -61.81200 1.000 59.43607 256 TYR B CA 1
ATOM 8514 C C . TYR B 1 257 ? -28.39800 1.09300 -61.49400 1.000 57.74377 256 TYR B C 1
ATOM 8515 O O . TYR B 1 257 ? -28.65300 -0.05200 -61.10200 1.000 57.59901 256 TYR B O 1
ATOM 8519 N N . CYS B 1 258 ? -27.15400 1.53200 -61.66100 1.000 46.28976 257 CYS B N 1
ATOM 8520 C CA . CYS B 1 258 ? -25.98900 0.70100 -61.40400 1.000 43.14465 257 CYS B CA 1
ATOM 8521 C C . CYS B 1 258 ? -25.07000 1.39200 -60.41300 1.000 36.08854 257 CYS B C 1
ATOM 8522 O O . CYS B 1 258 ? -24.71000 2.55700 -60.60300 1.000 41.81291 257 CYS B O 1
ATOM 8529 N N . ALA B 1 259 ? -24.64100 0.65000 -59.38700 1.000 39.17575 258 ALA B N 1
ATOM 8530 C CA . ALA B 1 259 ? -23.78300 1.23100 -58.36400 1.000 32.51442 258 ALA B CA 1
ATOM 8531 C C . ALA B 1 259 ? -22.41600 1.63000 -58.90500 1.000 33.95670 258 ALA B C 1
ATOM 8532 O O . ALA B 1 259 ? -21.73000 2.43600 -58.27100 1.000 36.45174 258 ALA B O 1
ATOM 8539 N N . PHE B 1 260 ? -22.03100 1.16000 -60.09300 1.000 37.24131 259 PHE B N 1
ATOM 8540 C CA . PHE B 1 260 ? -20.65500 1.28700 -60.56200 1.000 35.79113 259 PHE B CA 1
ATOM 8541 C C . PHE B 1 260 ? -20.50200 2.29400 -61.69900 1.000 36.66755 259 PHE B C 1
ATOM 8542 O O . PHE B 1 260 ? -19.49200 2.26000 -62.40900 1.000 39.34682 259 PHE B O 1
ATOM 8559 N N . ASN B 1 261 ? -21.45000 3.23600 -61.84800 1.000 43.18939 260 ASN B N 1
ATOM 8560 C CA . ASN B 1 261 ? -21.36100 4.19400 -62.95300 1.000 43.95527 260 ASN B CA 1
ATOM 8561 C C . ASN B 1 261 ? -20.13700 5.09700 -62.85900 1.000 48.73479 260 ASN B C 1
ATOM 8562 O O . ASN B 1 261 ? -19.63900 5.56900 -63.89100 1.000 48.63741 260 ASN B O 1
ATOM 8573 N N . SER B 1 262 ? -19.68300 5.40800 -61.64200 1.000 36.52806 261 SER B N 1
ATOM 8574 C CA . SER B 1 262 ? -18.58600 6.35000 -61.45600 1.000 38.83624 261 SER B CA 1
ATOM 8575 C C . SER B 1 262 ? -17.22100 5.74700 -61.75000 1.000 41.21284 261 SER B C 1
ATOM 8576 O O . SER B 1 262 ? -16.25700 6.50300 -61.92400 1.000 46.93457 261 SER B O 1
ATOM 8584 N N . ILE B 1 263 ? -17.11400 4.42200 -61.81600 1.000 41.00228 262 ILE B N 1
ATOM 8585 C CA . ILE B 1 263 ? -15.83300 3.77500 -62.06400 1.000 44.51060 262 ILE B CA 1
ATOM 8586 C C . ILE B 1 263 ? -15.83200 2.93000 -63.33000 1.000 41.13651 262 ILE B C 1
ATOM 8587 O O . ILE B 1 263 ? -14.75000 2.71000 -63.90300 1.000 42.07610 262 ILE B O 1
ATOM 8603 N N . CYS B 1 264 ? -16.99000 2.48600 -63.82300 1.000 37.64399 263 CYS B N 1
ATOM 8604 C CA . CYS B 1 264 ? -17.02100 1.58600 -64.97400 1.000 38.32038 263 CYS B CA 1
ATOM 8605 C C . CYS B 1 264 ? -16.53000 2.30000 -66.22700 1.000 40.39958 263 CYS B C 1
ATOM 8606 O O . CYS B 1 264 ? -16.95400 3.42100 -66.52400 1.000 41.80764 263 CYS B O 1
ATOM 8613 N N . LYS B 1 265 ? -15.64900 1.63800 -66.98000 1.000 37.67294 264 LYS B N 1
ATOM 8614 C CA . LYS B 1 265 ? -15.10300 2.25700 -68.18400 1.000 44.03949 264 LYS B CA 1
ATOM 8615 C C . LYS B 1 265 ? -16.14300 2.42200 -69.28300 1.000 40.56013 264 LYS B C 1
ATOM 8616 O O . LYS B 1 265 ? -15.93000 3.22300 -70.20500 1.000 45.07119 264 LYS B O 1
ATOM 8635 N N . PHE B 1 266 ? -17.26800 1.71200 -69.19600 1.000 37.04655 265 PHE B N 1
ATOM 8636 C CA . PHE B 1 266 ? -18.29300 1.71200 -70.23300 1.000 39.28629 265 PHE B CA 1
ATOM 8637 C C . PHE B 1 266 ? -19.55500 2.45100 -69.80500 1.000 46.16080 265 PHE B C 1
ATOM 8638 O O . PHE B 1 266 ? -20.52100 2.50700 -70.57700 1.000 43.22360 265 PHE B O 1
ATOM 8655 N N . ALA B 1 267 ? -19.53500 3.09700 -68.63800 1.000 43.17360 266 ALA B N 1
ATOM 8656 C CA . ALA B 1 267 ? -20.72600 3.75800 -68.12700 1.000 40.70751 266 ALA B CA 1
ATOM 8657 C C . ALA B 1 267 ? -21.20800 4.84400 -69.07900 1.000 46.19764 266 ALA B C 1
ATOM 8658 O O . ALA B 1 267 ? -20.41400 5.56400 -69.69500 1.000 46.50031 266 ALA B O 1
ATOM 8665 N N . MET B 1 268 ? -22.52300 4.96200 -69.17600 1.000 49.26380 267 MET B N 1
ATOM 8666 C CA . MET B 1 268 ? -23.17900 6.02100 -69.92900 1.000 57.64639 267 MET B CA 1
ATOM 8667 C C . MET B 1 268 ? -23.81800 6.98500 -68.94200 1.000 63.90503 267 MET B C 1
ATOM 8668 O O . MET B 1 268 ? -24.69900 6.59000 -68.16800 1.000 65.51838 267 MET B O 1
#

InterPro domains:
  IPR011604 PD-(D/E)XK endonuclease-like domain superfamily [G3DSA:3.90.320.10] (80-264)
  IPR038726 PD-(D/E)XK endonuclease-like domain, AddAB-type [PF12705] (55-264)

Secondary structure (DSSP, 8-state):
-PPP---EEEHHHHHHH----GGG--HHHHIIIIISTTSHHHHHHHTS--HHHHHHHHHHHHHHHHHHHHSS--SS-HHHHHHHHTTGGGS-HHHHHHHHHHHHHHHH--TTTTSEEEEE--S---SPPPEEEEETTEEEEEE---SEEEE-TTS-EEEEEEE-TTPPP-HHHHHHHHHHHHHHSTT--EEEEEEETTT--B-PPB---HHHHHHHHHHHHHHHHHHHHHHHHHHH-GGGHHHHS----SGGGGG-TTTTT-TT--/-PPP---EEEHHHHHHHS---GGG--HHHHIIIIISTTSHHHHHHHSSPPHHHHHHHHHHHHHHHHHHHHHS--S--HHHHHHHHTTGGGS-HHHHHHHHHHHHHHHHS-TTTTSEEEEE--S---SPPPEEEEETTEEEEEE----EEEE-TTS-EEEEEEE-TTPPP-HHHHHHHHHHHHHHSTT--EEEEEEETTT--B-PPB---HHHHHHHHHHHHHHHHHHHHHHHHHHH-GGGHHHHS----SHHHHT-TTTTT-TT--

B-factor: mean 39.76, std 16.46, range [17.65, 132.53]

Organism: Chroococcidiopsis thermalis (strain PCC 7203) (NCBI:txid251229)

Radius of gyration: 31.66 Å; Cα contacts (8 Å, |Δi|>4): 783; chains: 2; bounding box: 79×60×87 Å